Protein AF-A0A960TLL6-F1 (afdb_monomer)

Structure (mmCIF, N/CA/C/O backbone):
data_AF-A0A960TLL6-F1
#
_entry.id   AF-A0A960TLL6-F1
#
loop_
_atom_site.group_PDB
_atom_site.id
_atom_site.type_symbol
_atom_site.label_atom_id
_atom_site.label_alt_id
_atom_site.label_comp_id
_atom_site.label_asym_id
_atom_site.label_entity_id
_atom_site.label_seq_id
_atom_site.pdbx_PDB_ins_code
_atom_site.Cartn_x
_atom_site.Cartn_y
_atom_site.Cartn_z
_atom_site.occupancy
_atom_site.B_iso_or_equiv
_atom_site.auth_seq_id
_atom_site.auth_comp_id
_atom_site.auth_asym_id
_atom_site.auth_atom_id
_atom_site.pdbx_PDB_model_num
ATOM 1 N N . MET A 1 1 ? 1.009 25.937 6.745 1.00 42.19 1 MET A N 1
ATOM 2 C CA . MET A 1 1 ? -0.023 25.103 7.408 1.00 42.19 1 MET A CA 1
ATOM 3 C C . MET A 1 1 ? -1.118 26.028 7.913 1.00 42.19 1 MET A C 1
ATOM 5 O O . MET A 1 1 ? -0.790 27.159 8.256 1.00 42.19 1 MET A O 1
ATOM 9 N N . LYS A 1 2 ? -2.391 25.616 7.887 1.00 36.81 2 LYS A N 1
ATOM 10 C CA . LYS A 1 2 ? -3.510 26.462 8.350 1.00 36.81 2 LYS A CA 1
ATOM 11 C C . LYS A 1 2 ? -3.762 26.179 9.834 1.00 36.81 2 LYS A C 1
ATOM 13 O O . LYS A 1 2 ? -3.489 25.078 10.297 1.00 36.81 2 LYS A O 1
ATOM 18 N N . ASP A 1 3 ? -4.314 27.131 10.588 1.00 37.97 3 ASP A N 1
ATOM 19 C CA . ASP A 1 3 ? -4.406 27.019 12.060 1.00 37.97 3 ASP A CA 1
ATOM 20 C C . ASP A 1 3 ? -5.208 25.814 12.586 1.00 37.97 3 ASP A C 1
ATOM 22 O O . ASP A 1 3 ? -5.037 25.419 13.736 1.00 37.97 3 ASP A O 1
ATOM 26 N N . LYS A 1 4 ? -6.036 25.178 11.747 1.00 42.81 4 LYS A N 1
ATOM 27 C CA . LYS A 1 4 ? -6.726 23.925 12.093 1.00 42.81 4 LYS A CA 1
ATOM 28 C C . LYS A 1 4 ? -5.764 22.747 12.291 1.00 42.81 4 LYS A C 1
ATOM 30 O O . LYS A 1 4 ? -6.006 21.927 13.172 1.00 42.81 4 LYS A O 1
ATOM 35 N N . ASP A 1 5 ? -4.668 22.696 11.535 1.00 37.16 5 ASP A N 1
ATOM 36 C CA . ASP A 1 5 ? -3.710 21.585 11.576 1.00 37.16 5 ASP A CA 1
ATOM 37 C C . ASP A 1 5 ? -2.943 21.584 12.915 1.00 37.16 5 ASP A C 1
ATOM 39 O O . ASP A 1 5 ? -2.755 20.540 13.532 1.00 37.16 5 ASP A O 1
ATOM 43 N N . LYS A 1 6 ? -2.610 22.777 13.437 1.00 40.06 6 LYS A N 1
ATOM 44 C CA . LYS A 1 6 ? -1.954 22.970 14.746 1.00 40.06 6 LYS A CA 1
ATOM 45 C C . LYS A 1 6 ? -2.772 22.469 15.943 1.00 40.06 6 LYS A C 1
ATOM 47 O O . LYS A 1 6 ? -2.189 22.146 16.972 1.00 40.06 6 LYS A O 1
ATOM 52 N N . ILE A 1 7 ? -4.103 22.441 15.845 1.00 46.34 7 ILE A N 1
ATOM 53 C CA . ILE A 1 7 ? -4.979 22.003 16.948 1.00 46.34 7 ILE A CA 1
ATOM 54 C C . ILE A 1 7 ? -5.021 20.473 17.033 1.00 46.34 7 ILE A C 1
ATOM 56 O O . ILE A 1 7 ? -5.067 19.922 18.133 1.00 46.34 7 ILE A O 1
ATOM 60 N N . LEU A 1 8 ? -4.977 19.798 15.881 1.00 46.59 8 LEU A N 1
ATOM 61 C CA . LEU A 1 8 ? -4.983 18.337 15.793 1.00 46.59 8 LEU A CA 1
ATOM 62 C C . LEU A 1 8 ? -3.629 17.720 16.175 1.00 46.59 8 LEU A C 1
ATOM 64 O O . LEU A 1 8 ? -3.571 16.555 16.567 1.00 46.59 8 LEU A O 1
ATOM 68 N N . PHE A 1 9 ? -2.559 18.511 16.051 1.00 51.03 9 PHE A N 1
ATOM 69 C CA . PHE A 1 9 ? -1.186 18.025 16.024 1.00 51.03 9 PHE A CA 1
ATOM 70 C C . PHE A 1 9 ? -0.194 18.877 16.845 1.00 51.03 9 PHE A C 1
ATOM 72 O O . PHE A 1 9 ? 0.867 19.290 16.376 1.00 51.03 9 PHE A O 1
ATOM 79 N N . GLY A 1 10 ? -0.555 19.196 18.090 1.00 46.88 10 GLY A N 1
ATOM 80 C CA . GLY A 1 10 ? 0.370 19.816 19.044 1.00 46.88 10 GLY A CA 1
ATOM 81 C C . GLY A 1 10 ? 1.234 18.778 19.767 1.00 46.88 10 GLY A C 1
ATOM 82 O O . GLY A 1 10 ? 0.755 17.684 20.071 1.00 46.88 10 GLY A O 1
ATOM 83 N N . LYS A 1 11 ? 2.473 19.143 20.131 1.00 46.41 11 LYS A N 1
ATOM 84 C CA . LYS A 1 11 ? 3.259 18.371 21.109 1.00 46.41 11 LYS A CA 1
ATOM 85 C C . LYS A 1 11 ? 2.542 18.396 22.455 1.00 46.41 11 LYS A C 1
ATOM 87 O O . LYS A 1 11 ? 2.369 19.455 23.053 1.00 46.41 11 LYS A O 1
ATOM 92 N N . ILE A 1 12 ? 2.110 17.222 22.894 1.00 58.66 12 ILE A N 1
ATOM 93 C CA . ILE A 1 12 ? 1.536 16.956 24.210 1.00 58.66 12 ILE A CA 1
ATOM 94 C C . ILE A 1 12 ? 2.433 15.871 24.804 1.00 58.66 12 ILE A C 1
ATOM 96 O O . ILE A 1 12 ? 2.700 14.881 24.122 1.00 58.66 12 ILE A O 1
ATOM 100 N N . GLU A 1 13 ? 2.928 16.076 26.022 1.00 61.47 13 GLU A N 1
ATOM 101 C CA . GLU A 1 13 ? 3.632 15.026 26.768 1.00 61.47 13 GLU A CA 1
ATOM 102 C C . GLU A 1 13 ? 2.664 13.867 27.050 1.00 61.47 13 GLU A C 1
ATOM 104 O O . GLU A 1 13 ? 1.483 14.108 27.294 1.00 61.47 13 GLU A O 1
ATOM 109 N N . ASP A 1 14 ? 3.139 12.620 26.984 1.00 79.81 14 ASP A N 1
ATOM 110 C CA . ASP A 1 14 ? 2.284 11.433 27.132 1.00 79.81 14 ASP A CA 1
ATOM 111 C C . ASP A 1 14 ? 1.591 11.430 28.512 1.00 79.81 14 ASP A C 1
ATOM 113 O O . ASP A 1 14 ? 2.214 11.165 29.540 1.00 79.81 14 ASP A O 1
ATOM 117 N N . GLU A 1 15 ? 0.289 11.728 28.540 1.00 88.75 15 GLU A N 1
ATOM 118 C CA . GLU A 1 15 ? -0.447 12.036 29.774 1.00 88.75 15 GLU A CA 1
ATOM 119 C C . GLU A 1 15 ? -1.524 10.975 30.053 1.00 88.75 15 GLU A C 1
ATOM 121 O O . GLU A 1 15 ? -2.469 10.806 29.277 1.00 88.75 15 GLU A O 1
ATOM 126 N N . TYR A 1 16 ? -1.413 10.260 31.177 1.00 93.81 16 TYR A N 1
ATOM 127 C CA . TYR A 1 16 ? -2.413 9.270 31.591 1.00 93.81 16 TYR A CA 1
ATOM 128 C C . TYR A 1 16 ? -3.691 9.948 32.113 1.00 93.81 16 TYR A C 1
ATOM 130 O O . TYR A 1 16 ? -3.630 10.794 33.008 1.00 93.81 16 TYR A O 1
ATOM 138 N N . LYS A 1 17 ? -4.864 9.549 31.604 1.00 94.62 17 LYS A N 1
ATOM 139 C CA . LYS A 1 17 ? -6.179 10.079 32.015 1.00 94.62 17 LYS A CA 1
ATOM 140 C C . LYS A 1 17 ? -7.239 8.999 32.139 1.00 94.62 17 LYS A C 1
ATOM 142 O O . LYS A 1 17 ? -7.175 7.967 31.485 1.00 94.62 17 LYS A O 1
ATOM 147 N N . MET A 1 18 ? -8.272 9.299 32.923 1.00 96.50 18 MET A N 1
ATOM 148 C CA . MET A 1 18 ? -9.566 8.626 32.824 1.00 96.50 18 MET A CA 1
ATOM 149 C C . MET A 1 18 ? -10.479 9.487 31.944 1.00 96.50 18 MET A C 1
ATOM 151 O O . MET A 1 18 ? -10.707 10.651 32.272 1.00 96.50 18 MET A O 1
ATOM 155 N N . ILE A 1 19 ? -10.984 8.944 30.837 1.00 96.25 19 ILE A N 1
ATOM 156 C CA . ILE A 1 19 ? -11.868 9.653 29.898 1.00 96.25 19 ILE A CA 1
ATOM 157 C C . ILE A 1 19 ? -13.176 8.858 29.741 1.00 96.25 19 ILE A C 1
ATOM 159 O O . ILE A 1 19 ? -13.106 7.641 29.560 1.00 96.25 19 ILE A O 1
ATOM 163 N N . PRO A 1 20 ? -14.363 9.493 29.821 1.00 97.56 20 PRO A N 1
ATOM 164 C CA . PRO A 1 20 ? -15.636 8.824 29.543 1.00 97.56 20 PRO A CA 1
ATOM 165 C C . PRO A 1 20 ? -15.653 8.223 28.134 1.00 97.56 20 PRO A C 1
ATOM 167 O O . PRO A 1 20 ? -15.229 8.879 27.180 1.00 97.56 20 PRO A O 1
ATOM 170 N N . PHE A 1 21 ? -16.140 6.991 27.987 1.00 97.75 21 PHE A N 1
ATOM 171 C CA . PHE A 1 21 ? -16.129 6.290 26.698 1.00 97.75 21 PHE A CA 1
ATOM 172 C C . PHE A 1 21 ? -16.866 7.060 25.584 1.00 97.75 21 PHE A C 1
ATOM 174 O O . PHE A 1 21 ? -16.364 7.131 24.466 1.00 97.75 21 PHE A O 1
ATOM 181 N N . ASP A 1 22 ? -17.971 7.747 25.895 1.00 96.94 22 ASP A N 1
ATOM 182 C CA . ASP A 1 22 ? -18.712 8.619 24.968 1.00 96.94 22 ASP A CA 1
ATOM 183 C C . ASP A 1 22 ? -17.968 9.897 24.523 1.00 96.94 22 ASP A C 1
ATOM 185 O O . ASP A 1 22 ? -18.502 10.676 23.729 1.00 96.94 22 ASP A O 1
ATOM 189 N N . LYS A 1 23 ? -16.729 10.108 24.989 1.00 97.31 23 LYS A N 1
ATOM 190 C CA . LYS A 1 23 ? -15.785 11.125 24.493 1.00 97.31 23 LYS A CA 1
ATOM 191 C C . LYS A 1 23 ? -14.657 10.560 23.631 1.00 97.31 23 LYS A C 1
ATOM 193 O O . LYS A 1 23 ? -13.824 11.338 23.163 1.00 97.31 23 LYS A O 1
ATOM 198 N N . ILE A 1 24 ? -14.614 9.246 23.410 1.00 97.19 24 ILE A N 1
ATOM 199 C CA . ILE A 1 24 ? -13.587 8.582 22.605 1.00 97.19 24 ILE A CA 1
ATOM 200 C C . ILE A 1 24 ? -14.217 8.110 21.290 1.00 97.19 24 ILE A C 1
ATOM 202 O O . ILE A 1 24 ? -15.003 7.168 21.245 1.00 97.19 24 ILE A O 1
ATOM 206 N N . ASN A 1 25 ? -13.841 8.766 20.201 1.00 94.81 25 ASN A N 1
ATOM 207 C CA . ASN A 1 25 ? -14.300 8.479 18.853 1.00 94.81 25 ASN A CA 1
ATOM 208 C C . ASN A 1 25 ? -13.446 7.379 18.209 1.00 94.81 25 ASN A C 1
ATOM 210 O O . ASN A 1 25 ? -12.221 7.335 18.373 1.00 94.81 25 ASN A O 1
ATOM 214 N N . LYS A 1 26 ? -14.088 6.533 17.398 1.00 91.81 26 LYS A N 1
ATOM 215 C CA . LYS A 1 26 ? -13.390 5.644 16.465 1.00 91.81 26 LYS A CA 1
ATOM 216 C C . LYS A 1 26 ? -12.963 6.433 15.223 1.00 91.81 26 LYS A C 1
ATOM 218 O O . LYS A 1 26 ? -13.724 7.264 14.731 1.00 91.81 26 LYS A O 1
ATOM 223 N N . ILE A 1 27 ? -11.767 6.159 14.710 1.00 87.62 27 ILE A N 1
ATOM 224 C CA . ILE A 1 27 ? -11.279 6.660 13.416 1.00 87.62 27 ILE A CA 1
ATOM 225 C C . ILE A 1 27 ? -11.072 5.496 12.451 1.00 87.62 27 ILE A C 1
ATOM 227 O O . ILE A 1 27 ? -10.873 4.361 12.886 1.00 87.62 27 ILE A O 1
ATOM 231 N N . THR A 1 28 ? -11.095 5.782 11.149 1.00 83.19 28 THR A N 1
ATOM 232 C CA . THR A 1 28 ? -10.740 4.812 10.107 1.00 83.19 28 THR A CA 1
ATOM 233 C C . THR A 1 28 ? -9.322 4.285 10.336 1.00 83.19 28 THR A C 1
ATOM 235 O O . THR A 1 28 ? -8.399 5.064 10.569 1.00 83.19 28 THR A O 1
ATOM 238 N N . GLN A 1 29 ? -9.162 2.966 10.262 1.00 84.56 29 GLN A N 1
ATOM 239 C CA . GLN A 1 29 ? -7.890 2.258 10.398 1.00 84.56 29 GLN A CA 1
ATOM 240 C C . GLN A 1 29 ? -7.511 1.612 9.058 1.00 84.56 29 GLN A C 1
ATOM 242 O O . GLN A 1 29 ? -8.363 1.449 8.187 1.00 84.56 29 GLN A O 1
ATOM 247 N N . TYR A 1 30 ? -6.244 1.230 8.892 1.00 84.88 30 TYR A N 1
ATOM 248 C CA . TYR A 1 30 ? -5.792 0.471 7.719 1.00 84.88 30 TYR A CA 1
ATOM 249 C C . TYR A 1 30 ? -6.170 -1.023 7.792 1.00 84.88 30 TYR A C 1
ATOM 251 O O . TYR A 1 30 ? -6.348 -1.655 6.755 1.00 84.88 30 TYR A O 1
ATOM 259 N N . THR A 1 31 ? -6.337 -1.588 8.992 1.00 84.75 31 THR A N 1
ATOM 260 C CA . THR A 1 31 ? -6.965 -2.906 9.191 1.00 84.75 31 THR A CA 1
ATOM 261 C C . THR A 1 31 ? -8.482 -2.733 9.251 1.00 84.75 31 THR A C 1
ATOM 263 O O . THR A 1 31 ? -8.977 -1.920 10.036 1.00 84.75 31 THR A O 1
ATOM 266 N N . ASP A 1 32 ? -9.229 -3.504 8.461 1.00 83.06 32 ASP A N 1
ATOM 267 C CA . ASP A 1 32 ? -10.691 -3.423 8.441 1.00 83.06 32 ASP A CA 1
ATOM 268 C C . ASP A 1 32 ? -11.260 -4.156 9.673 1.00 83.06 32 ASP A C 1
ATOM 270 O O . ASP A 1 32 ? -10.827 -5.261 9.988 1.00 83.06 32 ASP A O 1
ATOM 274 N N . GLU A 1 33 ? -12.278 -3.610 10.351 1.00 83.94 33 GLU A N 1
ATOM 275 C CA . GLU A 1 33 ? -12.830 -4.240 11.573 1.00 83.94 33 GLU A CA 1
ATOM 276 C C . GLU A 1 33 ? -13.390 -5.656 11.344 1.00 83.94 33 GLU A C 1
ATOM 278 O O . GLU A 1 33 ? -13.426 -6.468 12.264 1.00 83.94 33 GLU A O 1
ATOM 283 N N . LYS A 1 34 ? -13.798 -5.971 10.108 1.00 82.38 34 LYS A N 1
ATOM 284 C CA . LYS A 1 34 ? -14.259 -7.309 9.697 1.00 82.38 34 LYS A CA 1
ATOM 285 C C . LYS A 1 34 ? -13.155 -8.379 9.793 1.00 82.38 34 LYS A C 1
ATOM 287 O O . LYS A 1 34 ? -13.471 -9.560 9.887 1.00 82.38 34 LYS A O 1
ATOM 292 N N . ASP A 1 35 ? -11.891 -7.951 9.731 1.00 82.38 35 ASP A N 1
ATOM 293 C CA . ASP A 1 35 ? -10.694 -8.792 9.755 1.00 82.38 35 ASP A CA 1
ATOM 294 C C . ASP A 1 35 ? -10.107 -8.880 11.183 1.00 82.38 35 ASP A C 1
ATOM 296 O O . ASP A 1 35 ? -9.100 -9.553 11.406 1.00 82.38 35 ASP A O 1
ATOM 300 N N . TYR A 1 36 ? -10.731 -8.225 12.175 1.00 87.31 36 TYR A N 1
ATOM 301 C CA . TYR A 1 36 ? -10.349 -8.367 13.580 1.00 87.31 36 TYR A CA 1
ATOM 302 C C . TYR A 1 36 ? -10.652 -9.777 14.101 1.00 87.31 36 TYR A C 1
ATOM 304 O O . TYR A 1 36 ? -11.700 -10.367 13.831 1.00 87.31 36 TYR A O 1
ATOM 312 N N . ASP A 1 37 ? -9.754 -10.290 14.942 1.00 87.75 37 ASP A N 1
ATOM 313 C CA . ASP A 1 37 ? -9.962 -11.545 15.660 1.00 87.75 37 ASP A CA 1
ATOM 314 C C . ASP A 1 37 ? -11.096 -11.396 16.686 1.00 87.75 37 ASP A C 1
ATOM 316 O O . ASP A 1 37 ? -10.911 -10.911 17.809 1.00 87.75 37 ASP A O 1
ATOM 320 N N . LYS A 1 38 ? -12.286 -11.845 16.283 1.00 92.38 38 LYS A N 1
ATOM 321 C CA . LYS A 1 38 ? -13.486 -11.808 17.113 1.00 92.38 38 LYS A CA 1
ATOM 322 C C . LYS A 1 38 ? -13.336 -12.625 18.401 1.00 92.38 38 LYS A C 1
ATOM 324 O O . LYS A 1 38 ? -13.826 -12.188 19.435 1.00 92.38 38 LYS A O 1
ATOM 329 N N . SER A 1 39 ? -12.601 -13.740 18.385 1.00 93.75 39 SER A N 1
ATOM 330 C CA . SER A 1 39 ? -12.402 -14.571 19.584 1.00 93.75 39 SER A CA 1
ATOM 331 C C . SER A 1 39 ? -11.611 -13.833 20.675 1.00 93.75 39 SER A C 1
ATOM 333 O O . SER A 1 39 ? -11.908 -13.940 21.867 1.00 93.75 39 SER A O 1
ATOM 335 N N . ASN A 1 40 ? -10.653 -13.000 20.263 1.00 92.81 40 ASN A N 1
ATOM 336 C CA . ASN A 1 40 ? -9.896 -12.110 21.136 1.00 92.81 40 ASN A CA 1
ATOM 337 C C . ASN A 1 40 ? -10.773 -10.965 21.674 1.00 92.81 40 ASN A C 1
ATOM 339 O O . ASN A 1 40 ? -10.717 -10.663 22.866 1.00 92.81 40 ASN A O 1
ATOM 343 N N . ILE A 1 41 ? -11.638 -10.378 20.838 1.00 95.25 41 ILE A N 1
ATOM 344 C CA . ILE A 1 41 ? -12.612 -9.359 21.270 1.00 95.25 41 ILE A CA 1
ATOM 345 C C . ILE A 1 41 ? -13.600 -9.940 22.291 1.00 95.25 41 ILE A C 1
ATOM 347 O O . ILE A 1 41 ? -13.772 -9.351 23.357 1.00 95.25 41 ILE A O 1
ATOM 351 N N . ASP A 1 42 ? -14.174 -11.118 22.038 1.00 96.19 42 ASP A N 1
ATOM 352 C CA . ASP A 1 42 ? -15.077 -11.802 22.972 1.00 96.19 42 ASP A CA 1
ATOM 353 C C . ASP A 1 42 ? -14.362 -12.136 24.300 1.00 96.19 42 ASP A C 1
ATOM 355 O O . ASP A 1 42 ? -14.890 -11.873 25.384 1.00 96.19 42 ASP A O 1
ATOM 359 N N . SER A 1 43 ? -13.105 -12.600 24.249 1.00 96.38 43 SER A N 1
ATOM 360 C CA . SER A 1 43 ? -12.274 -12.811 25.447 1.00 96.38 43 SER A CA 1
ATOM 361 C C . SER A 1 43 ? -12.012 -11.514 26.230 1.00 96.38 43 SER A C 1
ATOM 363 O O . SER A 1 43 ? -12.030 -11.517 27.465 1.00 96.38 43 SER A O 1
ATOM 365 N N . LEU A 1 44 ? -11.782 -10.392 25.538 1.00 96.50 44 LEU A N 1
ATOM 366 C CA . LEU A 1 44 ? -11.634 -9.074 26.161 1.00 96.50 44 LEU A CA 1
ATOM 367 C C . LEU A 1 44 ? -12.944 -8.604 26.800 1.00 96.50 44 LEU A C 1
ATOM 369 O O . LEU A 1 44 ? -12.906 -8.103 27.923 1.00 96.50 44 LEU A O 1
ATOM 373 N N . LYS A 1 45 ? -14.093 -8.806 26.143 1.00 97.06 45 LYS A N 1
ATOM 374 C CA . LYS A 1 45 ? -15.414 -8.472 26.695 1.00 97.06 45 LYS A CA 1
ATOM 375 C C . LYS A 1 45 ? -15.660 -9.199 28.009 1.00 97.06 45 LYS A C 1
ATOM 377 O O . LYS A 1 45 ? -15.941 -8.543 29.006 1.00 97.06 45 LYS A O 1
ATOM 382 N N . GLU A 1 46 ? -15.485 -10.519 28.053 1.00 97.06 46 GLU A N 1
ATOM 383 C CA . GLU A 1 46 ? -15.708 -11.299 29.280 1.00 97.06 46 GLU A CA 1
ATOM 384 C C . GLU A 1 46 ? -14.739 -10.919 30.413 1.00 97.06 46 GLU A C 1
ATOM 386 O O . GLU A 1 46 ? -15.140 -10.837 31.578 1.00 97.06 46 GLU A O 1
ATOM 391 N N . LYS A 1 47 ? -13.482 -10.578 30.093 1.00 96.88 47 LYS A N 1
ATOM 392 C CA . LYS A 1 47 ? -12.541 -10.015 31.079 1.00 96.88 47 LYS A CA 1
ATOM 393 C C . LYS A 1 47 ? -13.020 -8.667 31.623 1.00 96.88 47 LYS A C 1
ATOM 395 O O . LYS A 1 47 ? -13.021 -8.489 32.839 1.00 96.88 47 LYS A O 1
ATOM 400 N N . ILE A 1 48 ? -13.469 -7.754 30.759 1.00 96.69 48 ILE A N 1
ATOM 401 C CA . ILE A 1 48 ? -13.968 -6.430 31.163 1.00 96.69 48 ILE A CA 1
ATOM 402 C C . ILE A 1 48 ? -15.265 -6.553 31.982 1.00 96.69 48 ILE A C 1
ATOM 404 O O . ILE A 1 48 ? -15.391 -5.872 32.998 1.00 96.69 48 ILE A O 1
ATOM 408 N N . LYS A 1 49 ? -16.191 -7.455 31.618 1.00 95.12 49 LYS A N 1
ATOM 409 C CA . LYS A 1 49 ? -17.400 -7.757 32.413 1.00 95.12 49 LYS A CA 1
ATOM 410 C C . LYS A 1 49 ? -17.051 -8.211 33.831 1.00 95.12 49 LYS A C 1
ATOM 412 O O . LYS A 1 49 ? -17.684 -7.776 34.788 1.00 95.12 49 LYS A O 1
ATOM 417 N N . LYS A 1 50 ? -16.057 -9.095 33.965 1.00 96.06 50 LYS A N 1
ATOM 418 C CA . LYS A 1 50 ? -15.728 -9.764 35.232 1.00 96.06 50 LYS A CA 1
ATOM 419 C C . LYS A 1 50 ? -14.801 -8.962 36.149 1.00 96.06 50 LYS A C 1
ATOM 421 O O . LYS A 1 50 ? -14.934 -9.061 37.366 1.00 96.06 50 LYS A O 1
ATOM 426 N N . TYR A 1 51 ? -13.860 -8.204 35.587 1.00 95.75 51 TYR A N 1
ATOM 427 C CA . TYR A 1 51 ? -12.784 -7.539 36.335 1.00 95.75 51 TYR A CA 1
ATOM 428 C C . TYR A 1 51 ? -12.718 -6.016 36.119 1.00 95.75 51 TYR A C 1
ATOM 430 O O . TYR A 1 51 ? -11.917 -5.342 36.765 1.00 95.75 51 TYR A O 1
ATOM 438 N N . GLY A 1 52 ? -13.557 -5.460 35.239 1.00 94.12 52 GLY A N 1
ATOM 439 C CA . GLY A 1 52 ? -13.434 -4.083 34.759 1.00 94.12 52 GLY A CA 1
ATOM 440 C C . GLY A 1 52 ? -12.341 -3.925 33.697 1.00 94.12 52 GLY A C 1
ATOM 441 O O . GLY A 1 52 ? -11.645 -4.875 33.335 1.00 94.12 52 GLY A O 1
ATOM 442 N N . PHE A 1 53 ? -12.194 -2.712 33.161 1.00 96.12 53 PHE A N 1
ATOM 443 C CA . PHE A 1 53 ? -11.142 -2.421 32.189 1.00 96.12 53 PHE A CA 1
ATOM 444 C C . PHE A 1 53 ? -9.761 -2.378 32.862 1.00 96.12 53 PHE A C 1
ATOM 446 O O . PHE A 1 53 ? -9.558 -1.656 33.842 1.00 96.12 53 PHE A O 1
ATOM 453 N N . ASP A 1 54 ? -8.800 -3.119 32.308 1.00 94.44 54 ASP A N 1
ATOM 454 C CA . ASP A 1 54 ? -7.448 -3.224 32.857 1.00 94.44 54 ASP A CA 1
ATOM 455 C C . ASP A 1 54 ? -6.648 -1.921 32.673 1.00 94.44 54 ASP A C 1
ATOM 457 O O . ASP A 1 54 ? -6.332 -1.498 31.558 1.00 94.44 54 ASP A O 1
ATOM 461 N N . LYS A 1 55 ? -6.294 -1.289 33.796 1.00 93.19 55 LYS A N 1
ATOM 462 C CA . LYS A 1 55 ? -5.533 -0.033 33.843 1.00 93.19 55 LYS A CA 1
ATOM 463 C C . LYS A 1 55 ? -4.064 -0.198 33.449 1.00 93.19 55 LYS A C 1
ATOM 465 O O . LYS A 1 55 ? -3.449 0.798 33.081 1.00 93.19 55 LYS A O 1
ATOM 470 N N . ALA A 1 56 ? -3.507 -1.412 33.500 1.00 92.44 56 ALA A N 1
ATOM 471 C CA . ALA A 1 56 ? -2.149 -1.685 33.026 1.00 92.44 56 ALA A CA 1
ATOM 472 C C . ALA A 1 56 ? -2.047 -1.615 31.491 1.00 92.44 56 ALA A C 1
ATOM 474 O O . ALA A 1 56 ? -0.970 -1.371 30.950 1.00 92.44 56 ALA A O 1
ATOM 475 N N . PHE A 1 57 ? -3.176 -1.770 30.789 1.00 93.50 57 PHE A N 1
ATOM 476 C CA . PHE A 1 57 ? -3.267 -1.674 29.335 1.00 93.50 57 PHE A CA 1
ATOM 477 C C . PHE A 1 57 ? -4.278 -0.582 28.928 1.00 93.50 57 PHE A C 1
ATOM 479 O O . PHE A 1 57 ? -5.357 -0.906 28.419 1.00 93.50 57 PHE A O 1
ATOM 486 N N . PRO A 1 58 ? -3.941 0.713 29.094 1.00 95.75 58 PRO A N 1
ATOM 487 C CA . PRO A 1 58 ? -4.776 1.830 28.646 1.00 95.75 58 PRO A CA 1
ATOM 488 C C . PRO A 1 58 ? -4.882 1.899 27.112 1.00 95.75 58 PRO A C 1
ATOM 490 O O . PRO A 1 58 ? -4.042 1.351 26.389 1.00 95.75 58 PRO A O 1
ATOM 493 N N . LEU A 1 59 ? -5.911 2.575 26.591 1.00 96.88 59 LEU A N 1
ATOM 494 C CA . LEU A 1 59 ? -5.968 2.933 25.163 1.00 96.88 59 LEU A CA 1
ATOM 495 C C . LEU A 1 59 ? -5.003 4.093 24.876 1.00 96.88 59 LEU A C 1
ATOM 497 O O . LEU A 1 59 ? -4.898 4.999 25.697 1.00 96.88 59 LEU A O 1
ATOM 501 N N . THR A 1 60 ? -4.363 4.139 23.707 1.00 96.25 60 THR A N 1
ATOM 502 C CA . THR A 1 60 ? -3.679 5.373 23.273 1.00 96.25 60 THR A CA 1
ATOM 503 C C . THR A 1 60 ? -4.661 6.214 22.472 1.00 96.25 60 THR A C 1
ATOM 505 O O . THR A 1 60 ? -5.276 5.699 21.534 1.00 96.25 60 THR A O 1
ATOM 508 N N . VAL A 1 61 ? -4.800 7.493 22.820 1.00 96.00 61 VAL A N 1
ATOM 509 C CA . VAL A 1 61 ? -5.707 8.437 22.156 1.00 96.00 61 VAL A CA 1
ATOM 510 C C . VAL A 1 61 ? -5.003 9.742 21.788 1.00 96.00 61 VAL A C 1
ATOM 512 O O . VAL A 1 61 ? -4.044 10.139 22.444 1.00 96.00 61 VAL A O 1
ATOM 515 N N . ASP A 1 62 ? -5.519 10.449 20.786 1.00 93.75 62 ASP A N 1
ATOM 516 C CA . ASP A 1 62 ? -5.169 11.849 20.504 1.00 93.75 62 ASP A CA 1
ATOM 517 C C . ASP A 1 62 ? -6.397 12.763 20.573 1.00 93.75 62 ASP A C 1
ATOM 519 O O . ASP A 1 62 ? -7.515 12.309 20.818 1.00 93.75 62 ASP A O 1
ATOM 523 N N . ARG A 1 63 ? -6.196 14.074 20.401 1.00 90.81 63 ARG A N 1
ATOM 524 C CA . ARG A 1 63 ? -7.289 15.056 20.403 1.00 90.81 63 ARG A CA 1
ATOM 525 C C . ARG A 1 63 ? -8.072 15.008 19.093 1.00 90.81 63 ARG A C 1
ATOM 527 O O . ARG A 1 63 ? -7.494 15.034 18.009 1.00 90.81 63 ARG A O 1
ATOM 534 N N . SER A 1 64 ? -9.398 15.030 19.196 1.00 88.31 64 SER A N 1
ATOM 535 C CA . SER A 1 64 ? -10.271 15.247 18.044 1.00 88.31 64 SER A CA 1
ATOM 536 C C . SER A 1 64 ? -10.255 16.711 17.587 1.00 88.31 64 SER A C 1
ATOM 538 O O . SER A 1 64 ? -9.911 17.618 18.346 1.00 88.31 64 SER A O 1
ATOM 540 N N . THR A 1 65 ? -10.698 16.957 16.349 1.00 81.62 65 THR A N 1
ATOM 541 C CA . THR A 1 65 ? -11.100 18.301 15.902 1.00 81.62 65 THR A CA 1
ATOM 542 C C . THR A 1 65 ? -12.257 18.854 16.733 1.00 81.62 65 THR A C 1
ATOM 544 O O . THR A 1 65 ? -12.415 20.069 16.838 1.00 81.62 65 THR A O 1
ATOM 547 N N . GLU A 1 66 ? -13.089 17.974 17.299 1.00 86.56 66 GLU A N 1
ATOM 548 C CA . GLU A 1 66 ? -14.179 18.355 18.189 1.00 86.56 66 GLU A CA 1
ATOM 549 C C . GLU A 1 66 ? -13.661 18.569 19.619 1.00 86.56 66 GLU A C 1
ATOM 551 O O . GLU A 1 66 ? -13.035 17.699 20.230 1.00 86.56 66 GLU A O 1
ATOM 556 N N . LYS A 1 67 ? -13.905 19.764 20.169 1.00 85.38 67 LYS A N 1
ATOM 557 C CA . LYS A 1 67 ? -13.348 20.176 21.461 1.00 85.38 67 LYS A CA 1
ATOM 558 C C . LYS A 1 67 ? -13.884 19.295 22.596 1.00 85.38 67 LYS A C 1
ATOM 560 O O . LYS A 1 67 ? -15.078 19.295 22.876 1.00 85.38 67 LYS A O 1
ATOM 565 N N . GLY A 1 68 ? -12.975 18.626 23.304 1.00 88.75 68 GLY A N 1
ATOM 566 C CA . GLY A 1 68 ? -13.311 17.738 24.424 1.00 88.75 68 GLY A CA 1
ATOM 567 C C . GLY A 1 68 ? -13.587 16.287 24.020 1.00 88.75 68 GLY A C 1
ATOM 568 O O . GLY A 1 68 ? -13.941 15.494 24.887 1.00 88.75 68 GLY A O 1
ATOM 569 N N . PHE A 1 69 ? -13.398 15.945 22.743 1.00 93.75 69 PHE A N 1
ATOM 570 C CA . PHE A 1 69 ? -13.394 14.573 22.247 1.00 93.75 69 PHE A CA 1
ATOM 571 C C . PHE A 1 69 ? -11.983 14.138 21.848 1.00 93.75 69 PHE A C 1
ATOM 573 O O . PHE A 1 69 ? -11.090 14.952 21.583 1.00 93.75 69 PHE A O 1
ATOM 580 N N . PHE A 1 70 ? -11.798 12.827 21.795 1.00 95.50 70 PHE A N 1
ATOM 581 C CA . PHE A 1 70 ? -10.530 12.155 21.553 1.00 95.50 70 PHE A CA 1
ATOM 582 C C . PHE A 1 70 ? -10.713 11.095 20.471 1.00 95.50 70 PHE A C 1
ATOM 584 O O . PHE A 1 70 ? -11.829 10.640 20.252 1.00 95.50 70 PHE A O 1
ATOM 591 N N . ASN A 1 71 ? -9.642 10.687 19.799 1.00 94.88 71 ASN A N 1
ATOM 592 C CA . ASN A 1 71 ? -9.676 9.609 18.810 1.00 94.88 71 ASN A CA 1
ATOM 593 C C . ASN A 1 71 ? -8.876 8.414 19.325 1.00 94.88 71 ASN A C 1
ATOM 595 O O . ASN A 1 71 ? -7.765 8.610 19.814 1.00 94.88 71 ASN A O 1
ATOM 599 N N . VAL A 1 72 ? -9.383 7.187 19.181 1.00 95.88 72 VAL A N 1
ATOM 600 C CA . VAL A 1 72 ? -8.592 5.980 19.474 1.00 95.88 72 VAL A CA 1
ATOM 601 C C . VAL A 1 72 ? -7.503 5.768 18.418 1.00 95.88 72 VAL A C 1
ATOM 603 O O . VAL A 1 72 ? -7.774 5.689 17.222 1.00 95.88 72 VAL A O 1
ATOM 606 N N . VAL A 1 73 ? -6.257 5.667 18.875 1.00 93.81 73 VAL A N 1
ATOM 607 C CA . VAL A 1 73 ? -5.071 5.473 18.028 1.00 93.81 73 VAL A CA 1
ATOM 608 C C . VAL A 1 73 ? -4.582 4.038 18.138 1.00 93.81 73 VAL A C 1
ATOM 610 O O . VAL A 1 73 ? -4.415 3.369 17.122 1.00 93.81 73 VAL A O 1
ATOM 613 N N . SER A 1 74 ? -4.408 3.546 19.368 1.00 93.44 74 SER A N 1
ATOM 614 C CA . SER A 1 74 ? -4.018 2.162 19.654 1.00 93.44 74 SER A CA 1
ATOM 615 C C . SER A 1 74 ? -4.949 1.530 20.687 1.00 93.44 74 SER A C 1
ATOM 617 O O . SER A 1 74 ? -5.446 2.190 21.601 1.00 93.44 74 SER A O 1
ATOM 619 N N . GLY A 1 75 ? -5.168 0.221 20.544 1.00 92.94 75 GLY A N 1
ATOM 620 C CA . GLY A 1 75 ? -6.086 -0.555 21.378 1.00 92.94 75 GLY A CA 1
ATOM 621 C C . GLY A 1 75 ? -7.456 -0.834 20.757 1.00 92.94 75 GLY A C 1
ATOM 622 O O . GLY A 1 75 ? -8.386 -1.131 21.498 1.00 92.94 75 GLY A O 1
ATOM 623 N N . ASN A 1 76 ? -7.587 -0.814 19.427 1.00 93.50 76 ASN A N 1
ATOM 624 C CA . ASN A 1 76 ? -8.870 -0.972 18.725 1.00 93.50 76 ASN A CA 1
ATOM 625 C C . ASN A 1 76 ? -9.709 -2.188 19.179 1.00 93.50 76 ASN A C 1
ATOM 627 O O . ASN A 1 76 ? -10.896 -2.021 19.424 1.00 93.50 76 ASN A O 1
ATOM 631 N N . HIS A 1 77 ? -9.124 -3.372 19.415 1.00 93.88 77 HIS A N 1
ATOM 632 C CA . HIS A 1 77 ? -9.883 -4.526 19.949 1.00 93.88 77 HIS A CA 1
ATOM 633 C C . HIS A 1 77 ? -10.493 -4.256 21.342 1.00 93.88 77 HIS A C 1
ATOM 635 O O . HIS A 1 77 ? -11.606 -4.684 21.627 1.00 93.88 77 HIS A O 1
ATOM 641 N N . ARG A 1 78 ? -9.781 -3.522 22.213 1.00 95.75 78 ARG A N 1
ATOM 642 C CA . ARG A 1 78 ? -10.267 -3.109 23.544 1.00 95.75 78 ARG A CA 1
ATOM 643 C C . ARG A 1 78 ? -11.356 -2.036 23.427 1.00 95.75 78 ARG A C 1
ATOM 645 O O . ARG A 1 78 ? -12.304 -2.053 24.202 1.00 95.75 78 ARG A O 1
ATOM 652 N N . PHE A 1 79 ? -11.242 -1.142 22.442 1.00 96.69 79 PHE A N 1
ATOM 653 C CA . PHE A 1 79 ? -12.282 -0.163 22.117 1.00 96.69 79 PHE A CA 1
ATOM 654 C C . PHE A 1 79 ? -13.562 -0.839 21.599 1.00 96.69 79 PHE A C 1
ATOM 656 O O . PHE A 1 79 ? -14.638 -0.531 22.094 1.00 96.69 79 PHE A O 1
ATOM 663 N N . VAL A 1 80 ? -13.458 -1.793 20.666 1.00 96.06 80 VAL A N 1
ATOM 664 C CA . VAL A 1 80 ? -14.617 -2.550 20.151 1.00 96.06 80 VAL A CA 1
ATOM 665 C C . VAL A 1 80 ? -15.266 -3.383 21.259 1.00 96.06 80 VAL A C 1
ATOM 667 O O . VAL A 1 80 ? -16.486 -3.376 21.383 1.00 96.06 80 VAL A O 1
ATOM 670 N N . ALA A 1 81 ? -14.475 -4.012 22.137 1.00 97.12 81 ALA A N 1
ATOM 671 C CA . ALA A 1 81 ? -15.009 -4.701 23.311 1.00 97.12 81 ALA A CA 1
ATOM 672 C C . ALA A 1 81 ? -15.832 -3.761 24.218 1.00 97.12 81 ALA A C 1
ATOM 674 O O . ALA A 1 81 ? -16.941 -4.113 24.612 1.00 97.12 81 ALA A O 1
ATOM 675 N N . LEU A 1 82 ? -15.341 -2.549 24.509 1.00 97.69 82 LEU A N 1
ATOM 676 C CA . LEU A 1 82 ? -16.116 -1.527 25.230 1.00 97.69 82 LEU A CA 1
ATOM 677 C C . LEU A 1 82 ? -17.380 -1.103 24.465 1.00 97.69 82 LEU A C 1
ATOM 679 O O . LEU A 1 82 ? -18.448 -0.997 25.063 1.00 97.69 82 LEU A O 1
ATOM 683 N N . GLU A 1 83 ? -17.274 -0.894 23.152 1.00 96.94 83 GLU A N 1
ATOM 684 C CA . GLU A 1 83 ? -18.386 -0.487 22.290 1.00 96.94 83 GLU A CA 1
ATOM 685 C C . GLU A 1 83 ? -19.529 -1.512 22.313 1.00 96.94 83 GLU A C 1
ATOM 687 O O . GLU A 1 83 ? -20.695 -1.143 22.458 1.00 96.94 83 GLU A O 1
ATOM 692 N N . GLU A 1 84 ? -19.203 -2.802 22.216 1.00 97.12 84 GLU A N 1
ATOM 693 C CA . GLU A 1 84 ? -20.179 -3.887 22.304 1.00 97.12 84 GLU A CA 1
ATOM 694 C C . GLU A 1 84 ? -20.796 -3.993 23.703 1.00 97.12 84 GLU A C 1
ATOM 696 O O . GLU A 1 84 ? -22.010 -4.122 23.812 1.00 97.12 84 GLU A O 1
ATOM 701 N N . LEU A 1 85 ? -20.015 -3.843 24.778 1.00 97.56 85 LEU A N 1
ATOM 702 C CA . LEU A 1 85 ? -20.541 -3.866 26.152 1.00 97.56 85 LEU A CA 1
ATOM 703 C C . LEU A 1 85 ? -21.480 -2.694 26.473 1.00 97.56 85 LEU A C 1
ATOM 705 O O . LEU A 1 85 ? -22.411 -2.851 27.266 1.00 97.56 85 LEU A O 1
ATOM 709 N N . VAL A 1 86 ? -21.252 -1.525 25.867 1.00 97.38 86 VAL A N 1
ATOM 710 C CA . VAL A 1 86 ? -22.160 -0.372 25.967 1.00 97.38 86 VAL A CA 1
ATOM 711 C C . VAL A 1 86 ? -23.423 -0.598 25.129 1.00 97.38 86 VAL A C 1
ATOM 713 O O . VAL A 1 86 ? -24.518 -0.285 25.593 1.00 97.38 86 VAL A O 1
ATOM 716 N N . LYS A 1 87 ? -23.312 -1.200 23.935 1.00 96.31 87 LYS A N 1
ATOM 717 C CA . LYS A 1 87 ? -24.472 -1.602 23.111 1.00 96.31 87 LYS A CA 1
ATOM 718 C C . LYS A 1 87 ? -25.319 -2.697 23.773 1.00 96.31 87 LYS A C 1
ATOM 720 O O . LYS A 1 87 ? -26.539 -2.654 23.669 1.00 96.31 87 LYS A O 1
ATOM 725 N N . GLU A 1 88 ? -24.690 -3.632 24.485 1.00 96.75 88 GLU A N 1
ATOM 726 C CA . GLU A 1 88 ? -25.339 -4.659 25.318 1.00 96.75 88 GLU A CA 1
ATOM 727 C C . GLU A 1 88 ? -25.984 -4.074 26.596 1.00 96.75 88 GLU A C 1
ATOM 729 O O . GLU A 1 88 ? -26.682 -4.789 27.311 1.00 96.75 88 GLU A O 1
ATOM 734 N N . GLY A 1 89 ? -25.762 -2.790 26.910 1.00 95.75 89 GLY A N 1
ATOM 735 C CA . GLY A 1 89 ? -26.286 -2.130 28.113 1.00 95.75 89 GLY A CA 1
ATOM 736 C C . GLY A 1 89 ? -25.598 -2.541 29.422 1.00 95.75 89 GLY A C 1
ATOM 737 O O . GLY A 1 89 ? -26.046 -2.145 30.497 1.00 95.75 89 GLY A O 1
ATOM 738 N N . ILE A 1 90 ? -24.511 -3.315 29.347 1.00 96.25 90 ILE A N 1
ATOM 739 C CA . ILE A 1 90 ? -23.754 -3.815 30.505 1.00 96.25 90 ILE A CA 1
ATOM 740 C C . ILE A 1 90 ? -22.869 -2.709 31.089 1.00 96.25 90 ILE A C 1
ATOM 742 O O . ILE A 1 90 ? -22.744 -2.581 32.307 1.00 96.25 90 ILE A O 1
ATOM 746 N N . LEU A 1 91 ? -22.269 -1.889 30.223 1.00 96.50 91 LEU A N 1
ATOM 747 C CA . LEU A 1 91 ? -21.544 -0.683 30.615 1.00 96.50 91 LEU A CA 1
ATOM 748 C C . LEU A 1 91 ? -22.352 0.565 30.255 1.00 96.50 91 LEU A C 1
ATOM 750 O O . LEU A 1 91 ? -23.024 0.625 29.227 1.00 96.50 91 LEU A O 1
ATOM 754 N N . LYS A 1 92 ? -22.251 1.602 31.089 1.00 97.25 92 LYS A N 1
ATOM 755 C CA . LYS A 1 92 ? -22.799 2.919 30.751 1.00 97.25 92 LYS A CA 1
ATOM 756 C C . LYS A 1 92 ? -21.941 3.588 29.675 1.00 97.25 92 LYS A C 1
ATOM 758 O O . LYS A 1 92 ? -20.727 3.406 29.642 1.00 97.25 92 LYS A O 1
ATOM 763 N N . LYS A 1 93 ? -22.556 4.431 28.843 1.00 95.81 93 LYS A N 1
ATOM 764 C CA . LYS A 1 93 ? -21.856 5.192 27.791 1.00 95.81 93 LYS A CA 1
ATOM 765 C C . LYS A 1 93 ? -20.733 6.100 28.321 1.00 95.81 93 LYS A C 1
ATOM 767 O O . LYS A 1 93 ? -19.763 6.336 27.619 1.00 95.81 93 LYS A O 1
ATOM 772 N N . ASP A 1 94 ? -20.850 6.578 29.556 1.00 96.88 94 ASP A N 1
ATOM 773 C CA . ASP A 1 94 ? -19.897 7.455 30.241 1.00 96.88 94 ASP A CA 1
ATOM 774 C C . ASP A 1 94 ? -18.857 6.676 31.072 1.00 96.88 94 ASP A C 1
ATOM 776 O O . ASP A 1 94 ? -18.140 7.269 31.878 1.00 96.88 94 ASP A O 1
ATOM 780 N N . TYR A 1 95 ? -18.757 5.350 30.886 1.00 97.44 95 TYR A N 1
ATOM 781 C CA . TYR A 1 95 ? -17.813 4.499 31.614 1.00 97.44 95 TYR A CA 1
ATOM 782 C C . TYR A 1 95 ? -16.379 5.060 31.526 1.00 97.44 95 TYR A C 1
ATOM 784 O O . TYR A 1 95 ? -15.904 5.334 30.420 1.00 97.44 95 TYR A O 1
ATOM 792 N N . PRO A 1 96 ? -15.675 5.245 32.660 1.00 97.06 96 PRO A N 1
ATOM 793 C CA . PRO A 1 96 ? -14.364 5.882 32.675 1.00 97.06 96 PRO A CA 1
ATOM 794 C C . PRO A 1 96 ? -13.281 4.921 32.171 1.00 97.06 96 PRO A C 1
ATOM 796 O O . PRO A 1 96 ? -12.910 3.962 32.850 1.00 97.06 96 PRO A O 1
ATOM 799 N N . VAL A 1 97 ? -12.731 5.209 30.993 1.00 97.81 97 VAL A N 1
ATOM 800 C CA . VAL A 1 97 ? -11.683 4.413 30.342 1.00 97.81 97 VAL A CA 1
ATOM 801 C C . VAL A 1 97 ? -10.304 4.995 30.666 1.00 97.81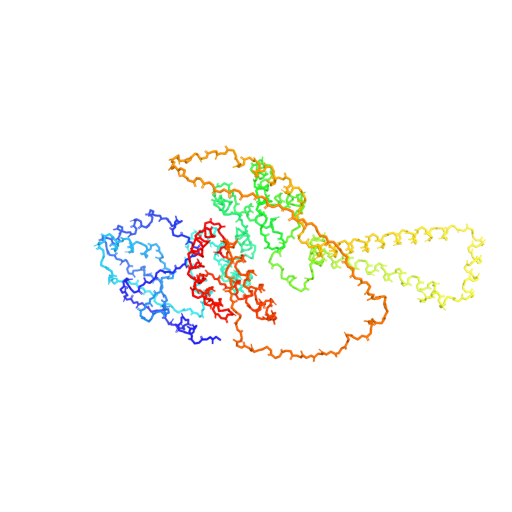 97 VAL A C 1
ATOM 803 O O . VAL A 1 97 ? -10.117 6.205 30.516 1.00 97.81 97 VAL A O 1
ATOM 806 N N . PRO A 1 98 ? -9.322 4.180 31.091 1.00 97.12 98 PRO A N 1
ATOM 807 C CA . PRO A 1 98 ? -7.943 4.625 31.236 1.00 97.12 98 PRO A CA 1
ATOM 808 C C . PRO A 1 98 ? -7.288 4.769 29.855 1.00 97.12 98 PRO A C 1
ATOM 810 O O . PRO A 1 98 ? -7.307 3.846 29.034 1.00 97.12 98 PRO A O 1
ATOM 813 N N . VAL A 1 99 ? -6.699 5.933 29.596 1.00 97.38 99 VAL A N 1
ATOM 814 C CA . VAL A 1 99 ? -6.056 6.269 28.322 1.00 97.38 99 VAL A CA 1
ATOM 815 C C . VAL A 1 99 ? -4.705 6.946 28.529 1.00 97.38 99 VAL A C 1
ATOM 817 O O . VAL A 1 99 ? -4.481 7.602 29.544 1.00 97.38 99 VAL A O 1
ATOM 820 N N . ILE A 1 100 ? -3.833 6.843 27.530 1.00 96.50 100 ILE A N 1
ATOM 821 C CA . ILE A 1 100 ? -2.654 7.693 27.356 1.00 96.50 100 ILE A CA 1
ATOM 822 C C . ILE A 1 100 ? -2.991 8.696 26.254 1.00 96.50 100 ILE A C 1
ATOM 824 O O . ILE A 1 100 ? -3.231 8.305 25.110 1.00 96.50 100 ILE A O 1
ATOM 828 N N . LEU A 1 101 ? -3.031 9.982 26.599 1.00 94.56 101 LEU A N 1
ATOM 829 C CA . LEU A 1 101 ? -3.162 11.066 25.633 1.00 94.56 101 LEU A CA 1
ATOM 830 C C . LEU A 1 101 ? -1.796 11.336 24.999 1.00 94.56 101 LEU A C 1
ATOM 832 O O . LEU A 1 101 ? -0.861 11.706 25.704 1.00 94.56 101 LEU A O 1
ATOM 836 N N . LYS A 1 102 ? -1.701 11.185 23.677 1.00 92.06 102 LYS A N 1
ATOM 837 C CA . LYS A 1 102 ? -0.472 11.363 22.900 1.00 92.06 102 LYS A CA 1
ATOM 838 C C . LYS A 1 102 ? -0.624 12.481 21.868 1.00 92.06 102 LYS A C 1
ATOM 840 O O . LYS A 1 102 ? -1.666 12.610 21.223 1.00 92.06 102 LYS A O 1
ATOM 845 N N . GLY A 1 103 ? 0.419 13.297 21.722 1.00 87.50 103 GLY A N 1
ATOM 846 C CA . GLY A 1 103 ? 0.560 14.248 20.619 1.00 87.50 103 GLY A CA 1
ATOM 847 C C . GLY A 1 103 ? 1.275 13.619 19.419 1.00 87.50 103 GLY A C 1
ATOM 848 O O . GLY A 1 103 ? 2.196 12.824 19.592 1.00 87.50 103 GLY A O 1
ATOM 849 N N . PHE A 1 104 ? 0.874 14.015 18.214 1.00 85.94 104 PHE A N 1
ATOM 850 C CA . PHE A 1 104 ? 1.543 13.717 16.940 1.00 85.94 104 PHE A CA 1
ATOM 851 C C . PHE A 1 104 ? 1.699 15.042 16.186 1.00 85.94 104 PHE A C 1
ATOM 853 O O . PHE A 1 104 ? 0.841 15.901 16.357 1.00 85.94 104 PHE A O 1
ATOM 860 N N . GLU A 1 105 ? 2.725 15.245 15.360 1.00 77.50 105 GLU A N 1
ATOM 861 C CA . GLU A 1 105 ? 2.893 16.480 14.569 1.00 77.50 105 GLU A CA 1
ATOM 862 C C . GLU A 1 105 ? 2.099 16.467 13.248 1.00 77.50 105 GLU A C 1
ATOM 864 O O . GLU A 1 105 ? 1.861 17.518 12.647 1.00 77.50 105 GLU A O 1
ATOM 869 N N . ASN A 1 106 ? 1.669 15.290 12.784 1.00 81.00 106 ASN A N 1
ATOM 870 C CA . ASN A 1 106 ? 0.872 15.115 11.568 1.00 81.00 106 ASN A CA 1
ATOM 871 C C . ASN A 1 106 ? 0.251 13.699 11.488 1.00 81.00 106 ASN A C 1
ATOM 873 O O . ASN A 1 106 ? 0.409 12.863 12.383 1.00 81.00 106 ASN A O 1
ATOM 877 N N . TYR A 1 107 ? -0.469 13.424 10.394 1.00 83.81 107 TYR A N 1
ATOM 878 C CA . TYR A 1 107 ? -1.075 12.116 10.117 1.00 83.81 107 TYR A CA 1
ATOM 879 C C . TYR A 1 107 ? -0.041 10.988 9.951 1.00 83.81 107 TYR A C 1
ATOM 881 O O . TYR A 1 107 ? -0.287 9.872 10.403 1.00 83.81 107 TYR A O 1
ATOM 889 N N . GLN A 1 108 ? 1.118 11.272 9.351 1.00 86.25 108 GLN A N 1
ATOM 890 C CA . GLN A 1 108 ? 2.161 10.276 9.089 1.00 86.25 108 GLN A CA 1
ATOM 891 C C . GLN A 1 108 ? 2.759 9.757 10.397 1.00 86.25 108 GLN A C 1
ATOM 893 O O . GLN A 1 108 ? 2.894 8.553 10.566 1.00 86.25 108 GLN A O 1
ATOM 898 N N . GLU A 1 109 ? 3.051 10.638 11.358 1.00 87.75 109 GLU A N 1
ATOM 899 C CA . GLU A 1 109 ? 3.544 10.235 12.682 1.00 87.75 109 GLU A CA 1
ATOM 900 C C . GLU A 1 109 ? 2.527 9.397 13.459 1.00 87.75 109 GLU A C 1
ATOM 902 O O . GLU A 1 109 ? 2.893 8.398 14.082 1.00 87.75 109 GLU A O 1
ATOM 907 N N . ARG A 1 110 ? 1.242 9.774 13.387 1.00 90.38 110 ARG A N 1
ATOM 908 C CA . ARG A 1 110 ? 0.143 8.991 13.965 1.00 90.38 110 ARG A CA 1
ATOM 909 C C . ARG A 1 110 ? 0.124 7.586 13.364 1.00 90.38 110 ARG A C 1
ATOM 911 O O . ARG A 1 110 ? 0.136 6.609 14.108 1.00 90.38 110 ARG A O 1
ATOM 918 N N . LEU A 1 111 ? 0.162 7.481 12.036 1.00 91.19 111 LEU A N 1
ATOM 919 C CA . LEU A 1 111 ? 0.149 6.205 11.325 1.00 91.19 111 LEU A CA 1
ATOM 920 C C . LEU A 1 111 ? 1.416 5.372 11.597 1.00 91.19 111 LEU A C 1
ATOM 922 O O . LEU A 1 111 ? 1.302 4.177 11.859 1.00 91.19 111 LEU A O 1
ATOM 926 N N . ILE A 1 112 ? 2.605 5.985 11.642 1.00 92.31 112 ILE A N 1
ATOM 927 C CA . ILE A 1 112 ? 3.859 5.318 12.038 1.00 92.31 112 ILE A CA 1
ATOM 928 C C . ILE A 1 112 ? 3.730 4.709 13.435 1.00 92.31 112 ILE A C 1
ATOM 930 O O . ILE A 1 112 ? 4.071 3.543 13.627 1.00 92.31 112 ILE A O 1
ATOM 934 N N . TYR A 1 113 ? 3.193 5.455 14.403 1.00 92.44 113 TYR A N 1
ATOM 935 C CA . TYR A 1 113 ? 2.963 4.932 15.748 1.00 92.44 113 TYR A CA 1
ATOM 936 C C . TYR A 1 113 ? 1.971 3.755 15.743 1.00 92.44 113 TYR A C 1
ATOM 938 O O . TYR A 1 113 ? 2.234 2.729 16.367 1.00 92.44 113 TYR A O 1
ATOM 946 N N . GLN A 1 114 ? 0.871 3.847 14.990 1.00 92.25 114 GLN A N 1
ATOM 947 C CA . GLN A 1 114 ? -0.112 2.760 14.868 1.00 92.25 114 GLN A CA 1
ATOM 948 C C . GLN A 1 114 ? 0.462 1.489 14.229 1.00 92.25 114 GLN A C 1
ATOM 950 O O . GLN A 1 114 ? 0.140 0.382 14.659 1.00 92.25 114 GLN A O 1
ATOM 955 N N . VAL A 1 115 ? 1.303 1.628 13.202 1.00 92.94 115 VAL A N 1
ATOM 956 C CA . VAL A 1 115 ? 1.996 0.498 12.567 1.00 92.94 115 VAL A CA 1
ATOM 957 C C . VAL A 1 115 ? 3.040 -0.091 13.512 1.00 92.94 115 VAL A C 1
ATOM 959 O O . VAL A 1 115 ? 3.051 -1.303 13.706 1.00 92.94 115 VAL A O 1
ATOM 962 N N . GLY A 1 116 ? 3.843 0.743 14.178 1.00 92.00 116 GLY A N 1
ATOM 963 C CA . GLY A 1 116 ? 4.849 0.298 15.146 1.00 92.00 116 GLY A CA 1
ATOM 964 C C . GLY A 1 116 ? 4.257 -0.452 16.346 1.00 92.00 116 GLY A C 1
ATOM 965 O O . GLY A 1 116 ? 4.809 -1.462 16.776 1.00 92.00 116 GLY A O 1
ATOM 966 N N . GLU A 1 117 ? 3.100 -0.023 16.862 1.00 90.44 117 GLU A N 1
ATOM 967 C CA . GLU A 1 117 ? 2.366 -0.758 17.904 1.00 90.44 117 GLU A CA 1
ATOM 968 C C . GLU A 1 117 ? 1.878 -2.133 17.406 1.00 90.44 117 GLU A C 1
ATOM 970 O O . GLU A 1 117 ? 1.985 -3.123 18.133 1.00 90.44 117 GLU A O 1
ATOM 975 N N . ASN A 1 118 ? 1.398 -2.231 16.160 1.00 87.75 118 ASN A N 1
ATOM 976 C CA . ASN A 1 118 ? 0.983 -3.507 15.565 1.00 87.75 118 ASN A CA 1
ATOM 977 C C . ASN A 1 118 ? 2.171 -4.421 15.202 1.00 87.75 118 ASN A C 1
ATOM 979 O O . ASN A 1 118 ? 2.050 -5.639 15.322 1.00 87.75 118 ASN A O 1
ATOM 983 N N . GLN A 1 119 ? 3.338 -3.866 14.860 1.00 87.62 119 GLN A N 1
ATOM 984 C CA . GLN A 1 119 ? 4.582 -4.616 14.630 1.00 87.62 119 GLN A CA 1
ATOM 985 C C . GLN A 1 119 ? 5.191 -5.229 15.904 1.00 87.62 119 GLN A C 1
ATOM 987 O O . GLN A 1 119 ? 6.066 -6.085 15.807 1.00 87.62 119 GLN A O 1
ATOM 992 N N . ARG A 1 120 ? 4.697 -4.885 17.104 1.00 84.69 120 ARG A N 1
ATOM 993 C CA . ARG A 1 120 ? 4.984 -5.655 18.337 1.00 84.69 120 ARG A CA 1
ATOM 994 C C . ARG A 1 120 ? 4.231 -6.992 18.408 1.00 84.69 120 ARG A C 1
ATOM 996 O O . ARG A 1 120 ? 4.382 -7.734 19.377 1.00 84.69 120 ARG A O 1
ATOM 1003 N N . ARG A 1 121 ? 3.381 -7.280 17.422 1.00 82.62 121 ARG A N 1
ATOM 1004 C CA . ARG A 1 121 ? 2.693 -8.560 17.209 1.00 82.62 121 ARG A CA 1
ATOM 1005 C C . ARG A 1 121 ? 3.188 -9.161 15.888 1.00 82.62 121 ARG A C 1
ATOM 1007 O O . ARG A 1 121 ? 4.219 -8.756 15.368 1.00 82.62 121 ARG A O 1
ATOM 1014 N N . ILE A 1 122 ? 2.448 -10.117 15.335 1.00 82.75 122 ILE A N 1
ATOM 1015 C CA . ILE A 1 122 ? 2.644 -10.594 13.963 1.00 82.75 122 ILE A CA 1
ATOM 1016 C C . ILE A 1 122 ? 1.608 -9.861 13.090 1.00 82.75 122 ILE A C 1
ATOM 1018 O O . ILE A 1 122 ? 0.445 -10.269 13.094 1.00 82.75 122 ILE A O 1
ATOM 1022 N N . PRO A 1 123 ? 1.960 -8.748 12.418 1.00 85.00 123 PRO A N 1
ATOM 1023 C CA . PRO A 1 123 ? 1.029 -8.034 11.550 1.00 85.00 123 PRO A CA 1
ATOM 1024 C C . PRO A 1 123 ? 0.768 -8.825 10.263 1.00 85.00 123 PRO A C 1
ATOM 1026 O O . PRO A 1 123 ? 1.626 -9.570 9.783 1.00 85.00 123 PRO A O 1
ATOM 1029 N N . LEU A 1 124 ? -0.411 -8.637 9.668 1.00 89.75 124 LEU A N 1
ATOM 1030 C CA . LEU A 1 124 ? -0.706 -9.207 8.358 1.00 89.75 124 LEU A CA 1
ATOM 1031 C C . LEU A 1 124 ? 0.045 -8.425 7.262 1.00 89.75 124 LEU A C 1
ATOM 1033 O O . LEU A 1 124 ? -0.049 -7.197 7.225 1.00 89.75 124 LEU A O 1
ATOM 1037 N N . PRO A 1 125 ? 0.724 -9.098 6.313 1.00 92.38 125 PRO A N 1
ATOM 1038 C CA . PRO A 1 125 ? 1.379 -8.443 5.177 1.00 92.38 125 PRO A CA 1
ATOM 1039 C C . PRO A 1 125 ? 0.449 -7.559 4.334 1.00 92.38 125 PRO A C 1
ATOM 1041 O O . PRO A 1 125 ? 0.886 -6.570 3.752 1.00 92.38 125 PRO A O 1
ATOM 1044 N N . THR A 1 126 ? -0.840 -7.890 4.281 1.00 92.00 126 THR A N 1
ATOM 1045 C CA . THR A 1 126 ? -1.881 -7.079 3.637 1.00 92.00 126 THR A CA 1
ATOM 1046 C C . THR A 1 126 ? -2.094 -5.741 4.340 1.00 92.00 126 THR A C 1
ATOM 1048 O O . THR A 1 126 ? -2.238 -4.715 3.678 1.00 92.00 126 THR A O 1
ATOM 1051 N N . ASP A 1 127 ? -2.071 -5.739 5.671 1.00 91.62 127 ASP A N 1
ATOM 1052 C CA . ASP A 1 127 ? -2.301 -4.555 6.499 1.00 91.62 127 ASP A CA 1
ATOM 1053 C C . ASP A 1 127 ? -1.067 -3.652 6.518 1.00 91.62 127 ASP A C 1
ATOM 1055 O O . ASP A 1 127 ? -1.199 -2.439 6.369 1.00 91.62 127 ASP A O 1
ATOM 1059 N N . GLU A 1 128 ? 0.135 -4.241 6.600 1.00 93.12 128 GLU A N 1
ATOM 1060 C CA . GLU A 1 128 ? 1.391 -3.517 6.362 1.00 93.12 128 GLU A CA 1
ATOM 1061 C C . GLU A 1 128 ? 1.387 -2.866 4.970 1.00 93.12 128 GLU A C 1
ATOM 1063 O O . GLU A 1 128 ? 1.726 -1.694 4.847 1.00 93.12 128 GLU A O 1
ATOM 1068 N N . GLY A 1 129 ? 0.935 -3.583 3.932 1.00 94.00 129 GLY A N 1
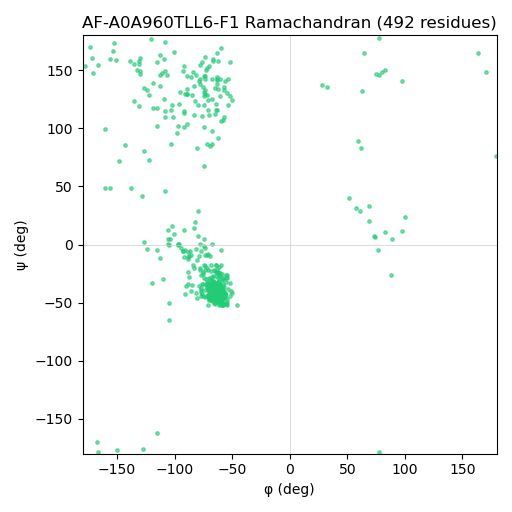ATOM 1069 C CA . GLY A 1 129 ? 0.786 -3.041 2.577 1.00 94.00 129 GLY A CA 1
ATOM 1070 C C . GLY A 1 129 ? -0.134 -1.823 2.518 1.00 94.00 129 GLY A C 1
ATOM 1071 O O . GLY A 1 129 ? 0.277 -0.777 2.016 1.00 94.00 129 GLY A O 1
ATOM 1072 N N . LYS A 1 130 ? -1.346 -1.917 3.086 1.00 92.69 130 LYS A N 1
ATOM 1073 C CA . LYS A 1 130 ? -2.292 -0.789 3.178 1.00 92.69 130 LYS A CA 1
ATOM 1074 C C . LYS A 1 130 ? -1.697 0.407 3.939 1.00 92.69 130 LYS A C 1
ATOM 1076 O O . LYS A 1 130 ? -1.837 1.544 3.495 1.00 92.69 130 LYS A O 1
ATOM 1081 N N . ALA A 1 131 ? -1.020 0.169 5.063 1.00 92.69 131 ALA A N 1
ATOM 1082 C CA . ALA A 1 131 ? -0.455 1.235 5.887 1.00 92.69 131 ALA A CA 1
ATOM 1083 C C . ALA A 1 131 ? 0.764 1.910 5.236 1.00 92.69 131 ALA A C 1
ATOM 1085 O O . ALA A 1 131 ? 0.848 3.137 5.194 1.00 92.69 131 ALA A O 1
ATOM 1086 N N . TYR A 1 132 ? 1.692 1.130 4.673 1.00 94.94 132 TYR A N 1
ATOM 1087 C CA . TYR A 1 132 ? 2.826 1.672 3.921 1.00 94.94 132 TYR A CA 1
ATOM 1088 C C . TYR A 1 132 ? 2.355 2.432 2.685 1.00 94.94 132 TYR A C 1
ATOM 1090 O O . TYR A 1 132 ? 2.953 3.448 2.343 1.00 94.94 132 TYR A O 1
ATOM 1098 N N . ARG A 1 133 ? 1.260 1.994 2.051 1.00 91.69 133 ARG A N 1
ATOM 1099 C CA . ARG A 1 133 ? 0.660 2.699 0.919 1.00 91.69 133 ARG A CA 1
ATOM 1100 C C . ARG A 1 133 ? 0.148 4.081 1.316 1.00 91.69 133 ARG A C 1
ATOM 1102 O O . ARG A 1 133 ? 0.511 5.053 0.668 1.00 91.69 133 ARG A O 1
ATOM 1109 N N . GLN A 1 134 ? -0.574 4.190 2.432 1.00 88.31 134 GLN A N 1
ATOM 1110 C CA . GLN A 1 134 ? -1.003 5.482 2.985 1.00 88.31 134 GLN A CA 1
ATOM 1111 C C . GLN A 1 134 ? 0.181 6.400 3.348 1.00 88.31 134 GLN A C 1
ATOM 1113 O O . GLN A 1 134 ? 0.109 7.608 3.124 1.00 88.31 134 GLN A O 1
ATOM 1118 N N . LEU A 1 135 ? 1.290 5.852 3.866 1.00 87.44 135 LEU A N 1
ATOM 1119 C CA . LEU A 1 135 ? 2.518 6.628 4.100 1.00 87.44 135 LEU A CA 1
ATOM 1120 C C . LEU A 1 135 ? 3.153 7.102 2.783 1.00 87.44 135 LEU A C 1
ATOM 1122 O O . LEU A 1 135 ? 3.486 8.281 2.661 1.00 87.44 135 LEU A O 1
ATOM 1126 N N . PHE A 1 136 ? 3.260 6.224 1.786 1.00 86.44 136 PHE A N 1
ATOM 1127 C CA . PHE A 1 136 ? 3.822 6.536 0.472 1.00 86.44 136 PHE A CA 1
ATOM 1128 C C . PHE A 1 136 ? 2.994 7.591 -0.281 1.00 86.44 136 PHE A C 1
ATOM 1130 O O . PHE A 1 136 ? 3.538 8.611 -0.697 1.00 86.44 136 PHE A O 1
ATOM 1137 N N . ASP A 1 137 ? 1.671 7.417 -0.372 1.00 82.81 137 ASP A N 1
ATOM 1138 C CA . ASP A 1 137 ? 0.762 8.372 -1.027 1.00 82.81 137 ASP A CA 1
ATOM 1139 C C . ASP A 1 137 ? 0.718 9.732 -0.302 1.00 82.81 137 ASP A C 1
ATOM 1141 O O . ASP A 1 137 ? 0.421 10.759 -0.911 1.00 82.81 137 ASP A O 1
ATOM 1145 N N . SER A 1 138 ? 1.073 9.775 0.990 1.00 76.94 138 SER A N 1
ATOM 1146 C CA . SER A 1 138 ? 1.263 11.032 1.729 1.00 76.94 138 SER A CA 1
ATOM 1147 C C . SER A 1 138 ? 2.599 11.745 1.436 1.00 76.94 138 SER A C 1
ATOM 1149 O O . SER A 1 138 ? 2.861 12.803 2.010 1.00 76.94 138 SER A O 1
ATOM 1151 N N . GLY A 1 139 ? 3.440 11.186 0.558 1.00 80.75 139 GLY A N 1
ATOM 1152 C CA . GLY A 1 139 ? 4.709 11.759 0.101 1.00 80.75 139 GLY A CA 1
ATOM 1153 C C . GLY A 1 139 ? 5.965 11.253 0.820 1.00 80.75 139 GLY A C 1
ATOM 1154 O O . GLY A 1 139 ? 7.027 11.852 0.656 1.00 80.75 139 GLY A O 1
ATOM 1155 N N . MET A 1 140 ? 5.873 10.189 1.626 1.00 83.69 140 MET A N 1
ATOM 1156 C CA . MET A 1 140 ? 7.032 9.604 2.313 1.00 83.69 140 MET A CA 1
ATOM 1157 C C . MET A 1 140 ? 7.801 8.649 1.391 1.00 83.69 140 MET A C 1
ATOM 1159 O O . MET A 1 140 ? 7.189 7.832 0.700 1.00 83.69 140 MET A O 1
ATOM 1163 N N . LYS A 1 141 ? 9.140 8.714 1.382 1.00 87.38 141 LYS A N 1
ATOM 1164 C CA . LYS A 1 141 ? 9.949 7.824 0.536 1.00 87.38 141 LYS A CA 1
ATOM 1165 C C . LYS A 1 141 ? 10.025 6.420 1.122 1.00 87.38 141 LYS A C 1
ATOM 1167 O O . LYS A 1 141 ? 9.878 6.215 2.324 1.00 87.38 141 LYS A O 1
ATOM 1172 N N . ILE A 1 142 ? 10.304 5.443 0.266 1.00 90.31 142 ILE A N 1
ATOM 1173 C CA . ILE A 1 142 ? 10.400 4.027 0.651 1.00 90.31 142 ILE A CA 1
ATOM 1174 C C . ILE A 1 142 ? 11.574 3.808 1.604 1.00 90.31 142 ILE A C 1
ATOM 1176 O O . ILE A 1 142 ? 11.468 3.020 2.537 1.00 90.31 142 ILE A O 1
ATOM 1180 N N . GLU A 1 143 ? 12.671 4.530 1.387 1.00 90.19 143 GLU A N 1
ATOM 1181 C CA . GLU A 1 143 ? 13.845 4.561 2.253 1.00 90.19 143 GLU A CA 1
ATOM 1182 C C . GLU A 1 143 ? 13.479 5.070 3.655 1.00 90.19 143 GLU A C 1
ATOM 1184 O O . GLU A 1 143 ? 13.796 4.403 4.638 1.00 90.19 143 GLU A O 1
ATOM 1189 N N . ASP A 1 144 ? 12.731 6.176 3.742 1.00 90.75 144 ASP A N 1
ATOM 1190 C CA . ASP A 1 144 ? 12.275 6.749 5.015 1.00 90.75 144 ASP A CA 1
ATOM 1191 C C . ASP A 1 144 ? 11.320 5.781 5.744 1.00 90.75 144 ASP A C 1
ATOM 1193 O O . ASP A 1 144 ? 11.460 5.545 6.943 1.00 90.75 144 ASP A O 1
ATOM 1197 N N . ILE A 1 145 ? 10.368 5.169 5.022 1.00 94.12 145 ILE A N 1
ATOM 1198 C CA . ILE A 1 145 ? 9.450 4.148 5.563 1.00 94.12 145 ILE A CA 1
ATOM 1199 C C . ILE A 1 145 ? 10.248 2.943 6.090 1.00 94.12 145 ILE A C 1
ATOM 1201 O O . ILE A 1 145 ? 9.995 2.465 7.197 1.00 94.12 145 ILE A O 1
ATOM 1205 N N . ALA A 1 146 ? 11.223 2.457 5.318 1.00 95.00 146 ALA A N 1
ATOM 1206 C CA . ALA A 1 146 ? 12.071 1.331 5.695 1.00 95.00 146 ALA A CA 1
ATOM 1207 C C . ALA A 1 146 ? 12.880 1.634 6.966 1.00 95.00 146 ALA A C 1
ATOM 1209 O O . ALA A 1 146 ? 12.892 0.812 7.884 1.00 95.00 146 ALA A O 1
ATOM 1210 N N . GLU A 1 147 ? 13.482 2.824 7.060 1.00 95.69 147 GLU A N 1
ATOM 1211 C CA . GLU A 1 147 ? 14.217 3.278 8.245 1.00 95.69 147 GLU A CA 1
ATOM 1212 C C . GLU A 1 147 ? 13.306 3.361 9.480 1.00 95.69 147 GLU A C 1
ATOM 1214 O O . GLU A 1 147 ? 13.637 2.795 10.524 1.00 95.69 147 GLU A O 1
ATOM 1219 N N . LYS A 1 148 ? 12.123 3.987 9.364 1.00 94.25 148 LYS A N 1
ATOM 1220 C CA . LYS A 1 148 ? 11.179 4.161 10.488 1.00 94.25 148 LYS A CA 1
ATOM 1221 C C . LYS A 1 148 ? 10.714 2.848 11.119 1.00 94.25 148 LYS A C 1
ATOM 1223 O O . LYS A 1 148 ? 10.440 2.834 12.317 1.00 94.25 148 LYS A O 1
ATOM 1228 N N . PHE A 1 149 ? 10.636 1.766 10.342 1.00 93.38 149 PHE A N 1
ATOM 1229 C CA . PHE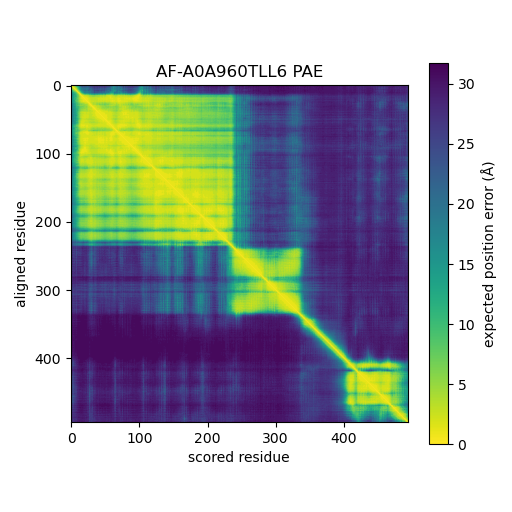 A 1 149 ? 10.207 0.443 10.814 1.00 93.38 149 PHE A CA 1
ATOM 1230 C C . PHE A 1 149 ? 11.353 -0.574 10.963 1.00 93.38 149 PHE A C 1
ATOM 1232 O O . PHE A 1 149 ? 11.096 -1.747 11.243 1.00 93.38 149 PHE A O 1
ATOM 1239 N N . GLY A 1 150 ? 12.612 -0.164 10.760 1.00 92.56 150 GLY A N 1
ATOM 1240 C CA . GLY A 1 150 ? 13.773 -1.062 10.809 1.00 92.56 150 GLY A CA 1
ATOM 1241 C C . GLY A 1 150 ? 13.726 -2.193 9.770 1.00 92.56 150 GLY A C 1
ATOM 1242 O O . GLY A 1 150 ? 14.239 -3.285 10.014 1.00 92.56 150 GLY A O 1
ATOM 1243 N N . GLN A 1 151 ? 13.071 -1.959 8.631 1.00 93.75 151 GLN A N 1
ATOM 1244 C CA . GLN A 1 151 ? 12.858 -2.940 7.566 1.00 93.75 151 GLN A CA 1
ATOM 1245 C C . GLN A 1 151 ? 13.834 -2.743 6.400 1.00 93.75 151 GLN A C 1
ATOM 1247 O O . GLN A 1 151 ? 14.478 -1.709 6.251 1.00 93.75 151 GLN A O 1
ATOM 1252 N N . ARG A 1 152 ? 13.930 -3.745 5.520 1.00 93.69 152 ARG A N 1
ATOM 1253 C CA . ARG A 1 152 ? 14.641 -3.607 4.237 1.00 93.69 152 ARG A CA 1
ATOM 1254 C C . ARG A 1 152 ? 13.734 -2.930 3.208 1.00 93.69 152 ARG A C 1
ATOM 1256 O O . ARG A 1 152 ? 12.544 -3.239 3.168 1.00 93.69 152 ARG A O 1
ATOM 1263 N N . LYS A 1 153 ? 14.306 -2.120 2.308 1.00 92.62 153 LYS A N 1
ATOM 1264 C CA . LYS A 1 153 ? 13.595 -1.505 1.167 1.00 92.62 153 LYS A CA 1
ATOM 1265 C C . LYS A 1 153 ? 12.715 -2.515 0.416 1.00 92.62 153 LYS A C 1
ATOM 1267 O O . LYS A 1 153 ? 11.508 -2.316 0.331 1.00 92.62 153 LYS A O 1
ATOM 1272 N N . ASN A 1 154 ? 13.277 -3.657 0.009 1.00 90.56 154 ASN A N 1
ATOM 1273 C CA . ASN A 1 154 ? 12.541 -4.716 -0.692 1.00 90.56 154 ASN A CA 1
ATOM 1274 C C . ASN A 1 154 ? 11.339 -5.259 0.106 1.00 90.56 154 ASN A C 1
ATOM 1276 O O . ASN A 1 154 ? 10.363 -5.693 -0.500 1.00 90.56 154 ASN A O 1
ATOM 1280 N N . THR A 1 155 ? 11.373 -5.245 1.447 1.00 94.00 155 THR A N 1
ATOM 1281 C CA . THR A 1 155 ? 10.211 -5.624 2.271 1.00 94.00 155 THR A CA 1
ATOM 1282 C C . THR A 1 155 ? 9.081 -4.618 2.079 1.00 94.00 155 THR A C 1
ATOM 1284 O O . THR A 1 155 ? 7.952 -5.027 1.820 1.00 94.00 155 THR A O 1
ATOM 1287 N N . ILE A 1 156 ? 9.383 -3.317 2.146 1.00 95.19 156 ILE A N 1
ATOM 1288 C CA . ILE A 1 156 ? 8.403 -2.244 1.930 1.00 95.19 156 ILE A CA 1
ATOM 1289 C C . ILE A 1 156 ? 7.837 -2.314 0.505 1.00 95.19 156 ILE A C 1
ATOM 1291 O O . ILE A 1 156 ? 6.622 -2.336 0.334 1.00 95.19 156 ILE A O 1
ATOM 1295 N N . GLU A 1 157 ? 8.694 -2.454 -0.510 1.00 93.25 157 GLU A N 1
ATOM 1296 C CA . GLU A 1 157 ? 8.285 -2.614 -1.916 1.00 93.25 157 GLU A CA 1
ATOM 1297 C C . GLU A 1 157 ? 7.378 -3.834 -2.121 1.00 93.25 157 GLU A C 1
ATOM 1299 O O . GLU A 1 157 ? 6.323 -3.718 -2.741 1.00 93.25 157 GLU A O 1
ATOM 1304 N N . THR A 1 158 ? 7.739 -4.988 -1.541 1.00 94.31 158 THR A N 1
ATOM 1305 C CA . THR A 1 158 ? 6.934 -6.223 -1.613 1.00 94.31 158 THR A CA 1
ATOM 1306 C C . THR A 1 158 ? 5.520 -5.989 -1.081 1.00 94.31 158 THR A C 1
ATOM 1308 O O . THR A 1 158 ? 4.544 -6.452 -1.661 1.00 94.31 158 THR A O 1
ATOM 1311 N N . ARG A 1 159 ? 5.400 -5.261 0.036 1.00 95.69 159 ARG A N 1
ATOM 1312 C CA . ARG A 1 159 ? 4.123 -4.930 0.688 1.00 95.69 159 ARG A CA 1
ATOM 1313 C C . ARG A 1 159 ? 3.314 -3.915 -0.114 1.00 95.69 159 ARG A C 1
ATOM 1315 O O . ARG A 1 159 ? 2.113 -4.103 -0.289 1.00 95.69 159 ARG A O 1
ATOM 1322 N N . LEU A 1 160 ? 3.968 -2.878 -0.634 1.00 94.50 160 LEU A N 1
ATOM 1323 C CA . LEU A 1 160 ? 3.353 -1.868 -1.491 1.00 94.50 160 LEU A CA 1
ATOM 1324 C C . LEU A 1 160 ? 2.808 -2.494 -2.784 1.00 94.50 160 LEU A C 1
ATOM 1326 O O . LEU A 1 160 ? 1.676 -2.195 -3.163 1.00 94.50 160 LEU A O 1
ATOM 1330 N N . TYR A 1 161 ? 3.531 -3.426 -3.415 1.00 94.56 161 TYR A N 1
ATOM 1331 C CA . TYR A 1 161 ? 3.044 -4.101 -4.621 1.00 94.56 161 TYR A CA 1
ATOM 1332 C C . TYR A 1 161 ? 1.761 -4.924 -4.405 1.00 94.56 161 TYR A C 1
ATOM 1334 O O . TYR A 1 161 ? 0.985 -5.078 -5.349 1.00 94.56 161 TYR A O 1
ATOM 1342 N N . LEU A 1 162 ? 1.472 -5.386 -3.178 1.00 95.31 162 LEU A N 1
ATOM 1343 C CA . LEU A 1 162 ? 0.195 -6.049 -2.870 1.00 95.31 162 LEU A CA 1
ATOM 1344 C C . LEU A 1 162 ? -1.003 -5.119 -3.104 1.00 95.31 162 LEU A C 1
ATOM 1346 O O . LEU A 1 162 ? -2.072 -5.583 -3.484 1.00 95.31 162 LEU A O 1
ATOM 1350 N N . THR A 1 163 ? -0.835 -3.808 -2.907 1.00 93.06 163 THR A N 1
ATOM 1351 C CA . THR A 1 163 ? -1.930 -2.824 -3.023 1.00 93.06 163 THR A CA 1
ATOM 1352 C C . THR A 1 163 ? -2.403 -2.568 -4.454 1.00 93.06 163 THR A C 1
ATOM 1354 O O . THR A 1 163 ? -3.437 -1.937 -4.645 1.00 93.06 163 THR A O 1
ATOM 1357 N N . PHE A 1 164 ? -1.697 -3.095 -5.458 1.00 91.00 164 PHE A N 1
ATOM 1358 C CA . PHE A 1 164 ? -2.127 -3.059 -6.858 1.00 91.00 164 PHE A CA 1
ATOM 1359 C C . PHE A 1 164 ? -2.958 -4.278 -7.279 1.00 91.00 164 PHE A C 1
ATOM 1361 O O . PHE A 1 164 ? -3.442 -4.330 -8.409 1.00 91.00 164 PHE A O 1
ATOM 1368 N N . LEU A 1 165 ? -3.122 -5.275 -6.409 1.00 90.06 165 LEU A N 1
ATOM 1369 C CA . LEU A 1 165 ? -3.866 -6.486 -6.741 1.00 90.06 165 LEU A CA 1
ATOM 1370 C C . LEU A 1 165 ? -5.374 -6.228 -6.791 1.00 90.06 165 LEU A C 1
ATOM 1372 O O . LEU A 1 165 ? -5.920 -5.469 -5.990 1.00 90.06 165 LEU A O 1
ATOM 1376 N N . ALA A 1 166 ? -6.061 -6.917 -7.703 1.00 88.31 166 ALA A N 1
ATOM 1377 C CA . ALA A 1 166 ? -7.516 -6.962 -7.737 1.00 88.31 166 ALA A CA 1
ATOM 1378 C C . ALA A 1 166 ? -8.075 -7.397 -6.361 1.00 88.31 166 ALA A C 1
ATOM 1380 O O . ALA A 1 166 ? -7.501 -8.301 -5.741 1.00 88.31 166 ALA A O 1
ATOM 1381 N N . PRO A 1 167 ? -9.207 -6.838 -5.883 1.00 86.81 167 PRO A N 1
ATOM 1382 C CA . PRO A 1 167 ? -9.711 -7.101 -4.531 1.00 86.81 167 PRO A CA 1
ATOM 1383 C C . PRO A 1 167 ? -9.920 -8.580 -4.191 1.00 86.81 167 PRO A C 1
ATOM 1385 O O . PRO A 1 167 ? -9.752 -8.968 -3.038 1.00 86.81 167 PRO A O 1
ATOM 1388 N N . ASP A 1 168 ? -10.277 -9.415 -5.168 1.00 86.00 168 ASP A N 1
ATOM 1389 C CA . ASP A 1 168 ? -10.433 -10.857 -4.953 1.00 86.00 168 ASP A CA 1
ATOM 1390 C C . ASP A 1 168 ? -9.090 -11.585 -4.879 1.00 86.00 168 ASP A C 1
ATOM 1392 O O . ASP A 1 168 ? -8.912 -12.437 -4.013 1.00 86.00 168 ASP A O 1
ATOM 1396 N N . LEU A 1 169 ? -8.109 -11.184 -5.690 1.00 87.62 169 LEU A N 1
ATOM 1397 C CA . LEU A 1 169 ? -6.750 -11.724 -5.646 1.00 87.62 169 LEU A CA 1
ATOM 1398 C C . LEU A 1 169 ? -6.037 -11.348 -4.333 1.00 87.62 169 LEU A C 1
ATOM 1400 O O . LEU A 1 169 ? -5.322 -12.162 -3.752 1.00 87.62 169 LEU A O 1
ATOM 1404 N N . PHE A 1 170 ? -6.308 -10.148 -3.808 1.00 87.06 170 PHE A N 1
ATOM 1405 C CA . PHE A 1 170 ? -5.815 -9.681 -2.510 1.00 87.06 170 PHE A CA 1
ATOM 1406 C C . PHE A 1 170 ? -6.320 -10.539 -1.331 1.00 87.06 170 PHE A C 1
ATOM 1408 O O . PHE A 1 170 ? -5.571 -10.806 -0.394 1.00 87.06 170 PHE A O 1
ATOM 1415 N N . LYS A 1 171 ? -7.566 -11.040 -1.381 1.00 87.00 171 LYS A N 1
ATOM 1416 C CA . LYS A 1 171 ? -8.152 -11.902 -0.326 1.00 87.00 171 LYS A CA 1
ATOM 1417 C C . LYS A 1 171 ? -7.513 -13.295 -0.232 1.00 87.00 171 LYS A C 1
ATOM 1419 O O . LYS A 1 171 ? -7.703 -13.969 0.783 1.00 87.00 171 LYS A O 1
ATOM 1424 N N . LEU A 1 172 ? -6.802 -13.729 -1.276 1.00 89.06 172 LEU A N 1
ATOM 1425 C CA . LEU A 1 172 ? -6.144 -15.040 -1.361 1.00 89.06 172 LEU A CA 1
ATOM 1426 C C . LEU A 1 172 ? -4.720 -15.040 -0.771 1.00 89.06 172 LEU A C 1
ATOM 1428 O O . LEU A 1 172 ? -4.122 -16.106 -0.591 1.00 89.06 172 LEU A O 1
ATOM 1432 N N . ILE A 1 173 ? -4.170 -13.863 -0.451 1.00 91.19 173 ILE A N 1
ATOM 1433 C CA . ILE A 1 173 ? -2.825 -13.710 0.120 1.00 91.19 173 ILE A CA 1
ATOM 1434 C C . ILE A 1 173 ? -2.734 -14.454 1.457 1.00 91.19 173 ILE A C 1
ATOM 1436 O O . ILE A 1 173 ? -3.553 -14.263 2.353 1.00 91.19 173 ILE A O 1
ATOM 1440 N N . GLY A 1 174 ? -1.718 -15.308 1.596 1.00 82.12 174 GLY A N 1
ATOM 1441 C CA . GLY A 1 174 ? -1.476 -16.102 2.805 1.00 82.12 174 GLY A CA 1
ATOM 1442 C C . GLY A 1 174 ? -2.399 -17.316 2.982 1.00 82.12 174 GLY A C 1
ATOM 1443 O O . GLY A 1 174 ? -2.175 -18.090 3.907 1.00 82.12 174 GLY A O 1
ATOM 1444 N N . LYS A 1 175 ? -3.391 -17.505 2.100 1.00 84.38 175 LYS A N 1
ATOM 1445 C CA . LYS A 1 175 ? -4.246 -18.703 2.039 1.00 84.38 175 LYS A CA 1
ATOM 1446 C C . LYS A 1 175 ? -3.852 -19.580 0.854 1.00 84.38 175 LYS A C 1
ATOM 1448 O O . LYS A 1 175 ? -3.313 -20.664 1.040 1.00 84.38 175 LYS A O 1
ATOM 1453 N N . ASP A 1 176 ? -4.046 -19.054 -0.352 1.00 85.06 176 ASP A N 1
ATOM 1454 C CA . ASP A 1 176 ? -3.855 -19.769 -1.619 1.00 85.06 176 ASP A CA 1
ATOM 1455 C C . ASP A 1 176 ? -2.671 -19.222 -2.433 1.00 85.06 176 ASP A C 1
ATOM 1457 O O . ASP A 1 176 ? -2.261 -19.833 -3.424 1.00 85.06 176 ASP A O 1
ATOM 1461 N N . ILE A 1 177 ? -2.126 -18.063 -2.031 1.00 91.00 177 ILE A N 1
ATOM 1462 C CA . ILE A 1 177 ? -1.023 -17.371 -2.710 1.00 91.00 177 ILE A CA 1
ATOM 1463 C C . ILE A 1 177 ? 0.020 -16.894 -1.690 1.00 91.00 177 ILE A C 1
ATOM 1465 O O . ILE A 1 177 ? -0.310 -16.104 -0.797 1.00 91.00 177 ILE A O 1
ATOM 1469 N N . PRO A 1 178 ? 1.297 -17.296 -1.827 1.00 93.25 178 PRO A N 1
ATOM 1470 C CA . PRO A 1 178 ? 2.393 -16.717 -1.060 1.00 93.25 178 PRO A CA 1
ATOM 1471 C C . PRO A 1 178 ? 2.540 -15.213 -1.322 1.00 93.25 178 PRO A C 1
ATOM 1473 O O . PRO A 1 178 ? 2.419 -14.748 -2.454 1.00 93.25 178 PRO A O 1
ATOM 1476 N N . VAL A 1 179 ? 2.877 -14.449 -0.281 1.00 94.31 179 VAL A N 1
ATOM 1477 C CA . VAL A 1 179 ? 3.034 -12.980 -0.342 1.00 94.31 179 VAL A CA 1
ATOM 1478 C C . VAL A 1 179 ? 4.003 -12.534 -1.444 1.00 94.31 179 VAL A C 1
ATOM 1480 O O . VAL A 1 179 ? 3.756 -11.539 -2.118 1.00 94.31 179 VAL A O 1
ATOM 1483 N N . THR A 1 180 ? 5.087 -13.281 -1.657 1.00 93.38 180 THR A N 1
ATOM 1484 C CA . THR A 1 180 ? 6.093 -13.012 -2.696 1.00 93.38 180 THR A CA 1
ATOM 1485 C C . THR A 1 180 ? 5.534 -13.164 -4.112 1.00 93.38 180 THR A C 1
ATOM 1487 O O . THR A 1 180 ? 5.850 -12.358 -4.982 1.00 93.38 180 THR A O 1
ATOM 1490 N N . ILE A 1 181 ? 4.657 -14.145 -4.339 1.00 95.06 181 ILE A N 1
ATOM 1491 C CA . ILE A 1 181 ? 3.997 -14.383 -5.630 1.00 95.06 181 ILE A CA 1
ATOM 1492 C C . ILE A 1 181 ? 2.901 -13.355 -5.878 1.00 95.06 181 ILE A C 1
ATOM 1494 O O . ILE A 1 181 ? 2.850 -12.768 -6.955 1.00 95.06 181 ILE A O 1
ATOM 1498 N N . ALA A 1 182 ? 2.085 -13.061 -4.865 1.00 95.38 182 ALA A N 1
ATOM 1499 C CA . ALA A 1 182 ? 1.105 -11.983 -4.934 1.00 95.38 182 ALA A CA 1
ATOM 1500 C C . ALA A 1 182 ? 1.785 -10.641 -5.271 1.00 95.38 182 ALA A C 1
ATOM 1502 O O . ALA A 1 182 ? 1.363 -9.941 -6.186 1.00 95.38 182 ALA A O 1
ATOM 1503 N N . SER A 1 183 ? 2.905 -10.324 -4.615 1.00 94.94 183 SER A N 1
ATOM 1504 C CA . SER A 1 183 ? 3.707 -9.138 -4.927 1.00 94.94 183 SER A CA 1
ATOM 1505 C C . SER A 1 183 ? 4.273 -9.155 -6.350 1.00 94.94 183 SER A C 1
ATOM 1507 O O . SER A 1 183 ? 4.280 -8.110 -6.996 1.00 94.94 183 SER A O 1
ATOM 1509 N N . ALA A 1 184 ? 4.740 -10.303 -6.852 1.00 93.25 184 ALA A N 1
ATOM 1510 C CA . ALA A 1 184 ? 5.262 -10.421 -8.214 1.00 93.25 184 ALA A CA 1
ATOM 1511 C C . ALA A 1 184 ? 4.170 -10.207 -9.273 1.00 93.25 184 ALA A C 1
ATOM 1513 O O . ALA A 1 184 ? 4.414 -9.522 -10.266 1.00 93.25 184 ALA A O 1
ATOM 1514 N N . ILE A 1 185 ? 2.957 -10.723 -9.043 1.00 93.50 185 ILE A N 1
ATOM 1515 C CA . ILE A 1 185 ? 1.787 -10.463 -9.895 1.00 93.50 185 ILE A CA 1
ATOM 1516 C C . ILE A 1 185 ? 1.425 -8.970 -9.851 1.00 93.50 185 ILE A C 1
ATOM 1518 O O . ILE A 1 185 ? 1.223 -8.358 -10.899 1.00 93.50 185 ILE A O 1
ATOM 1522 N N . GLY A 1 186 ? 1.406 -8.364 -8.659 1.00 92.31 186 GLY A N 1
ATOM 1523 C CA . GLY A 1 186 ? 1.118 -6.939 -8.466 1.00 92.31 186 GLY A CA 1
ATOM 1524 C C . GLY A 1 186 ? 2.109 -6.031 -9.198 1.00 92.31 186 GLY A C 1
ATOM 1525 O O . GLY A 1 186 ? 1.685 -5.148 -9.932 1.00 92.31 186 GLY A O 1
ATOM 1526 N N . LYS A 1 187 ? 3.416 -6.304 -9.084 1.00 91.69 187 LYS A N 1
ATOM 1527 C CA . LYS A 1 187 ? 4.488 -5.612 -9.823 1.00 91.69 187 LYS A CA 1
ATOM 1528 C C . LYS A 1 187 ? 4.359 -5.787 -11.338 1.00 91.69 187 LYS A C 1
ATOM 1530 O O . LYS A 1 187 ? 4.366 -4.814 -12.084 1.00 91.69 187 LYS A O 1
ATOM 1535 N N . SER A 1 188 ? 4.243 -7.032 -11.798 1.00 88.69 188 SER A N 1
ATOM 1536 C CA . SER A 1 188 ? 4.361 -7.376 -13.224 1.00 88.69 188 SER A CA 1
ATOM 1537 C C . SER A 1 188 ? 3.121 -7.039 -14.056 1.00 88.69 188 SER A C 1
ATOM 1539 O O . SER A 1 188 ? 3.139 -7.202 -15.275 1.00 88.69 188 SER A O 1
ATOM 1541 N N . SER A 1 189 ? 2.046 -6.586 -13.408 1.00 87.69 189 SER A N 1
ATOM 1542 C CA . SER A 1 189 ? 0.791 -6.165 -14.040 1.00 87.69 189 SER A CA 1
ATOM 1543 C C . SER A 1 189 ? 0.592 -4.646 -14.068 1.00 87.69 189 SER A C 1
ATOM 1545 O O . SER A 1 189 ? -0.509 -4.180 -14.353 1.00 87.69 189 SER A O 1
ATOM 1547 N N . LEU A 1 190 ? 1.632 -3.857 -13.779 1.00 82.12 190 LEU A N 1
ATOM 1548 C CA . LEU A 1 190 ? 1.558 -2.400 -13.845 1.00 82.12 190 LEU A CA 1
ATOM 1549 C C . LEU A 1 190 ? 1.780 -1.888 -15.267 1.00 82.12 190 LEU A C 1
ATOM 1551 O O . LEU A 1 190 ? 2.892 -1.907 -15.785 1.00 82.12 190 LEU A O 1
ATOM 1555 N N . VAL A 1 191 ? 0.722 -1.342 -15.862 1.00 72.38 191 VAL A N 1
ATOM 1556 C CA . VAL A 1 191 ? 0.750 -0.656 -17.155 1.00 72.38 191 VAL A CA 1
ATOM 1557 C C . VAL A 1 191 ? 0.561 0.837 -16.897 1.00 72.38 191 VAL A C 1
ATOM 1559 O O . VAL A 1 191 ? -0.476 1.269 -16.394 1.00 72.38 191 VAL A O 1
ATOM 1562 N N . ASN A 1 192 ? 1.580 1.646 -17.204 1.00 68.12 192 ASN A N 1
ATOM 1563 C CA . ASN A 1 192 ? 1.594 3.097 -16.948 1.00 68.12 192 ASN A CA 1
ATOM 1564 C C . ASN A 1 192 ? 1.233 3.469 -15.490 1.00 68.12 192 ASN A C 1
ATOM 1566 O O . ASN A 1 192 ? 0.484 4.413 -15.240 1.00 68.12 192 ASN A O 1
ATOM 1570 N N . GLY A 1 193 ? 1.731 2.690 -14.522 1.00 68.75 193 GLY A N 1
ATOM 1571 C CA . GLY A 1 193 ? 1.466 2.878 -13.091 1.00 68.75 193 GLY A CA 1
ATOM 1572 C C . GLY A 1 193 ? 0.064 2.474 -12.616 1.00 68.75 193 GLY A C 1
ATOM 1573 O O . GLY A 1 193 ? -0.259 2.704 -11.452 1.00 68.75 193 GLY A O 1
ATOM 1574 N N . LYS A 1 194 ? -0.763 1.868 -13.479 1.00 75.56 194 LYS A N 1
ATOM 1575 C CA . LYS A 1 194 ? -2.088 1.330 -13.135 1.00 75.56 194 LYS A CA 1
ATOM 1576 C C . LYS A 1 194 ? -2.103 -0.201 -13.238 1.00 75.56 194 LYS A C 1
ATOM 1578 O O . LYS A 1 194 ? -1.432 -0.739 -14.115 1.00 75.56 194 LYS A O 1
ATOM 1583 N N . PRO A 1 195 ? -2.862 -0.911 -12.387 1.00 82.81 195 PRO A N 1
ATOM 1584 C CA . PRO A 1 195 ? -2.961 -2.364 -12.464 1.00 82.81 195 PRO A CA 1
ATOM 1585 C C . PRO A 1 195 ? -3.828 -2.829 -13.642 1.00 82.81 195 PRO A C 1
ATOM 1587 O O . PRO A 1 195 ? -4.962 -2.380 -13.804 1.00 82.81 195 PRO A O 1
ATOM 1590 N N . ASP A 1 196 ? -3.317 -3.779 -14.424 1.00 84.44 196 ASP A N 1
ATOM 1591 C CA . ASP A 1 196 ? -4.087 -4.549 -15.402 1.00 84.44 196 ASP A CA 1
ATOM 1592 C C . ASP A 1 196 ? -4.623 -5.833 -14.752 1.00 84.44 196 ASP A C 1
ATOM 1594 O O . ASP A 1 196 ? -3.913 -6.828 -14.584 1.00 84.44 196 ASP A O 1
ATOM 1598 N N . TYR A 1 197 ? -5.904 -5.818 -14.385 1.00 88.06 197 TYR A N 1
ATOM 1599 C CA . TYR A 1 197 ? -6.549 -6.959 -13.737 1.00 88.06 197 TYR A CA 1
ATOM 1600 C C . TYR A 1 197 ? -6.722 -8.184 -14.651 1.00 88.06 197 TYR A C 1
ATOM 1602 O O . TYR A 1 197 ? -6.794 -9.297 -14.131 1.00 88.06 197 TYR A O 1
ATOM 1610 N N . ASN A 1 198 ? -6.745 -8.032 -15.982 1.00 84.75 198 ASN A N 1
ATOM 1611 C CA . ASN A 1 198 ? -6.802 -9.186 -16.887 1.00 84.75 198 ASN A CA 1
ATOM 1612 C C . ASN A 1 198 ? -5.466 -9.933 -16.852 1.00 84.75 198 ASN A C 1
ATOM 1614 O O . ASN A 1 198 ? -5.433 -11.143 -16.628 1.00 84.75 198 ASN A O 1
ATOM 1618 N N . LEU A 1 199 ? -4.363 -9.187 -16.958 1.00 87.06 199 LEU A N 1
ATOM 1619 C CA . LEU A 1 199 ? -3.017 -9.737 -16.832 1.00 87.06 199 LEU A CA 1
ATOM 1620 C C . LEU A 1 199 ? -2.794 -10.377 -15.450 1.00 87.06 199 LEU A C 1
ATOM 1622 O O . LEU A 1 199 ? -2.205 -11.452 -15.367 1.00 87.06 199 LEU A O 1
ATOM 1626 N N . GLN A 1 200 ? -3.317 -9.792 -14.365 1.00 91.75 200 GLN A N 1
ATOM 1627 C CA . GLN A 1 200 ? -3.270 -10.428 -13.038 1.00 91.75 200 GLN A CA 1
ATOM 1628 C C . GLN A 1 200 ? -3.997 -11.775 -12.992 1.00 91.75 200 GLN A C 1
ATOM 1630 O O . GLN A 1 200 ? -3.477 -12.723 -12.405 1.00 91.75 200 GLN A O 1
ATOM 1635 N N . ILE A 1 201 ? -5.179 -11.875 -13.609 1.00 88.06 201 ILE A N 1
ATOM 1636 C CA . ILE A 1 201 ? -5.951 -13.122 -13.677 1.00 88.06 201 ILE A CA 1
ATOM 1637 C C . ILE A 1 201 ? -5.188 -14.189 -14.472 1.00 88.06 201 ILE A C 1
ATOM 1639 O O . ILE A 1 201 ? -5.135 -15.342 -14.041 1.00 88.06 201 ILE A O 1
ATOM 1643 N N . ASP A 1 202 ? -4.573 -13.824 -15.595 1.00 88.25 202 ASP A N 1
ATOM 1644 C CA . ASP A 1 202 ? -3.832 -14.771 -16.434 1.00 88.25 202 ASP A CA 1
ATOM 1645 C C . ASP A 1 202 ? -2.520 -15.230 -15.778 1.00 88.25 202 ASP A C 1
ATOM 1647 O O . ASP A 1 202 ? -2.212 -16.425 -15.798 1.00 88.25 202 ASP A O 1
ATOM 1651 N N . LEU A 1 203 ? -1.794 -14.328 -15.106 1.00 92.31 203 LEU A N 1
ATOM 1652 C CA . LEU A 1 203 ? -0.630 -14.679 -14.282 1.00 92.31 203 LEU A CA 1
ATOM 1653 C C . LEU A 1 203 ? -1.015 -15.574 -13.095 1.00 92.31 203 LEU A C 1
ATOM 1655 O O . LEU A 1 203 ? -0.291 -16.517 -12.778 1.00 92.31 203 LEU A O 1
ATOM 1659 N N . PHE A 1 204 ? -2.157 -15.311 -12.454 1.00 93.00 204 PHE A N 1
ATOM 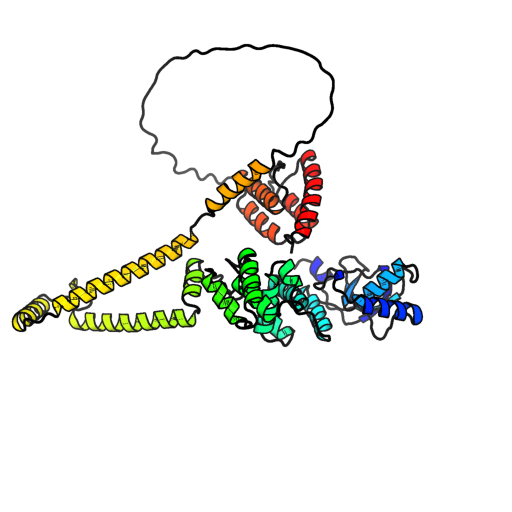1660 C CA . PHE A 1 204 ? -2.638 -16.108 -11.328 1.00 93.00 204 PHE A CA 1
ATOM 1661 C C . PHE A 1 204 ? -3.068 -17.523 -11.740 1.00 93.00 204 PHE A C 1
ATOM 1663 O O . PHE A 1 204 ? -2.682 -18.487 -11.077 1.00 93.00 204 PHE A O 1
ATOM 1670 N N . LYS A 1 205 ? -3.818 -17.670 -12.841 1.00 90.69 205 LYS A N 1
ATOM 1671 C CA . LYS A 1 205 ? -4.166 -18.988 -13.404 1.00 90.69 205 LYS A CA 1
ATOM 1672 C C . LYS A 1 205 ? -2.908 -19.774 -13.751 1.00 90.69 205 LYS A C 1
ATOM 1674 O O . LYS A 1 205 ? -2.726 -20.884 -13.262 1.00 90.69 205 LYS A O 1
ATOM 1679 N N . TRP A 1 206 ? -2.000 -19.147 -14.503 1.00 92.75 206 TRP A N 1
ATOM 1680 C CA . TRP A 1 206 ? -0.731 -19.759 -14.878 1.00 92.75 206 TRP A CA 1
ATOM 1681 C C . TRP A 1 206 ? 0.068 -20.210 -13.647 1.00 92.75 206 TRP A C 1
ATOM 1683 O O . TRP A 1 206 ? 0.574 -21.329 -13.633 1.00 92.75 206 TRP A O 1
ATOM 1693 N N . TYR A 1 207 ? 0.119 -19.399 -12.584 1.00 93.00 207 TYR A N 1
ATOM 1694 C CA . TYR A 1 207 ? 0.729 -19.800 -11.316 1.00 93.00 207 TYR A CA 1
ATOM 1695 C C . TYR A 1 207 ? 0.053 -21.032 -10.701 1.00 93.00 207 TYR A C 1
ATOM 1697 O O . TYR A 1 207 ? 0.754 -21.967 -10.325 1.00 93.00 207 TYR A O 1
ATOM 1705 N N . GLN A 1 208 ? -1.281 -21.076 -10.610 1.00 90.88 208 GLN A N 1
ATOM 1706 C CA . GLN A 1 208 ? -1.982 -22.228 -10.025 1.00 90.88 208 GLN A CA 1
ATOM 1707 C C . GLN A 1 208 ? -1.701 -23.532 -10.781 1.00 90.88 208 GLN A C 1
ATOM 1709 O O . GLN A 1 208 ? -1.464 -24.556 -10.137 1.00 90.88 208 GLN A O 1
ATOM 1714 N N . ASP A 1 209 ? -1.647 -23.469 -12.113 1.00 90.69 209 ASP A N 1
ATOM 1715 C CA . ASP A 1 209 ? -1.352 -24.614 -12.980 1.00 90.69 209 ASP A CA 1
ATOM 1716 C C . ASP A 1 209 ? 0.118 -25.075 -12.873 1.00 90.69 209 ASP A C 1
ATOM 1718 O O . ASP A 1 209 ? 0.416 -26.255 -13.051 1.00 90.69 209 ASP A O 1
ATOM 1722 N N . ASN A 1 210 ? 1.050 -24.161 -12.561 1.00 89.31 210 ASN A N 1
ATOM 1723 C CA . ASN A 1 210 ? 2.498 -24.396 -12.660 1.00 89.31 210 ASN A CA 1
ATOM 1724 C C . ASN A 1 210 ? 3.266 -24.368 -11.322 1.00 89.31 210 ASN A C 1
ATOM 1726 O O . ASN A 1 210 ? 4.462 -24.667 -11.305 1.00 89.31 210 ASN A O 1
ATOM 1730 N N . LYS A 1 211 ? 2.625 -24.046 -10.190 1.00 86.88 211 LYS A N 1
ATOM 1731 C CA . LYS A 1 211 ? 3.280 -23.794 -8.883 1.00 86.88 211 LYS A CA 1
ATOM 1732 C C . LYS A 1 211 ? 4.206 -24.902 -8.369 1.00 86.88 211 LYS A C 1
ATOM 1734 O O . LYS A 1 211 ? 5.137 -24.602 -7.630 1.00 86.88 211 LYS A O 1
ATOM 1739 N N . ASN A 1 212 ? 3.989 -26.155 -8.775 1.00 86.62 212 ASN A N 1
ATOM 1740 C CA . ASN A 1 212 ? 4.831 -27.293 -8.383 1.00 86.62 212 ASN A CA 1
ATOM 1741 C C . ASN A 1 212 ? 6.205 -27.311 -9.082 1.00 86.62 212 ASN A C 1
ATOM 1743 O O . ASN A 1 212 ? 7.125 -27.956 -8.589 1.00 86.62 212 ASN A O 1
ATOM 1747 N N . GLN A 1 213 ? 6.338 -26.635 -10.229 1.00 78.19 213 GLN A N 1
ATOM 1748 C CA . GLN A 1 213 ? 7.551 -26.621 -11.057 1.00 78.19 213 GLN A CA 1
ATOM 1749 C C . GLN A 1 213 ? 8.134 -25.209 -11.215 1.00 78.19 213 GLN A C 1
ATOM 1751 O O . GLN A 1 213 ? 9.350 -25.043 -11.257 1.00 78.19 213 GLN A O 1
ATOM 1756 N N . TYR A 1 214 ? 7.273 -24.189 -11.252 1.00 74.31 214 TYR A N 1
ATOM 1757 C CA . TYR A 1 214 ? 7.622 -22.791 -11.509 1.00 74.31 214 TYR A CA 1
ATOM 1758 C C . TYR A 1 214 ? 7.056 -21.854 -10.426 1.00 74.31 214 TYR A C 1
ATOM 1760 O O . TYR A 1 214 ? 6.538 -20.775 -10.704 1.00 74.31 214 TYR A O 1
ATOM 1768 N N . GLY A 1 215 ? 7.143 -22.284 -9.163 1.00 77.81 215 GLY A N 1
ATOM 1769 C CA . GLY A 1 215 ? 6.538 -21.610 -8.009 1.00 77.81 215 GLY A CA 1
ATOM 1770 C C . GLY A 1 215 ? 7.225 -20.328 -7.518 1.00 77.81 215 GLY A C 1
ATOM 1771 O O . GLY A 1 215 ? 6.726 -19.736 -6.567 1.00 77.81 215 GLY A O 1
ATOM 1772 N N . GLU A 1 216 ? 8.340 -19.907 -8.126 1.00 87.56 216 GLU A N 1
ATOM 1773 C CA . GLU A 1 216 ? 9.139 -18.737 -7.704 1.00 87.56 216 GLU A CA 1
ATOM 1774 C C . GLU A 1 216 ? 8.758 -17.411 -8.408 1.00 87.56 216 GLU A C 1
ATOM 1776 O O . GLU A 1 216 ? 8.414 -17.434 -9.594 1.00 87.56 216 GLU A O 1
ATOM 1781 N N . PRO A 1 217 ? 8.916 -16.235 -7.753 1.00 88.44 217 PRO A N 1
ATOM 1782 C CA . PRO A 1 217 ? 8.530 -14.917 -8.285 1.00 88.44 217 PRO A CA 1
ATOM 1783 C C . PRO A 1 217 ? 9.052 -14.572 -9.684 1.00 88.44 217 PRO A C 1
ATOM 1785 O O . PRO A 1 217 ? 8.318 -14.013 -10.496 1.00 88.44 217 PRO A O 1
ATOM 1788 N N . HIS A 1 218 ? 10.300 -14.927 -9.996 1.00 84.69 218 HIS A N 1
ATOM 1789 C CA . HIS A 1 218 ? 10.924 -14.590 -11.280 1.00 84.69 218 HIS A CA 1
ATOM 1790 C C . HIS A 1 218 ? 10.258 -15.294 -12.478 1.00 84.69 218 HIS A C 1
ATOM 1792 O O . HIS A 1 218 ? 10.341 -14.801 -13.604 1.00 84.69 218 HIS A O 1
ATOM 1798 N N . HIS A 1 219 ? 9.549 -16.408 -12.252 1.00 89.31 219 HIS A N 1
ATOM 1799 C CA . HIS A 1 219 ? 8.749 -17.050 -13.293 1.00 89.31 219 HIS A CA 1
ATOM 1800 C C . HIS A 1 219 ? 7.494 -16.237 -13.631 1.00 89.31 219 HIS A C 1
ATOM 1802 O O . HIS A 1 219 ? 7.155 -16.122 -14.804 1.00 89.31 219 HIS A O 1
ATOM 1808 N N . ILE A 1 220 ? 6.855 -15.604 -12.636 1.00 91.44 220 ILE A N 1
ATOM 1809 C CA . ILE A 1 220 ? 5.740 -14.666 -12.855 1.00 91.44 220 ILE A CA 1
ATOM 1810 C C . ILE A 1 220 ? 6.216 -13.472 -13.685 1.00 91.44 220 ILE A C 1
ATOM 1812 O O . ILE A 1 220 ? 5.575 -13.108 -14.668 1.00 91.44 220 ILE A O 1
ATOM 1816 N N . GLU A 1 221 ? 7.375 -12.901 -13.338 1.00 87.06 221 GLU A N 1
ATOM 1817 C CA . GLU A 1 221 ? 7.978 -11.797 -14.096 1.00 87.06 221 GLU A CA 1
ATOM 1818 C C . GLU A 1 221 ? 8.342 -12.214 -15.533 1.00 87.06 221 GLU A C 1
ATOM 1820 O O . GLU A 1 221 ? 8.216 -11.415 -16.462 1.00 87.06 221 GLU A O 1
ATOM 1825 N N . SER A 1 222 ? 8.781 -13.462 -15.746 1.00 81.94 222 SER A N 1
ATOM 1826 C CA . SER A 1 222 ? 9.027 -14.004 -17.091 1.00 81.94 222 SER A CA 1
ATOM 1827 C C . SER A 1 222 ? 7.736 -14.187 -17.878 1.00 81.94 222 SER A C 1
ATOM 1829 O O . SER A 1 222 ? 7.643 -13.735 -19.019 1.00 81.94 222 SER A O 1
ATOM 1831 N N . ARG A 1 223 ? 6.707 -14.762 -17.250 1.00 88.19 223 ARG A N 1
ATOM 1832 C CA . ARG A 1 223 ? 5.404 -14.977 -17.876 1.00 88.19 223 ARG A CA 1
ATOM 1833 C C . ARG A 1 223 ? 4.719 -13.662 -18.246 1.00 88.19 223 ARG A C 1
ATOM 1835 O O . ARG A 1 223 ? 4.106 -13.568 -19.303 1.00 88.19 223 ARG A O 1
ATOM 1842 N N . ALA A 1 224 ? 4.860 -12.627 -17.422 1.00 85.94 224 ALA A N 1
ATOM 1843 C CA . ALA A 1 224 ? 4.343 -11.299 -17.733 1.00 85.94 224 ALA A CA 1
ATOM 1844 C C . ALA A 1 224 ? 5.027 -10.699 -18.972 1.00 85.94 224 ALA A C 1
ATOM 1846 O O . ALA A 1 224 ? 4.342 -10.165 -19.843 1.00 85.94 224 ALA A O 1
ATOM 1847 N N . ARG A 1 225 ? 6.354 -10.850 -19.095 1.00 81.88 225 ARG A N 1
ATOM 1848 C CA . ARG A 1 225 ? 7.112 -10.421 -20.283 1.00 81.88 225 ARG A CA 1
ATOM 1849 C C . ARG A 1 225 ? 6.685 -11.170 -21.551 1.00 81.88 225 ARG A C 1
ATOM 1851 O O . ARG A 1 225 ? 6.542 -10.542 -22.595 1.00 81.88 225 ARG A O 1
ATOM 1858 N N . GLU A 1 226 ? 6.416 -12.476 -21.468 1.00 76.62 226 GLU A N 1
ATOM 1859 C CA . GLU A 1 226 ? 5.854 -13.262 -22.587 1.00 76.62 226 GLU A CA 1
ATOM 1860 C C . GLU A 1 226 ? 4.475 -12.759 -23.038 1.00 76.62 226 GLU A C 1
ATOM 1862 O O . GLU A 1 226 ? 4.173 -12.768 -24.229 1.00 76.62 226 GLU A O 1
ATOM 1867 N N . LEU A 1 227 ? 3.647 -12.297 -22.096 1.00 77.50 227 LEU A N 1
ATOM 1868 C CA . LEU A 1 227 ? 2.331 -11.704 -22.360 1.00 77.50 227 LEU A CA 1
ATOM 1869 C C . LEU A 1 227 ? 2.408 -10.233 -22.823 1.00 77.50 227 LEU A C 1
ATOM 1871 O O . LEU A 1 227 ? 1.378 -9.578 -22.961 1.00 77.50 227 LEU A O 1
ATOM 1875 N N . GLY A 1 228 ? 3.611 -9.708 -23.084 1.00 66.69 228 GLY A N 1
ATOM 1876 C CA . GLY A 1 228 ? 3.828 -8.344 -23.569 1.00 66.69 228 GLY A CA 1
ATOM 1877 C C . GLY A 1 228 ? 3.838 -7.267 -22.482 1.00 66.69 228 GLY A C 1
ATOM 1878 O O . GLY A 1 228 ? 3.835 -6.082 -22.815 1.00 66.69 228 GLY A O 1
ATOM 1879 N N . SER A 1 229 ? 3.872 -7.642 -21.199 1.00 74.50 229 SER A N 1
ATOM 1880 C CA . SER A 1 229 ? 4.025 -6.675 -20.110 1.00 74.50 229 SER A CA 1
ATOM 1881 C C . SER A 1 229 ? 5.415 -6.043 -20.136 1.00 74.50 229 SER A C 1
ATOM 1883 O O . SER A 1 229 ? 6.439 -6.733 -20.096 1.00 74.50 229 SER A O 1
ATOM 1885 N N . VAL A 1 230 ? 5.445 -4.713 -20.169 1.00 62.56 230 VAL A N 1
ATOM 1886 C CA . VAL A 1 230 ? 6.663 -3.914 -20.024 1.00 62.56 230 VAL A CA 1
ATOM 1887 C C . VAL A 1 230 ? 6.813 -3.585 -18.542 1.00 62.56 230 VAL A C 1
ATOM 1889 O O . VAL A 1 230 ? 5.970 -2.887 -17.986 1.00 62.56 230 VAL A O 1
ATOM 1892 N N . SER A 1 231 ? 7.869 -4.093 -17.899 1.00 56.09 231 SER A N 1
ATOM 1893 C CA . SER A 1 231 ? 8.092 -3.915 -16.457 1.00 56.09 231 SER A CA 1
ATOM 1894 C C . SER A 1 231 ? 8.136 -2.432 -16.081 1.00 56.09 231 SER A C 1
ATOM 1896 O O . SER A 1 231 ? 9.093 -1.730 -16.410 1.00 56.09 231 SER A O 1
ATOM 1898 N N . PHE A 1 232 ? 7.112 -1.962 -15.371 1.00 60.34 232 PHE A N 1
ATOM 1899 C CA . PHE A 1 232 ? 7.032 -0.598 -14.864 1.00 60.34 232 PHE A CA 1
ATOM 1900 C C . PHE A 1 232 ? 7.492 -0.553 -13.402 1.00 60.34 232 PHE A C 1
ATOM 1902 O O . PHE A 1 232 ? 6.738 -0.908 -12.494 1.00 60.34 232 PHE A O 1
ATOM 1909 N N . ASP A 1 233 ? 8.722 -0.090 -13.164 1.00 65.12 233 ASP A N 1
ATOM 1910 C CA . ASP A 1 233 ? 9.218 0.168 -11.806 1.00 65.12 233 ASP A CA 1
ATOM 1911 C C . ASP A 1 233 ? 8.537 1.411 -11.216 1.00 65.12 233 ASP A C 1
ATOM 1913 O O . ASP A 1 233 ? 9.047 2.529 -11.278 1.00 65.12 233 ASP A O 1
ATOM 1917 N N . PHE A 1 234 ? 7.368 1.194 -10.613 1.00 66.56 234 PHE A N 1
ATOM 1918 C CA . PHE A 1 234 ? 6.520 2.227 -10.007 1.00 66.56 234 PHE A CA 1
ATOM 1919 C C . PHE A 1 234 ? 7.227 3.080 -8.942 1.00 66.56 234 PHE A C 1
ATOM 1921 O O . PHE A 1 234 ? 6.856 4.230 -8.724 1.00 66.56 234 PHE A O 1
ATOM 1928 N N . PHE A 1 235 ? 8.256 2.534 -8.295 1.00 67.31 235 PHE A N 1
ATOM 1929 C CA . PHE A 1 235 ? 9.013 3.205 -7.238 1.00 67.31 235 PHE A CA 1
ATOM 1930 C C . PHE A 1 235 ? 10.194 4.044 -7.730 1.00 67.31 235 PHE A C 1
ATOM 1932 O O . PHE A 1 235 ? 10.786 4.775 -6.937 1.00 67.31 235 PHE A O 1
ATOM 1939 N N . ASN A 1 236 ? 10.574 3.925 -9.003 1.00 61.38 236 ASN A N 1
ATOM 1940 C CA . ASN A 1 236 ? 11.721 4.643 -9.537 1.00 61.38 236 ASN A CA 1
ATOM 1941 C C . ASN A 1 236 ? 11.235 5.976 -10.121 1.00 61.38 236 ASN A C 1
ATOM 1943 O O . ASN A 1 236 ? 10.484 5.984 -11.100 1.00 61.38 236 ASN A O 1
ATOM 1947 N N . ASP A 1 237 ? 11.629 7.096 -9.503 1.00 47.25 237 ASP A N 1
ATOM 1948 C CA . ASP A 1 237 ? 11.137 8.445 -9.826 1.00 47.25 237 ASP A CA 1
ATOM 1949 C C . ASP A 1 237 ? 11.730 8.984 -11.142 1.00 47.25 237 ASP A C 1
ATOM 1951 O O . ASP A 1 237 ? 12.494 9.947 -11.213 1.00 47.25 237 ASP A O 1
ATOM 1955 N N . ASN A 1 238 ? 11.322 8.337 -12.228 1.00 50.22 238 ASN A N 1
ATOM 1956 C CA . ASN A 1 238 ? 11.568 8.718 -13.607 1.00 50.22 238 ASN A CA 1
ATOM 1957 C C . ASN A 1 238 ? 10.604 9.834 -14.064 1.00 50.22 238 ASN A C 1
ATOM 1959 O O . ASN A 1 238 ? 10.268 9.914 -15.246 1.00 50.22 238 ASN A O 1
ATOM 1963 N N . SER A 1 239 ? 10.134 10.701 -13.156 1.00 48.50 239 SER A N 1
ATOM 1964 C CA . SER A 1 239 ? 9.263 11.846 -13.483 1.00 48.50 239 SER A CA 1
ATOM 1965 C C . SER A 1 239 ? 9.930 12.874 -14.405 1.00 48.50 239 SER A C 1
ATOM 1967 O O . SER A 1 239 ? 9.240 13.609 -15.110 1.00 48.50 239 SER A O 1
ATOM 1969 N N . SER A 1 240 ? 11.265 12.887 -14.452 1.00 53.06 240 SER A N 1
ATOM 1970 C CA . SER A 1 240 ? 12.065 13.667 -15.405 1.00 53.06 240 SER A CA 1
ATOM 1971 C C . SER A 1 240 ? 12.196 13.024 -16.795 1.00 53.06 240 SER A C 1
ATOM 1973 O O . SER A 1 240 ? 12.618 13.697 -17.737 1.00 53.06 240 SER A O 1
ATOM 1975 N N . LEU A 1 241 ? 11.835 11.743 -16.950 1.00 58.75 241 LEU A N 1
ATOM 1976 C CA . LEU A 1 241 ? 11.885 11.037 -18.227 1.00 58.75 241 LEU A CA 1
ATOM 1977 C C . LEU A 1 241 ? 10.572 11.207 -18.999 1.00 58.75 241 LEU A C 1
ATOM 1979 O O . LEU A 1 241 ? 9.476 11.000 -18.475 1.00 58.75 241 LEU A O 1
ATOM 1983 N N . THR A 1 242 ? 10.690 11.509 -20.291 1.00 64.00 242 THR A N 1
ATOM 1984 C CA . THR A 1 242 ? 9.579 11.387 -21.248 1.00 64.00 242 THR A CA 1
ATOM 1985 C C . THR A 1 242 ? 9.112 9.935 -21.353 1.00 64.00 242 THR A C 1
ATOM 1987 O O . THR A 1 242 ? 9.873 9.003 -21.086 1.00 64.00 242 THR A O 1
ATOM 1990 N N . ASP A 1 243 ? 7.877 9.703 -21.794 1.00 58.03 243 ASP A N 1
ATOM 1991 C CA . ASP A 1 243 ? 7.348 8.338 -21.891 1.00 58.03 243 ASP A CA 1
ATOM 1992 C C . ASP A 1 243 ? 8.149 7.472 -22.881 1.00 58.03 243 ASP A C 1
ATOM 1994 O O . ASP A 1 243 ? 8.392 6.297 -22.613 1.00 58.03 243 ASP A O 1
ATOM 1998 N N . SER A 1 244 ? 8.707 8.060 -23.948 1.00 62.91 244 SER A N 1
ATOM 1999 C CA . SER A 1 244 ? 9.616 7.346 -24.857 1.00 62.91 244 SER A CA 1
ATOM 2000 C C . SER A 1 244 ? 10.940 6.958 -24.178 1.00 62.91 244 SER A C 1
ATOM 2002 O O . SER A 1 244 ? 11.512 5.920 -24.503 1.00 62.91 244 SER A O 1
ATOM 2004 N N . GLN A 1 245 ? 11.429 7.756 -23.216 1.00 66.31 245 GLN A N 1
ATOM 2005 C CA . GLN A 1 245 ? 12.594 7.401 -22.394 1.00 66.31 245 GLN A CA 1
ATOM 2006 C C . GLN A 1 245 ? 12.261 6.307 -21.373 1.00 66.31 245 GLN A C 1
ATOM 2008 O O . GLN A 1 245 ? 13.109 5.452 -21.141 1.00 66.31 245 GLN A O 1
ATOM 2013 N N . LYS A 1 246 ? 11.045 6.278 -20.807 1.00 63.50 246 LYS A N 1
ATOM 2014 C CA . LYS A 1 246 ? 10.596 5.186 -19.921 1.00 63.50 246 LYS A CA 1
ATOM 2015 C C . LYS A 1 246 ? 10.513 3.856 -20.672 1.00 63.50 246 LYS A C 1
ATOM 2017 O O . LYS A 1 246 ? 11.043 2.861 -20.191 1.00 63.50 246 LYS A O 1
ATOM 2022 N N . ILE A 1 247 ? 9.922 3.848 -21.873 1.00 63.44 247 ILE A N 1
ATOM 2023 C CA . ILE A 1 247 ? 9.860 2.644 -22.719 1.00 63.44 247 ILE A CA 1
ATOM 2024 C C . ILE A 1 247 ? 11.277 2.205 -23.123 1.00 63.44 247 ILE A C 1
ATOM 2026 O O . ILE A 1 247 ? 11.613 1.034 -22.981 1.00 63.44 247 ILE A O 1
ATOM 2030 N N . GLY A 1 248 ? 12.137 3.137 -23.553 1.00 67.81 248 GLY A N 1
ATOM 2031 C CA . GLY A 1 248 ? 13.531 2.825 -23.890 1.00 67.81 248 GLY A CA 1
ATOM 2032 C C . GLY A 1 248 ? 14.340 2.278 -22.706 1.00 67.81 248 GLY A C 1
ATOM 2033 O O . GLY A 1 248 ? 15.118 1.344 -22.875 1.00 67.81 248 GLY A O 1
ATOM 2034 N N . LEU A 1 249 ? 14.128 2.806 -21.496 1.00 68.38 249 LEU A N 1
ATOM 2035 C CA . LEU A 1 249 ? 14.751 2.294 -20.274 1.00 68.38 249 LEU A CA 1
ATOM 2036 C C . LEU A 1 249 ? 14.271 0.871 -19.949 1.00 68.38 249 LEU A C 1
ATOM 2038 O O . LEU A 1 249 ? 15.084 0.034 -19.567 1.00 68.38 249 LEU A O 1
ATOM 2042 N N . ALA A 1 250 ? 12.985 0.577 -20.155 1.00 62.56 250 ALA A N 1
ATOM 2043 C CA . ALA A 1 250 ? 12.422 -0.753 -19.939 1.00 62.56 250 ALA A CA 1
ATOM 2044 C C . ALA A 1 250 ? 12.880 -1.789 -20.987 1.00 62.56 250 ALA A C 1
ATOM 2046 O O . ALA A 1 250 ? 13.082 -2.947 -20.631 1.00 62.56 250 ALA A O 1
ATOM 2047 N N . GLU A 1 251 ? 13.107 -1.394 -22.250 1.00 70.31 251 GLU A N 1
ATOM 2048 C CA . GLU A 1 251 ? 13.721 -2.274 -23.266 1.00 70.31 251 GLU A CA 1
ATOM 2049 C C . GLU A 1 251 ? 15.192 -2.605 -22.946 1.00 70.31 251 GLU A C 1
ATOM 2051 O O . GLU A 1 251 ? 15.659 -3.695 -23.270 1.00 70.31 251 GLU A O 1
ATOM 2056 N N . VAL A 1 252 ? 15.925 -1.686 -22.302 1.00 71.88 252 VAL A N 1
ATOM 2057 C CA . VAL A 1 252 ? 17.339 -1.879 -21.922 1.00 71.88 252 VAL A CA 1
ATOM 2058 C C . VAL A 1 252 ? 17.505 -2.535 -20.540 1.00 71.88 252 VAL A C 1
ATOM 2060 O O . VAL A 1 252 ? 18.530 -3.156 -20.264 1.00 71.88 252 VAL A O 1
ATOM 2063 N N . GLY A 1 253 ? 16.504 -2.424 -19.667 1.00 60.09 253 GLY A N 1
ATOM 2064 C CA . GLY A 1 253 ? 16.437 -3.076 -18.357 1.00 60.09 253 GLY A CA 1
ATOM 2065 C C . GLY A 1 253 ? 17.072 -2.305 -17.192 1.00 60.09 253 GLY A C 1
ATOM 2066 O O . GLY A 1 253 ? 16.631 -2.485 -16.060 1.00 60.09 253 GLY A O 1
ATOM 2067 N N . SER A 1 254 ? 18.065 -1.434 -17.420 1.00 67.94 254 SER A N 1
ATOM 2068 C CA . SER A 1 254 ? 18.591 -0.527 -16.379 1.00 67.94 254 SER A CA 1
ATOM 2069 C C . SER A 1 254 ? 19.267 0.726 -16.952 1.00 67.94 254 SER A C 1
ATOM 2071 O O . SER A 1 254 ? 19.692 0.759 -18.112 1.00 67.94 254 SER A O 1
ATOM 2073 N N . GLU A 1 255 ? 19.393 1.774 -16.129 1.00 69.75 255 GLU A N 1
ATOM 2074 C CA . GLU A 1 255 ? 20.036 3.032 -16.533 1.00 69.75 255 GLU A CA 1
ATOM 2075 C C . GLU A 1 255 ? 21.561 2.864 -16.675 1.00 69.75 255 GLU A C 1
ATOM 2077 O O . GLU A 1 255 ? 22.189 3.459 -17.552 1.00 69.75 255 GLU A O 1
ATOM 2082 N N . GLU A 1 256 ? 22.169 2.016 -15.843 1.00 70.81 256 GLU A N 1
ATOM 2083 C CA . GLU A 1 256 ? 23.584 1.650 -15.915 1.00 70.81 256 GLU A CA 1
ATOM 2084 C C . GLU A 1 256 ? 23.900 0.908 -17.211 1.00 70.81 256 GLU A C 1
ATOM 2086 O O . GLU A 1 256 ? 24.918 1.196 -17.844 1.00 70.81 256 GLU A O 1
ATOM 2091 N N . GLU A 1 257 ? 23.039 -0.022 -17.632 1.00 70.75 257 GLU A N 1
ATOM 2092 C CA . GLU A 1 257 ? 23.249 -0.767 -18.872 1.00 70.75 257 GLU A CA 1
ATOM 2093 C C . GLU A 1 257 ? 23.037 0.129 -20.101 1.00 70.75 257 GLU A C 1
ATOM 2095 O O . GLU A 1 257 ? 23.862 0.116 -21.017 1.00 70.75 257 GLU A O 1
ATOM 2100 N N . ALA A 1 258 ? 22.052 1.035 -20.066 1.00 76.62 258 ALA A N 1
ATOM 2101 C CA . ALA A 1 258 ? 21.897 2.078 -21.083 1.00 76.62 258 ALA A CA 1
ATOM 2102 C C . ALA A 1 258 ? 23.151 2.965 -21.197 1.00 76.62 258 ALA A C 1
ATOM 2104 O O . ALA A 1 258 ? 23.672 3.174 -22.298 1.00 76.62 258 ALA A O 1
ATOM 2105 N N . LYS A 1 259 ? 23.696 3.433 -20.064 1.00 82.94 259 LYS A N 1
ATOM 2106 C CA . LYS A 1 259 ? 24.952 4.204 -20.020 1.00 82.94 259 LYS A CA 1
ATOM 2107 C C . LYS A 1 259 ? 26.127 3.401 -20.590 1.00 82.94 259 LYS A C 1
ATOM 2109 O O . LYS A 1 259 ? 26.869 3.930 -21.417 1.00 82.94 259 LYS A O 1
ATOM 2114 N N . ARG A 1 260 ? 26.280 2.122 -20.224 1.00 85.62 260 ARG A N 1
ATOM 2115 C CA . ARG A 1 260 ? 27.351 1.232 -20.724 1.00 85.62 260 ARG A CA 1
ATOM 2116 C C . ARG A 1 260 ? 27.286 1.007 -22.233 1.00 85.62 260 ARG A C 1
ATOM 2118 O O . ARG A 1 260 ? 28.328 1.068 -22.891 1.00 85.62 260 ARG A O 1
ATOM 2125 N N . ILE A 1 261 ? 26.095 0.757 -22.780 1.00 84.25 261 ILE A N 1
ATOM 2126 C CA . ILE A 1 261 ? 25.879 0.563 -24.222 1.00 84.25 261 ILE A CA 1
ATOM 2127 C C . ILE A 1 261 ? 26.269 1.839 -24.980 1.00 84.25 261 ILE A C 1
ATOM 2129 O O . ILE A 1 261 ? 27.080 1.786 -25.909 1.00 84.25 261 ILE A O 1
ATOM 2133 N N . ILE A 1 262 ? 25.768 2.995 -24.534 1.00 88.62 262 ILE A N 1
ATOM 2134 C CA . ILE A 1 262 ? 26.065 4.297 -25.143 1.00 88.62 262 ILE A CA 1
ATOM 2135 C C . ILE A 1 262 ? 27.556 4.649 -25.039 1.00 88.62 262 ILE A C 1
ATOM 2137 O O . ILE A 1 262 ? 28.141 5.107 -26.020 1.00 88.62 262 ILE A O 1
ATOM 2141 N N . ASP A 1 263 ? 28.211 4.401 -23.905 1.00 91.00 263 ASP A N 1
ATOM 2142 C CA . ASP A 1 263 ? 29.643 4.675 -23.746 1.00 91.00 263 ASP A CA 1
ATOM 2143 C C . ASP A 1 263 ? 30.527 3.747 -24.587 1.00 91.00 263 ASP A C 1
ATOM 2145 O O . ASP A 1 263 ? 31.558 4.185 -25.107 1.00 91.00 263 ASP A O 1
ATOM 2149 N N . ARG A 1 264 ? 30.133 2.480 -24.776 1.00 91.25 264 ARG A N 1
ATOM 2150 C CA . ARG A 1 264 ? 30.813 1.566 -25.708 1.00 91.25 264 ARG A CA 1
ATOM 2151 C C . ARG A 1 264 ? 30.674 2.057 -27.151 1.00 91.25 264 ARG A C 1
ATOM 2153 O O . ARG A 1 264 ? 31.668 2.080 -27.882 1.00 91.25 264 ARG A O 1
ATOM 2160 N N . PHE A 1 265 ? 29.475 2.495 -27.539 1.00 88.75 265 PHE A N 1
ATOM 2161 C CA . PHE A 1 265 ? 29.216 3.061 -28.862 1.00 88.75 265 PHE A CA 1
ATOM 2162 C C . PHE A 1 265 ? 30.041 4.334 -29.105 1.00 88.75 265 PHE A C 1
ATOM 2164 O O . PHE A 1 265 ? 30.777 4.392 -30.087 1.00 88.75 265 PHE A O 1
ATOM 2171 N N . LYS A 1 266 ? 30.021 5.301 -28.173 1.00 90.25 266 LYS A N 1
ATOM 2172 C CA . LYS A 1 266 ? 30.832 6.533 -28.234 1.00 90.25 266 LYS A CA 1
ATOM 2173 C C . LYS A 1 266 ? 32.322 6.240 -28.407 1.00 90.25 266 LYS A C 1
ATOM 2175 O O . LYS A 1 266 ? 32.930 6.740 -29.343 1.00 90.25 266 LYS A O 1
ATOM 2180 N N . LYS A 1 267 ? 32.905 5.379 -27.561 1.00 92.50 267 LYS A N 1
ATOM 2181 C CA . LYS A 1 267 ? 34.338 5.021 -27.633 1.00 92.50 267 LYS A CA 1
ATOM 2182 C C . LYS A 1 267 ? 34.7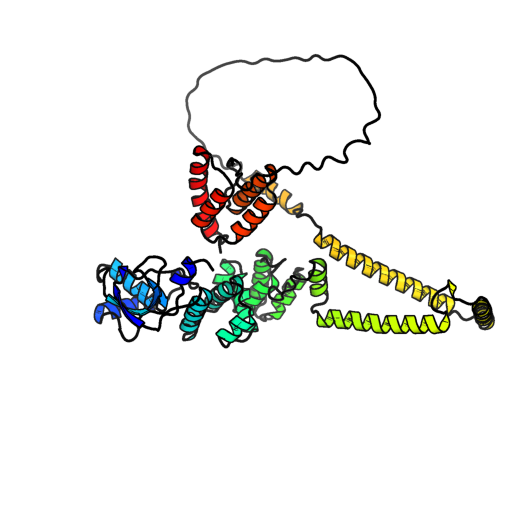19 4.415 -28.987 1.00 92.50 267 LYS A C 1
ATOM 2184 O O . LYS A 1 267 ? 35.781 4.728 -29.524 1.00 92.50 267 LYS A O 1
ATOM 2189 N N . THR A 1 268 ? 33.848 3.573 -29.543 1.00 89.56 268 THR A N 1
ATOM 2190 C CA . THR A 1 268 ? 34.039 2.971 -30.871 1.00 89.56 268 THR A CA 1
ATOM 2191 C C . THR A 1 268 ? 33.940 4.032 -31.970 1.00 89.56 268 THR A C 1
ATOM 2193 O O . THR A 1 268 ? 34.827 4.125 -32.817 1.00 89.56 268 THR A O 1
ATOM 2196 N N . PHE A 1 269 ? 32.912 4.882 -31.919 1.00 88.25 269 PHE A N 1
ATOM 2197 C CA . PHE A 1 269 ? 32.691 5.963 -32.878 1.00 88.25 269 PHE A CA 1
ATOM 2198 C C . PHE A 1 269 ? 33.843 6.979 -32.886 1.00 88.25 269 PHE A C 1
ATOM 2200 O O . PHE A 1 269 ? 34.385 7.271 -33.948 1.00 88.25 269 PHE A O 1
ATOM 2207 N N . ASP A 1 270 ? 34.300 7.433 -31.716 1.00 89.94 270 ASP A N 1
ATOM 2208 C CA . ASP A 1 270 ? 35.444 8.342 -31.574 1.00 89.94 270 ASP A CA 1
ATOM 2209 C C . ASP A 1 270 ? 36.732 7.747 -32.163 1.00 89.94 270 ASP A C 1
ATOM 2211 O O . ASP A 1 270 ? 37.558 8.467 -32.727 1.00 89.94 270 ASP A O 1
ATOM 2215 N N . SER A 1 271 ? 36.928 6.430 -32.030 1.00 92.25 271 SER A N 1
ATOM 2216 C CA . SER A 1 271 ? 38.081 5.725 -32.598 1.00 92.25 271 SER A CA 1
ATOM 2217 C C . SER A 1 271 ? 38.018 5.675 -34.130 1.00 92.25 271 SER A C 1
ATOM 2219 O O . SER A 1 271 ? 39.007 5.992 -34.801 1.00 92.25 271 SER A O 1
ATOM 2221 N N . ILE A 1 272 ? 36.842 5.371 -34.691 1.00 86.38 272 ILE A N 1
ATOM 2222 C CA . ILE A 1 272 ? 36.588 5.407 -36.140 1.00 86.38 272 ILE A CA 1
ATOM 2223 C C . ILE A 1 272 ? 36.783 6.831 -36.674 1.00 86.38 272 ILE A C 1
ATOM 2225 O O . ILE A 1 272 ? 37.520 7.029 -37.640 1.00 86.38 272 ILE A O 1
ATOM 2229 N N . GLN A 1 273 ? 36.205 7.837 -36.012 1.00 85.31 273 GLN A N 1
ATOM 2230 C CA . GLN A 1 273 ? 36.313 9.240 -36.401 1.00 85.31 273 GLN A CA 1
ATOM 2231 C C . GLN A 1 273 ? 37.768 9.728 -36.378 1.00 85.31 273 GLN A C 1
ATOM 2233 O O . GLN A 1 273 ? 38.210 10.343 -37.345 1.00 85.31 273 GLN A O 1
ATOM 2238 N N . LYS A 1 274 ? 38.549 9.420 -35.333 1.00 89.00 274 LYS A N 1
ATOM 2239 C CA . LYS A 1 274 ? 39.985 9.763 -35.276 1.00 89.00 274 LYS A CA 1
ATOM 2240 C C . LYS A 1 274 ? 40.783 9.089 -36.392 1.00 89.00 274 LYS A C 1
ATOM 2242 O O . LYS A 1 274 ? 41.658 9.719 -36.983 1.00 89.00 274 LYS A O 1
ATOM 2247 N N . SER A 1 275 ? 40.469 7.831 -36.700 1.00 86.31 275 SER A N 1
ATOM 2248 C CA . SER A 1 275 ? 41.127 7.068 -37.768 1.00 86.31 275 SER A CA 1
ATOM 2249 C C . SER A 1 275 ? 40.820 7.658 -39.148 1.00 86.31 275 SER A C 1
ATOM 2251 O O . SER A 1 275 ? 41.737 7.887 -39.934 1.00 86.31 275 SER A O 1
ATOM 2253 N N . TYR A 1 276 ? 39.554 8.003 -39.403 1.00 83.81 276 TYR A N 1
ATOM 2254 C CA . TYR A 1 276 ? 39.123 8.727 -40.598 1.00 83.81 276 TYR A CA 1
ATOM 2255 C C . TYR A 1 276 ? 39.824 10.089 -40.712 1.00 83.81 276 TYR A C 1
ATOM 2257 O O . TYR A 1 276 ? 40.452 10.373 -41.729 1.00 83.81 276 TYR A O 1
ATOM 2265 N N . GLN A 1 277 ? 39.791 10.906 -39.653 1.00 83.06 277 GLN A N 1
ATOM 2266 C CA . GLN A 1 277 ? 40.375 12.252 -39.655 1.00 83.06 277 GLN A CA 1
ATOM 2267 C C . GLN A 1 277 ? 41.890 12.242 -39.894 1.00 83.06 277 GLN A C 1
ATOM 2269 O O . GLN A 1 277 ? 42.414 13.139 -40.553 1.00 83.06 277 GLN A O 1
ATOM 2274 N N . LYS A 1 278 ? 42.595 11.212 -39.408 1.00 83.56 278 LYS A N 1
ATOM 2275 C CA . LYS A 1 278 ? 44.031 11.014 -39.649 1.00 83.56 278 LYS A CA 1
ATOM 2276 C C . LYS A 1 278 ? 44.353 10.668 -41.110 1.00 83.56 278 LYS A C 1
ATOM 2278 O O . LYS A 1 278 ? 45.434 11.015 -41.576 1.00 83.56 278 LYS A O 1
ATOM 2283 N N . LEU A 1 279 ? 43.452 9.978 -41.812 1.00 79.94 279 LEU A N 1
ATOM 2284 C CA . LEU A 1 279 ? 43.645 9.553 -43.204 1.00 79.94 279 LEU A CA 1
ATOM 2285 C C . LEU A 1 279 ? 43.141 10.580 -44.227 1.00 79.94 279 LEU A C 1
ATOM 2287 O O . LEU A 1 279 ? 43.755 10.730 -45.278 1.00 79.94 279 LEU A O 1
ATOM 2291 N N . PHE A 1 280 ? 42.040 11.276 -43.929 1.00 77.56 280 PHE A N 1
ATOM 2292 C CA . PHE A 1 280 ? 41.271 12.054 -44.908 1.00 77.56 280 PHE A CA 1
ATOM 2293 C C . PHE A 1 280 ? 41.036 13.526 -44.517 1.00 77.56 280 PHE A C 1
ATOM 2295 O O . PHE A 1 280 ? 40.385 14.253 -45.262 1.00 77.56 280 PHE A O 1
ATOM 2302 N N . GLY A 1 281 ? 41.557 13.991 -43.376 1.00 74.44 281 GLY A N 1
ATOM 2303 C CA . GLY A 1 281 ? 41.253 15.327 -42.848 1.00 74.44 281 GLY A CA 1
ATOM 2304 C C . GLY A 1 281 ? 39.875 15.399 -42.179 1.00 74.44 281 GLY A C 1
ATOM 2305 O O . GLY A 1 281 ? 39.171 14.395 -42.053 1.00 74.44 281 GLY A O 1
ATOM 2306 N N . LYS A 1 282 ? 39.469 16.578 -41.692 1.00 71.75 282 LYS A N 1
ATOM 2307 C CA . LYS A 1 282 ? 38.229 16.703 -40.901 1.00 71.75 282 LYS A CA 1
ATOM 2308 C C . LYS A 1 282 ? 36.968 16.689 -41.762 1.00 71.75 282 LYS A C 1
ATOM 2310 O O . LYS A 1 282 ? 35.896 16.398 -41.238 1.00 71.75 282 LYS A O 1
ATOM 2315 N N . SER A 1 283 ? 37.077 16.976 -43.060 1.00 65.50 283 SER A N 1
ATOM 2316 C CA . SER A 1 283 ? 35.962 16.923 -44.010 1.00 65.50 283 SER A CA 1
ATOM 2317 C C . SER A 1 283 ? 36.434 16.668 -45.445 1.00 65.50 283 SER A C 1
ATOM 2319 O O . SER A 1 283 ? 37.605 16.847 -45.765 1.00 65.50 283 SER A O 1
ATOM 2321 N N . ILE A 1 284 ? 35.499 16.324 -46.338 1.00 62.12 284 ILE A N 1
ATOM 2322 C CA . ILE A 1 284 ? 35.760 16.188 -47.784 1.00 62.12 284 ILE A CA 1
ATOM 2323 C C . ILE A 1 284 ? 36.239 17.518 -48.408 1.00 62.12 284 ILE A C 1
ATOM 2325 O O . ILE A 1 284 ? 36.975 17.500 -49.388 1.00 62.12 284 ILE A O 1
ATOM 2329 N N . ALA A 1 285 ? 35.902 18.670 -47.816 1.00 63.88 285 ALA A N 1
ATOM 2330 C CA . ALA A 1 285 ? 36.403 19.974 -48.259 1.00 63.88 285 ALA A CA 1
ATOM 2331 C C . ALA A 1 285 ? 37.876 20.234 -47.868 1.00 63.88 285 ALA A C 1
ATOM 2333 O O . ALA A 1 285 ? 38.516 21.103 -48.451 1.00 63.88 285 ALA A O 1
ATOM 2334 N N . GLU A 1 286 ? 38.427 19.477 -46.912 1.00 65.06 286 GLU A N 1
ATOM 2335 C CA . GLU A 1 286 ? 39.846 19.523 -46.513 1.00 65.06 286 GLU A CA 1
ATOM 2336 C C . GLU A 1 286 ? 40.705 18.465 -47.239 1.00 65.06 286 GLU A C 1
ATOM 2338 O O . GLU A 1 286 ? 41.923 18.400 -47.053 1.00 65.06 286 GLU A O 1
ATOM 2343 N N . LEU A 1 287 ? 40.087 17.619 -48.068 1.00 72.25 287 LEU A N 1
ATOM 2344 C CA . LEU A 1 287 ? 40.744 16.507 -48.748 1.00 72.25 287 LEU A CA 1
ATOM 2345 C C . LEU A 1 287 ? 41.611 17.039 -49.899 1.00 72.25 287 LEU A C 1
ATOM 2347 O O . LEU A 1 287 ? 41.125 17.384 -50.975 1.00 72.25 287 LEU A O 1
ATOM 2351 N N . SER A 1 288 ? 42.923 17.118 -49.662 1.00 74.38 288 SER A N 1
ATOM 2352 C CA . SER A 1 288 ? 43.878 17.651 -50.639 1.00 74.38 288 SER A CA 1
ATOM 2353 C C . SER A 1 288 ? 43.783 16.934 -52.000 1.00 74.38 288 SER A C 1
ATOM 2355 O O . SER A 1 288 ? 43.927 15.704 -52.047 1.00 74.38 288 SER A O 1
ATOM 2357 N N . PRO A 1 289 ? 43.693 17.666 -53.130 1.00 78.69 289 PRO A N 1
ATOM 2358 C CA . PRO A 1 289 ? 43.768 17.078 -54.470 1.00 78.69 289 PRO A CA 1
ATOM 2359 C C . PRO A 1 289 ? 45.035 16.239 -54.704 1.00 78.69 289 PRO A C 1
ATOM 2361 O O . PRO A 1 289 ? 45.011 15.265 -55.457 1.00 78.69 289 PRO A O 1
ATOM 2364 N N . THR A 1 290 ? 46.147 16.565 -54.030 1.00 81.06 290 THR A N 1
ATOM 2365 C CA . THR A 1 290 ? 47.392 15.782 -54.125 1.00 81.06 290 THR A CA 1
ATOM 2366 C C . THR A 1 290 ? 47.323 14.461 -53.359 1.00 81.06 290 THR A C 1
ATOM 2368 O O . THR A 1 290 ? 47.966 13.496 -53.770 1.00 81.06 290 THR A O 1
ATOM 2371 N N . LEU A 1 291 ? 46.525 14.386 -52.287 1.00 82.06 291 LEU A N 1
ATOM 2372 C CA . LEU A 1 291 ? 46.271 13.148 -51.550 1.00 82.06 291 LEU A CA 1
ATOM 2373 C C . LEU A 1 291 ? 45.348 12.226 -52.351 1.00 82.06 291 LEU A C 1
ATOM 2375 O O . LEU A 1 291 ? 45.676 11.054 -52.512 1.00 82.06 291 LEU A O 1
ATOM 2379 N N . ILE A 1 292 ? 44.269 12.768 -52.928 1.00 83.31 292 ILE A N 1
ATOM 2380 C CA . ILE A 1 292 ? 43.370 12.027 -53.829 1.00 83.31 292 ILE A CA 1
ATOM 2381 C C . ILE A 1 292 ? 44.176 11.418 -54.982 1.00 83.31 292 ILE A C 1
ATOM 2383 O O . ILE A 1 292 ? 44.131 10.210 -55.189 1.00 83.31 292 ILE A O 1
ATOM 2387 N N . LYS A 1 293 ? 45.002 12.220 -55.671 1.00 85.94 293 LYS A N 1
ATOM 2388 C CA . LYS A 1 293 ? 45.850 11.734 -56.773 1.00 85.94 293 LYS A CA 1
ATOM 2389 C C . LYS A 1 293 ? 46.796 10.601 -56.345 1.00 85.94 293 LYS A C 1
ATOM 2391 O O . LYS A 1 293 ? 46.978 9.652 -57.105 1.00 85.94 293 LYS A O 1
ATOM 2396 N N . LYS A 1 294 ? 47.386 10.678 -55.144 1.00 87.38 294 LYS A N 1
ATOM 2397 C CA . LYS A 1 294 ? 48.259 9.622 -54.599 1.00 87.38 294 LYS A CA 1
ATOM 2398 C C . LYS A 1 294 ? 47.489 8.348 -54.246 1.00 87.38 294 LYS A C 1
ATOM 2400 O O . LYS A 1 294 ? 47.955 7.269 -54.590 1.00 87.38 294 LYS A O 1
ATOM 2405 N N . LEU A 1 295 ? 46.327 8.463 -53.601 1.00 84.19 295 LEU A N 1
ATOM 2406 C CA . LEU A 1 295 ? 45.492 7.316 -53.232 1.00 84.19 295 LEU A CA 1
ATOM 2407 C C . LEU A 1 295 ? 44.938 6.600 -54.468 1.00 84.19 295 LEU A C 1
ATOM 2409 O O . LEU A 1 295 ? 45.076 5.385 -54.568 1.00 84.19 295 LEU A O 1
ATOM 2413 N N . SER A 1 296 ? 44.392 7.337 -55.440 1.00 84.44 296 SER A N 1
ATOM 2414 C CA . SER A 1 296 ? 43.910 6.752 -56.697 1.00 84.44 296 SER A CA 1
ATOM 2415 C C . SER A 1 296 ? 45.031 6.054 -57.469 1.00 84.44 296 SER A C 1
ATOM 2417 O O . SER A 1 296 ? 44.820 4.964 -57.989 1.00 84.44 296 SER A O 1
ATOM 2419 N N . GLY A 1 297 ? 46.236 6.640 -57.503 1.00 88.38 297 GLY A N 1
ATOM 2420 C CA . GLY A 1 297 ? 47.412 6.002 -58.101 1.00 88.38 297 GLY A CA 1
ATOM 2421 C C . GLY A 1 297 ? 47.852 4.731 -57.367 1.00 88.38 297 GLY A C 1
ATOM 2422 O O . GLY A 1 297 ? 48.193 3.749 -58.016 1.00 88.38 297 GLY A O 1
ATOM 2423 N N . ALA A 1 298 ? 47.801 4.722 -56.031 1.00 87.94 298 ALA A N 1
ATOM 2424 C CA . ALA A 1 298 ? 48.139 3.550 -55.228 1.00 87.94 298 ALA A CA 1
ATOM 2425 C C . ALA A 1 298 ? 47.151 2.393 -55.453 1.00 87.94 298 ALA A C 1
ATOM 2427 O O . ALA A 1 298 ? 47.586 1.294 -55.782 1.00 87.94 298 ALA A O 1
ATOM 2428 N N . PHE A 1 299 ? 45.838 2.642 -55.365 1.00 87.06 299 PHE A N 1
ATOM 2429 C CA . PHE A 1 299 ? 44.823 1.605 -55.604 1.00 87.06 299 PHE A CA 1
ATOM 2430 C C . PHE A 1 299 ? 44.828 1.091 -57.051 1.00 87.06 299 PHE A C 1
ATOM 2432 O O . PHE A 1 299 ? 44.672 -0.108 -57.268 1.00 87.06 299 PHE A O 1
ATOM 2439 N N . ALA A 1 300 ? 45.061 1.963 -58.039 1.00 86.31 300 ALA A N 1
ATOM 2440 C CA . ALA A 1 300 ? 45.203 1.548 -59.435 1.00 86.31 300 ALA A CA 1
ATOM 2441 C C . ALA A 1 300 ? 46.466 0.701 -59.686 1.00 86.31 300 ALA A C 1
ATOM 2443 O O . ALA A 1 300 ? 46.476 -0.110 -60.607 1.00 86.31 300 ALA A O 1
ATOM 2444 N N . TYR A 1 301 ? 47.520 0.878 -58.882 1.00 89.25 301 TYR A N 1
ATOM 2445 C CA . TYR A 1 301 ? 48.750 0.088 -58.970 1.00 89.2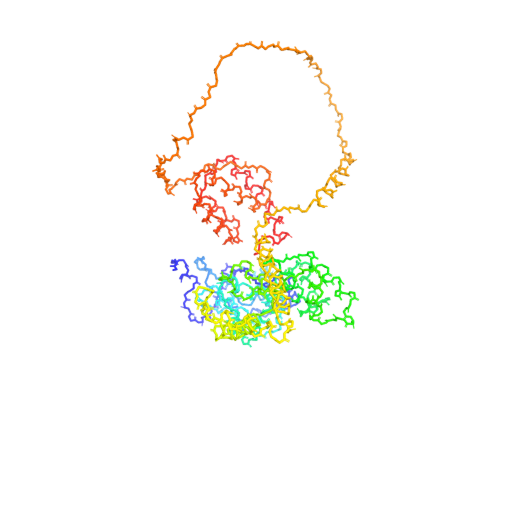5 301 TYR A CA 1
ATOM 2446 C C . TYR A 1 301 ? 48.639 -1.268 -58.258 1.00 89.25 301 TYR A C 1
ATOM 2448 O O . TYR A 1 301 ? 49.111 -2.268 -58.792 1.00 89.25 301 TYR A O 1
ATOM 2456 N N . THR A 1 302 ? 48.026 -1.327 -57.068 1.00 88.25 302 THR A N 1
ATOM 2457 C CA . THR A 1 302 ? 47.907 -2.588 -56.312 1.00 88.25 302 THR A CA 1
ATOM 2458 C C . THR A 1 302 ? 46.734 -3.464 -56.752 1.00 88.25 302 THR A C 1
ATOM 2460 O O . THR A 1 302 ? 46.757 -4.665 -56.497 1.00 88.25 302 THR A O 1
ATOM 2463 N N . ASN A 1 303 ? 45.732 -2.889 -57.430 1.00 79.38 303 ASN A N 1
ATOM 2464 C CA . ASN A 1 303 ? 44.500 -3.567 -57.851 1.00 79.38 303 ASN A CA 1
ATOM 2465 C C . ASN A 1 303 ? 43.710 -4.198 -56.676 1.00 79.38 303 ASN A C 1
ATOM 2467 O O . ASN A 1 303 ? 43.049 -5.226 -56.825 1.00 79.38 303 ASN A O 1
ATOM 2471 N N . ASP A 1 304 ? 43.783 -3.582 -55.490 1.00 80.38 304 ASP A N 1
ATOM 2472 C CA . ASP A 1 304 ? 43.113 -4.061 -54.277 1.00 80.38 304 ASP A CA 1
ATOM 2473 C C . ASP A 1 304 ? 41.608 -3.742 -54.232 1.00 80.38 304 ASP A C 1
ATOM 2475 O O . ASP A 1 304 ? 41.169 -2.620 -54.494 1.00 80.38 304 ASP A O 1
ATOM 2479 N N . ASN A 1 305 ? 40.810 -4.678 -53.707 1.00 84.12 305 ASN A N 1
ATOM 2480 C CA . ASN A 1 305 ? 39.360 -4.517 -53.525 1.00 84.12 305 ASN A CA 1
ATOM 2481 C C . ASN A 1 305 ? 38.933 -3.752 -52.249 1.00 84.12 305 ASN A C 1
ATOM 2483 O O . ASN A 1 305 ? 37.787 -3.856 -51.806 1.00 84.12 305 ASN A O 1
ATOM 2487 N N . TYR A 1 306 ? 39.820 -2.965 -51.628 1.00 84.69 306 TYR A N 1
ATOM 2488 C CA . TYR A 1 306 ? 39.479 -2.220 -50.404 1.00 84.69 306 TYR A CA 1
ATOM 2489 C C . TYR A 1 306 ? 38.391 -1.154 -50.614 1.00 84.69 306 TYR A C 1
ATOM 2491 O O . TYR A 1 306 ? 37.642 -0.877 -49.678 1.00 84.69 306 TYR A O 1
ATOM 2499 N N . LEU A 1 307 ? 38.244 -0.604 -51.825 1.00 83.62 307 LEU A N 1
ATOM 2500 C CA . LEU A 1 307 ? 37.151 0.322 -52.157 1.00 83.62 307 LEU A CA 1
ATOM 2501 C C . LEU A 1 307 ? 35.777 -0.372 -52.164 1.00 83.62 307 LEU A C 1
ATOM 2503 O O . LEU A 1 307 ? 34.790 0.209 -51.719 1.00 83.62 307 LEU A O 1
ATOM 2507 N N . GLU A 1 308 ? 35.716 -1.631 -52.599 1.00 85.81 308 GLU A N 1
ATOM 2508 C CA . GLU A 1 308 ? 34.494 -2.443 -52.574 1.00 85.81 308 GLU A CA 1
ATOM 2509 C C . GLU A 1 308 ? 34.129 -2.842 -51.136 1.00 85.81 308 GLU A C 1
ATOM 2511 O O . GLU A 1 308 ? 32.994 -2.641 -50.704 1.00 85.81 308 GLU A O 1
ATOM 2516 N N . LYS A 1 309 ? 35.116 -3.289 -50.346 1.00 88.69 309 LYS A N 1
ATOM 2517 C CA . LYS A 1 309 ? 34.951 -3.552 -48.903 1.00 88.69 309 LYS A CA 1
ATOM 2518 C C . LYS A 1 309 ? 34.467 -2.312 -48.141 1.00 88.69 309 LYS A C 1
ATOM 2520 O O . LYS A 1 309 ? 33.596 -2.423 -47.282 1.00 88.69 309 LYS A O 1
ATOM 2525 N N . LEU A 1 310 ? 34.993 -1.130 -48.471 1.00 84.06 310 LEU A N 1
ATOM 2526 C CA . LEU A 1 310 ? 34.532 0.141 -47.908 1.00 84.06 310 LEU A CA 1
ATOM 2527 C C . LEU A 1 310 ? 33.075 0.437 -48.293 1.00 84.06 310 LEU A C 1
ATOM 2529 O O . LEU A 1 310 ? 32.301 0.856 -47.437 1.00 84.06 310 LEU A O 1
ATOM 2533 N N . ASN A 1 311 ? 32.683 0.193 -49.546 1.00 85.50 311 ASN A N 1
ATOM 2534 C CA . ASN A 1 311 ? 31.300 0.371 -49.991 1.00 85.50 311 ASN A CA 1
ATOM 2535 C C . ASN A 1 311 ? 30.321 -0.553 -49.240 1.00 85.50 311 ASN A C 1
ATOM 2537 O O . ASN A 1 311 ? 29.263 -0.083 -48.829 1.00 85.50 311 ASN A O 1
ATOM 2541 N N . ILE A 1 312 ? 30.688 -1.816 -48.989 1.00 86.44 312 ILE A N 1
ATOM 2542 C CA . ILE A 1 312 ? 29.887 -2.745 -48.167 1.00 86.44 312 ILE A CA 1
ATOM 2543 C C . ILE A 1 312 ? 29.694 -2.174 -46.753 1.00 86.44 312 ILE A C 1
ATOM 2545 O O . ILE A 1 312 ? 28.563 -1.974 -46.319 1.00 86.44 312 ILE A O 1
ATOM 2549 N N . ILE A 1 313 ? 30.784 -1.783 -46.078 1.00 82.44 313 ILE A N 1
ATOM 2550 C CA . ILE A 1 313 ? 30.731 -1.191 -44.728 1.00 82.44 313 ILE A CA 1
ATOM 2551 C C . ILE A 1 313 ? 29.853 0.075 -44.696 1.00 82.44 313 ILE A C 1
ATOM 2553 O O . ILE A 1 313 ? 29.096 0.285 -43.749 1.00 82.44 313 ILE A O 1
ATOM 2557 N N . LEU A 1 314 ? 29.917 0.922 -45.729 1.00 84.69 314 LEU A N 1
ATOM 2558 C CA . LEU A 1 314 ? 29.074 2.118 -45.837 1.00 84.69 314 LEU A CA 1
ATOM 2559 C C . LEU A 1 314 ? 27.585 1.779 -46.014 1.00 84.69 314 LEU A C 1
ATOM 2561 O O . LEU A 1 314 ? 26.737 2.496 -45.476 1.00 84.69 314 LEU A O 1
ATOM 2565 N N . GLN A 1 315 ? 27.253 0.709 -46.741 1.00 85.81 315 GLN A N 1
ATOM 2566 C CA . GLN A 1 315 ? 25.874 0.236 -46.886 1.00 85.81 315 GLN A CA 1
ATOM 2567 C C . GLN A 1 315 ? 25.341 -0.342 -45.571 1.00 85.81 315 GLN A C 1
ATOM 2569 O O . GLN A 1 315 ? 24.263 0.069 -45.138 1.00 85.81 315 GLN A O 1
ATOM 2574 N N . ASP A 1 316 ? 26.112 -1.196 -44.897 1.00 84.38 316 ASP A N 1
ATOM 2575 C CA . ASP A 1 316 ? 25.733 -1.796 -43.613 1.00 84.38 316 ASP A CA 1
ATOM 2576 C C . ASP A 1 316 ? 25.499 -0.721 -42.545 1.00 84.38 316 ASP A C 1
ATOM 2578 O O . ASP A 1 316 ? 24.447 -0.683 -41.907 1.00 84.38 316 ASP A O 1
ATOM 2582 N N . LEU A 1 317 ? 26.428 0.233 -42.399 1.00 85.50 317 LEU A N 1
ATOM 2583 C CA . LEU A 1 317 ? 26.282 1.347 -41.455 1.00 85.50 317 LEU A CA 1
ATOM 2584 C C . LEU A 1 317 ? 25.067 2.231 -41.775 1.00 85.50 317 LEU A C 1
ATOM 2586 O O . LEU A 1 317 ? 24.412 2.727 -40.856 1.00 85.50 317 LEU A O 1
ATOM 2590 N N . LYS A 1 318 ? 24.729 2.411 -43.058 1.00 87.50 318 LYS A N 1
ATOM 2591 C CA . LYS A 1 318 ? 23.527 3.144 -43.479 1.00 87.50 318 LYS A CA 1
ATOM 2592 C C . LYS A 1 318 ? 22.242 2.390 -43.113 1.00 87.50 318 LYS A C 1
ATOM 2594 O O . LYS A 1 318 ? 21.295 3.029 -42.659 1.00 87.50 318 LYS A O 1
ATOM 2599 N N . GLN A 1 319 ? 22.212 1.065 -43.271 1.00 86.44 319 GLN A N 1
ATOM 2600 C CA . GLN A 1 319 ? 21.073 0.229 -42.872 1.00 86.44 319 GLN A CA 1
ATOM 2601 C C . GLN A 1 319 ? 20.905 0.187 -41.349 1.00 86.44 319 GLN A C 1
ATOM 2603 O O . GLN A 1 319 ? 19.815 0.454 -40.850 1.00 86.44 319 GLN A O 1
ATOM 2608 N N . VAL A 1 320 ? 21.987 -0.063 -40.602 1.00 79.38 320 VAL A N 1
ATOM 2609 C CA . VAL A 1 320 ? 21.986 -0.067 -39.128 1.00 79.38 320 VAL A CA 1
ATOM 2610 C C . VAL A 1 320 ? 21.506 1.277 -38.581 1.00 79.38 320 VAL A C 1
ATOM 2612 O O . VAL A 1 320 ? 20.658 1.308 -37.691 1.00 79.38 320 VAL A O 1
ATOM 2615 N N . LYS A 1 321 ? 21.983 2.393 -39.151 1.00 88.12 321 LYS A N 1
ATOM 2616 C CA . LYS A 1 321 ? 21.498 3.731 -38.798 1.00 88.12 321 LYS A CA 1
ATOM 2617 C C . LYS A 1 321 ? 19.985 3.857 -39.022 1.00 88.12 321 LYS A C 1
ATOM 2619 O O . LYS A 1 321 ? 19.286 4.272 -38.103 1.00 88.12 321 LYS A O 1
ATOM 2624 N N . ALA A 1 322 ? 19.491 3.490 -40.207 1.00 86.50 322 ALA A N 1
ATOM 2625 C CA . ALA A 1 322 ? 18.072 3.606 -40.546 1.00 86.50 322 ALA A CA 1
ATOM 2626 C C . ALA A 1 322 ? 17.178 2.767 -39.615 1.00 86.50 322 ALA A C 1
ATOM 2628 O O . ALA A 1 322 ? 16.187 3.281 -39.107 1.00 86.50 322 ALA A O 1
ATOM 2629 N N . LEU A 1 323 ? 17.565 1.522 -39.313 1.00 85.25 323 LEU A N 1
ATOM 2630 C CA . LEU A 1 323 ? 16.835 0.645 -38.387 1.00 85.25 323 LEU A CA 1
ATOM 2631 C C . LEU A 1 323 ? 16.746 1.231 -36.968 1.00 85.25 323 LEU A C 1
ATOM 2633 O O . LEU A 1 323 ? 15.695 1.159 -36.331 1.00 85.25 323 LEU A O 1
ATOM 2637 N N . ILE A 1 324 ? 17.832 1.837 -36.475 1.00 82.62 324 ILE A N 1
ATOM 2638 C CA . ILE A 1 324 ? 17.856 2.497 -35.163 1.00 82.62 324 ILE A CA 1
ATOM 2639 C C . ILE A 1 324 ? 16.990 3.767 -35.176 1.00 82.62 324 ILE A C 1
ATOM 2641 O O . ILE A 1 324 ? 16.219 3.988 -34.243 1.00 82.62 324 ILE A O 1
ATOM 2645 N N . GLU A 1 325 ? 17.072 4.590 -36.226 1.00 83.69 325 GLU A N 1
ATOM 2646 C CA . GLU A 1 325 ? 16.257 5.806 -36.366 1.00 83.69 325 GLU A CA 1
ATOM 2647 C C . GLU A 1 325 ? 14.754 5.487 -36.471 1.00 83.69 325 GLU A C 1
ATOM 2649 O O . GLU A 1 325 ? 13.952 6.117 -35.775 1.00 83.69 325 GLU A O 1
ATOM 2654 N N . ASP A 1 326 ? 14.372 4.470 -37.248 1.00 83.38 326 ASP A N 1
ATOM 2655 C CA . ASP A 1 326 ? 12.985 4.005 -37.350 1.00 83.38 326 ASP A CA 1
ATOM 2656 C C . ASP A 1 326 ? 12.482 3.407 -36.030 1.00 83.38 326 ASP A C 1
ATOM 2658 O O . ASP A 1 326 ? 11.356 3.703 -35.628 1.00 83.38 326 ASP A O 1
ATOM 2662 N N . ARG A 1 327 ? 13.302 2.649 -35.282 1.00 79.44 327 ARG A N 1
ATOM 2663 C CA . ARG A 1 327 ? 12.893 2.155 -33.953 1.00 79.44 327 ARG A CA 1
ATOM 2664 C C . ARG A 1 327 ? 12.728 3.290 -32.941 1.00 79.44 327 ARG A C 1
ATOM 2666 O O . ARG A 1 327 ? 11.762 3.291 -32.183 1.00 79.44 327 ARG A O 1
ATOM 2673 N N . ILE A 1 328 ? 13.603 4.297 -32.954 1.00 78.19 328 ILE A N 1
ATOM 2674 C CA . ILE A 1 328 ? 13.449 5.503 -32.119 1.00 78.19 328 ILE A CA 1
ATOM 2675 C C . ILE A 1 328 ? 12.168 6.270 -32.488 1.00 78.19 328 ILE A C 1
ATOM 2677 O O . ILE A 1 328 ? 11.513 6.837 -31.611 1.00 78.19 328 ILE A O 1
ATOM 2681 N N . LYS A 1 329 ? 11.788 6.290 -33.769 1.00 79.81 329 LYS A N 1
ATOM 2682 C CA . LYS A 1 329 ? 10.543 6.904 -34.249 1.00 79.81 329 LYS A CA 1
ATOM 2683 C C . LYS A 1 329 ? 9.304 6.101 -33.836 1.00 79.81 329 LYS A C 1
ATOM 2685 O O . LYS A 1 329 ? 8.347 6.699 -33.354 1.00 79.81 329 LYS A O 1
ATOM 2690 N N . ASP A 1 330 ? 9.343 4.775 -33.947 1.00 75.50 330 ASP A N 1
ATOM 2691 C CA . ASP A 1 330 ? 8.311 3.848 -33.458 1.00 75.50 330 ASP A CA 1
ATOM 2692 C C . ASP A 1 330 ? 8.050 4.057 -31.953 1.00 75.50 330 ASP A C 1
ATOM 2694 O O . ASP A 1 330 ? 6.919 4.342 -31.553 1.00 75.50 330 ASP A O 1
ATOM 2698 N N . LEU A 1 331 ? 9.109 4.069 -31.132 1.00 67.50 331 LEU A N 1
ATOM 2699 C CA . LEU A 1 331 ? 9.040 4.338 -29.687 1.00 67.50 331 LEU A CA 1
ATOM 2700 C C . LEU A 1 331 ? 8.412 5.700 -29.335 1.00 67.50 331 LEU A C 1
ATOM 2702 O O . LEU A 1 331 ? 7.719 5.806 -28.324 1.00 67.50 331 LEU A O 1
ATOM 2706 N N . LYS A 1 332 ? 8.613 6.731 -30.165 1.00 67.06 332 LYS A N 1
ATOM 2707 C CA . LYS A 1 332 ? 7.953 8.041 -30.012 1.00 67.06 332 LYS A CA 1
ATOM 2708 C C . LYS A 1 332 ? 6.490 8.006 -30.459 1.00 67.06 332 LYS A C 1
ATOM 2710 O O . LYS A 1 332 ? 5.624 8.505 -29.749 1.00 67.06 332 LYS A O 1
ATOM 2715 N N . SER A 1 333 ? 6.187 7.354 -31.580 1.00 64.19 333 SER A N 1
ATOM 2716 C CA . SER A 1 333 ? 4.809 7.247 -32.082 1.00 64.19 333 SER A CA 1
ATOM 2717 C C . SER A 1 333 ? 3.891 6.458 -31.142 1.00 64.19 333 SER A C 1
ATOM 2719 O O . SER A 1 333 ? 2.731 6.820 -30.967 1.00 64.19 333 SER A O 1
ATOM 2721 N N . LYS A 1 334 ? 4.421 5.447 -30.437 1.00 58.38 334 LYS A N 1
ATOM 2722 C CA . LYS A 1 334 ? 3.694 4.693 -29.401 1.00 58.38 334 LYS A CA 1
ATOM 2723 C C . LYS A 1 334 ? 3.246 5.548 -28.216 1.00 58.38 334 LYS A C 1
ATOM 2725 O O . LYS A 1 334 ? 2.279 5.189 -27.554 1.00 58.38 334 LYS A O 1
ATOM 2730 N N . THR A 1 335 ? 3.907 6.681 -27.973 1.00 48.06 335 THR A N 1
ATOM 2731 C CA . THR A 1 335 ? 3.506 7.656 -26.945 1.00 48.06 335 THR A CA 1
ATOM 2732 C C . THR A 1 335 ? 2.508 8.706 -27.446 1.00 48.06 335 THR A C 1
ATOM 2734 O O . THR A 1 335 ? 1.980 9.468 -26.645 1.00 48.06 335 THR A O 1
ATOM 2737 N N . GLU A 1 336 ? 2.201 8.723 -28.748 1.00 40.19 336 GLU A N 1
ATOM 2738 C CA . GLU A 1 336 ? 1.258 9.659 -29.384 1.00 40.19 336 GLU A CA 1
ATOM 2739 C C . GLU A 1 336 ? -0.088 9.010 -29.764 1.00 40.19 336 GLU A C 1
ATOM 2741 O O . GLU A 1 336 ? -0.965 9.689 -30.296 1.00 40.19 336 GLU A O 1
ATOM 2746 N N . ILE A 1 337 ? -0.280 7.712 -29.492 1.00 34.22 337 ILE A N 1
ATOM 2747 C CA . ILE A 1 337 ? -1.519 6.983 -29.808 1.00 34.22 337 ILE A CA 1
ATOM 2748 C C . ILE A 1 337 ? -2.693 7.570 -28.995 1.00 34.22 337 ILE A C 1
ATOM 2750 O O . ILE A 1 337 ? -2.713 7.429 -27.768 1.00 34.22 337 ILE A O 1
ATOM 2754 N N . PRO A 1 338 ? -3.721 8.170 -29.635 1.00 31.30 338 PRO A N 1
ATOM 2755 C CA . PRO A 1 338 ? -4.990 8.428 -28.966 1.00 31.30 338 PRO A CA 1
ATOM 2756 C C . PRO A 1 338 ? -5.606 7.085 -28.579 1.00 31.30 338 PRO A C 1
ATOM 2758 O O . PRO A 1 338 ? -5.493 6.127 -29.342 1.00 31.30 338 PRO A O 1
ATOM 2761 N N . ILE A 1 339 ? -6.289 7.010 -27.435 1.00 32.28 339 ILE A N 1
ATOM 2762 C CA . ILE A 1 339 ? -6.972 5.788 -26.985 1.00 32.28 339 ILE A CA 1
ATOM 2763 C C . ILE A 1 339 ? -8.067 5.417 -28.001 1.00 32.28 339 ILE A C 1
ATOM 2765 O O . ILE A 1 339 ? -9.206 5.871 -27.909 1.00 32.28 339 ILE A O 1
ATOM 2769 N N . VAL A 1 340 ? -7.702 4.591 -28.980 1.00 26.55 340 VAL A N 1
ATOM 2770 C CA . VAL A 1 340 ? -8.606 3.957 -29.934 1.00 26.55 340 VAL A CA 1
ATOM 2771 C C . VAL A 1 340 ? -8.791 2.528 -29.456 1.00 26.55 340 VAL A C 1
ATOM 2773 O O . VAL A 1 340 ? -7.868 1.713 -29.489 1.00 26.55 340 VAL A O 1
ATOM 2776 N N . PHE A 1 341 ? -9.993 2.245 -28.962 1.00 32.25 341 PHE A N 1
ATOM 2777 C CA . PHE A 1 341 ? -10.402 0.903 -28.575 1.00 32.25 341 PHE A CA 1
ATOM 2778 C C . PHE A 1 341 ? -10.241 -0.048 -29.765 1.00 32.25 341 PHE A C 1
ATOM 2780 O O . PHE A 1 341 ? -10.520 0.311 -30.909 1.00 32.25 341 PHE A O 1
ATOM 2787 N N . SER A 1 342 ? -9.777 -1.271 -29.508 1.00 27.84 342 SER A N 1
ATOM 2788 C CA . SER A 1 342 ? -9.615 -2.246 -30.585 1.00 27.84 342 SER A CA 1
ATOM 2789 C C . SER A 1 342 ? -10.991 -2.617 -31.180 1.00 27.84 342 SER A C 1
ATOM 2791 O O . SER A 1 342 ? -11.898 -2.960 -30.415 1.00 27.84 342 SER A O 1
ATOM 2793 N N . PRO A 1 343 ? -11.156 -2.669 -32.520 1.00 34.97 343 PRO A N 1
ATOM 2794 C CA . PRO A 1 343 ? -12.425 -3.056 -33.167 1.00 34.97 343 PRO A CA 1
ATOM 2795 C C . PRO A 1 343 ? -12.933 -4.472 -32.821 1.00 34.97 343 PRO A C 1
ATOM 2797 O O . PRO A 1 343 ? -14.016 -4.886 -33.229 1.00 34.97 343 PRO A O 1
ATOM 2800 N N . SER A 1 344 ? -12.143 -5.244 -32.069 1.00 33.09 344 SER A N 1
ATOM 2801 C CA . SER A 1 344 ? -12.510 -6.559 -31.540 1.00 33.09 344 SER A CA 1
ATOM 2802 C C . SER A 1 344 ? -13.511 -6.511 -30.374 1.00 33.09 344 SER A C 1
ATOM 2804 O O . SER A 1 344 ? -14.154 -7.524 -30.091 1.00 33.09 344 SER A O 1
ATOM 2806 N N . LEU A 1 345 ? -13.662 -5.356 -29.710 1.00 34.56 345 LEU A N 1
ATOM 2807 C CA . LEU A 1 345 ? -14.620 -5.159 -28.615 1.00 34.56 345 LEU A CA 1
ATOM 2808 C C . LEU A 1 345 ? -16.017 -4.770 -29.113 1.00 34.56 345 LEU A C 1
ATOM 2810 O O . LEU A 1 345 ? -16.996 -5.317 -28.615 1.00 34.56 345 LEU A O 1
ATOM 2814 N N . GLU A 1 346 ? -16.125 -3.912 -30.130 1.00 35.47 346 GLU A N 1
ATOM 2815 C CA . GLU A 1 346 ? -17.418 -3.463 -30.680 1.00 35.47 346 GLU A CA 1
ATOM 2816 C C . GLU A 1 346 ? -18.255 -4.652 -31.185 1.00 35.47 346 GLU A C 1
ATOM 2818 O O . GLU A 1 346 ? -19.388 -4.844 -30.746 1.00 35.47 346 GLU A O 1
ATOM 2823 N N . LYS A 1 347 ? -17.643 -5.570 -31.951 1.00 36.25 347 LYS A N 1
ATOM 2824 C CA . LYS A 1 347 ? -18.289 -6.823 -32.396 1.00 36.25 347 LYS A CA 1
ATOM 2825 C C . LYS A 1 347 ? -18.676 -7.795 -31.274 1.00 36.25 347 LYS A C 1
ATOM 2827 O O . LYS A 1 347 ? -19.460 -8.714 -31.512 1.00 36.25 347 LYS A O 1
ATOM 2832 N N . LYS A 1 348 ? -18.117 -7.656 -30.068 1.00 33.78 348 LYS A N 1
ATOM 2833 C CA . LYS A 1 348 ? -18.544 -8.437 -28.894 1.00 33.78 348 LYS A CA 1
ATOM 2834 C C . LYS A 1 348 ? -19.698 -7.771 -28.148 1.00 33.78 348 LYS A C 1
ATOM 2836 O O . LYS A 1 348 ? -20.491 -8.487 -27.550 1.00 33.78 348 LYS A O 1
ATOM 2841 N N . ILE A 1 349 ? -19.808 -6.445 -28.210 1.00 35.09 349 ILE A N 1
ATOM 2842 C CA . ILE A 1 349 ? -20.887 -5.676 -27.580 1.00 35.09 349 ILE A CA 1
ATOM 2843 C C . ILE A 1 349 ? -22.179 -5.787 -28.407 1.00 35.09 349 ILE A C 1
ATOM 2845 O O . ILE A 1 349 ? -23.218 -6.115 -27.841 1.00 35.09 349 ILE A O 1
ATOM 2849 N N . GLU A 1 350 ? -22.112 -5.674 -29.740 1.00 34.84 350 GLU A N 1
ATOM 2850 C CA . GLU A 1 350 ? -23.289 -5.854 -30.619 1.00 34.84 350 GLU A CA 1
ATOM 2851 C C . GLU A 1 350 ? -23.961 -7.234 -30.455 1.00 34.84 350 GLU A C 1
ATOM 2853 O O . GLU A 1 350 ? -25.184 -7.338 -30.479 1.00 34.84 350 GLU A O 1
ATOM 2858 N N . ASN A 1 351 ? -23.172 -8.291 -30.219 1.00 35.38 351 ASN A N 1
ATOM 2859 C CA . ASN A 1 351 ? -23.676 -9.652 -29.980 1.00 35.38 351 ASN A CA 1
ATOM 2860 C C . ASN A 1 351 ? -24.213 -9.887 -28.550 1.00 35.38 351 ASN A C 1
ATOM 2862 O O . ASN A 1 351 ? -24.806 -10.936 -28.282 1.00 35.38 351 ASN A O 1
ATOM 2866 N N . LEU A 1 352 ? -23.994 -8.953 -27.618 1.00 34.72 352 LEU A N 1
ATOM 2867 C CA . LEU A 1 352 ? -24.551 -9.010 -26.262 1.00 34.72 352 LEU A CA 1
ATOM 2868 C C . LEU A 1 352 ? -25.903 -8.289 -26.189 1.00 34.72 352 LEU A C 1
ATOM 2870 O O . LEU A 1 352 ? -26.844 -8.848 -25.624 1.00 34.72 352 LEU A O 1
ATOM 2874 N N . ASP A 1 353 ? -26.036 -7.119 -26.820 1.00 34.38 353 ASP A N 1
ATOM 2875 C CA . ASP A 1 353 ? -27.301 -6.368 -26.844 1.00 34.38 353 ASP A CA 1
ATOM 2876 C C . ASP A 1 353 ? -28.415 -7.118 -27.595 1.00 34.38 353 ASP A C 1
ATOM 2878 O O . ASP A 1 353 ? -29.565 -7.132 -27.150 1.00 34.38 353 ASP A O 1
ATOM 2882 N N . SER A 1 354 ? -28.086 -7.836 -28.676 1.00 35.25 354 SER A N 1
ATOM 2883 C CA . SER A 1 354 ? -29.065 -8.629 -29.435 1.00 35.25 354 SER A CA 1
ATOM 2884 C C . SER A 1 354 ? -29.710 -9.767 -28.629 1.00 35.25 354 SER A C 1
ATOM 2886 O O . SER A 1 354 ? -30.828 -10.171 -28.937 1.00 35.25 354 SER A O 1
ATOM 2888 N N . ASN A 1 355 ? -29.045 -10.270 -27.582 1.00 35.94 355 ASN A N 1
ATOM 2889 C CA . ASN A 1 355 ? -29.554 -11.351 -26.726 1.00 35.94 355 ASN A CA 1
ATOM 2890 C C . ASN A 1 355 ? -30.328 -10.850 -25.488 1.00 35.94 355 ASN A C 1
ATOM 2892 O O . ASN A 1 355 ? -30.915 -11.653 -24.764 1.00 35.94 355 ASN A O 1
ATOM 2896 N N . LEU A 1 356 ? -30.366 -9.536 -25.239 1.00 30.08 356 LEU A N 1
ATOM 2897 C CA . LEU A 1 356 ? -31.082 -8.931 -24.107 1.00 30.08 356 LEU A CA 1
ATOM 2898 C C . LEU A 1 356 ? -32.530 -8.517 -24.435 1.00 30.08 356 LEU A C 1
ATOM 2900 O O . LEU A 1 356 ? -33.300 -8.226 -23.520 1.00 30.08 356 LEU A O 1
ATOM 2904 N N . CYS A 1 357 ? -32.934 -8.533 -25.710 1.00 28.67 357 CYS A N 1
ATOM 2905 C CA . CYS A 1 357 ? -34.261 -8.076 -26.144 1.00 28.67 357 CYS A CA 1
ATOM 2906 C C . CYS A 1 357 ? -35.401 -9.117 -26.079 1.00 28.67 357 CYS A C 1
ATOM 2908 O O . CYS A 1 357 ? -36.555 -8.724 -26.245 1.00 28.67 357 CYS A O 1
ATOM 2910 N N . GLU A 1 358 ? -35.143 -10.407 -25.825 1.00 31.47 358 GLU A N 1
ATOM 2911 C CA . GLU A 1 358 ? -36.198 -11.448 -25.865 1.00 31.47 358 GLU A CA 1
ATOM 2912 C C . GLU A 1 358 ? -36.819 -11.834 -24.506 1.00 31.47 358 GLU A C 1
ATOM 2914 O O . GLU A 1 358 ? -37.763 -12.629 -24.459 1.00 31.47 358 GLU A O 1
ATOM 2919 N N . LEU A 1 359 ? -36.386 -11.235 -23.390 1.00 26.30 359 LEU A N 1
ATOM 2920 C CA . LEU A 1 359 ? -37.033 -11.447 -22.087 1.00 26.30 359 LEU A CA 1
ATOM 2921 C C . LEU A 1 359 ? -38.300 -10.590 -21.935 1.00 26.30 359 LEU A C 1
ATOM 2923 O O . LEU A 1 359 ? -38.312 -9.517 -21.330 1.00 26.30 359 LEU A O 1
ATOM 2927 N N . LYS A 1 360 ? -39.393 -11.120 -22.494 1.00 30.56 360 LYS A N 1
ATOM 2928 C CA . LYS A 1 360 ? -40.763 -10.604 -22.377 1.00 30.56 360 LYS A CA 1
ATOM 2929 C C . LYS A 1 360 ? -41.151 -10.348 -20.915 1.00 30.56 360 LYS A C 1
ATOM 2931 O O . LYS A 1 360 ? -41.183 -11.272 -20.106 1.00 30.56 360 LYS A O 1
ATOM 2936 N N . LEU A 1 361 ? -41.576 -9.121 -20.619 1.00 27.72 361 LEU A N 1
ATOM 2937 C CA . LEU A 1 361 ? -42.407 -8.812 -19.456 1.00 27.72 361 LEU A CA 1
ATOM 2938 C C . LEU A 1 361 ? -43.764 -8.303 -19.938 1.00 27.72 361 LEU A C 1
ATOM 2940 O O . LEU A 1 361 ? -43.906 -7.152 -20.352 1.00 27.72 361 LEU A O 1
ATOM 2944 N N . GLU A 1 362 ? -44.762 -9.180 -19.878 1.00 27.58 362 GLU A N 1
ATOM 2945 C CA . GLU A 1 362 ? -46.158 -8.821 -20.105 1.00 27.58 362 GLU A CA 1
ATOM 2946 C C . GLU A 1 362 ? -46.637 -7.828 -19.034 1.00 27.58 362 GLU A C 1
ATOM 2948 O O . GLU A 1 362 ? -46.310 -7.945 -17.850 1.00 27.58 362 GLU A O 1
ATOM 2953 N N . LYS A 1 363 ? -47.451 -6.851 -19.446 1.00 27.98 363 LYS A N 1
ATOM 2954 C CA . LYS A 1 363 ? -48.232 -5.992 -18.548 1.00 27.98 363 LYS A CA 1
ATOM 2955 C C . LYS A 1 363 ? -49.682 -5.911 -19.040 1.00 27.98 363 LYS A C 1
ATOM 2957 O O . LYS A 1 363 ? -49.919 -6.080 -20.236 1.00 27.98 363 LYS A O 1
ATOM 2962 N N . PRO A 1 364 ? -50.653 -5.733 -18.128 1.00 25.30 364 PRO A N 1
ATOM 2963 C CA . PRO A 1 364 ? -52.042 -6.093 -18.392 1.00 25.30 364 PRO A CA 1
ATOM 2964 C C . PRO A 1 364 ? -52.807 -5.080 -19.260 1.00 25.30 364 PRO A C 1
ATOM 2966 O O . PRO A 1 364 ? -52.526 -3.883 -19.255 1.00 25.30 364 PRO A O 1
ATOM 2969 N N . LYS A 1 365 ? -53.831 -5.607 -19.943 1.00 25.05 365 LYS A N 1
ATOM 2970 C CA . LYS A 1 365 ? -55.008 -4.910 -20.505 1.00 25.05 365 LYS A CA 1
ATOM 2971 C C . LYS A 1 365 ? -55.688 -4.038 -19.428 1.00 25.05 365 LYS A C 1
ATOM 2973 O O . LYS A 1 365 ? -55.567 -4.368 -18.253 1.00 25.05 365 LYS A O 1
ATOM 2978 N N . GLU A 1 366 ? -56.465 -2.980 -19.670 1.00 23.92 366 GLU A N 1
ATOM 2979 C CA . GLU A 1 366 ? -57.091 -2.278 -20.823 1.00 23.92 366 GLU A CA 1
ATOM 2980 C C . GLU A 1 366 ? -57.598 -0.904 -20.234 1.00 23.92 366 GLU A C 1
ATOM 2982 O O . GLU A 1 366 ? -57.260 -0.641 -19.073 1.00 23.92 366 GLU A O 1
ATOM 2987 N N . PRO A 1 367 ? -58.408 -0.018 -20.875 1.00 29.25 367 PRO A N 1
ATOM 2988 C CA . PRO A 1 367 ? -59.003 -0.034 -22.215 1.00 29.25 367 PRO A CA 1
ATOM 2989 C C . PRO A 1 367 ? -58.755 1.244 -23.062 1.00 29.25 367 PRO A C 1
ATOM 2991 O O . PRO A 1 367 ? -58.035 2.172 -22.699 1.00 29.25 367 PRO A O 1
ATOM 2994 N N . GLU A 1 368 ? -59.382 1.243 -24.235 1.00 26.62 368 GLU A N 1
ATOM 2995 C CA . GLU A 1 368 ? -59.259 2.150 -25.379 1.00 26.62 368 GLU A CA 1
ATOM 2996 C C . GLU A 1 368 ? -59.731 3.604 -25.165 1.00 26.62 368 GLU A C 1
ATOM 2998 O O . GLU A 1 368 ? -60.666 3.869 -24.405 1.00 26.62 368 GLU A O 1
ATOM 3003 N N . LYS A 1 369 ? -59.208 4.523 -26.001 1.00 28.05 369 LYS A N 1
ATOM 3004 C CA . LYS A 1 369 ? -60.044 5.502 -26.733 1.00 28.05 369 LYS A CA 1
ATOM 3005 C C . LYS A 1 369 ? -59.350 6.129 -27.959 1.00 28.05 369 LYS A C 1
ATOM 3007 O O . LYS A 1 369 ? -58.584 7.074 -27.842 1.00 28.05 369 LYS A O 1
ATOM 3012 N N . ASN A 1 370 ? -59.692 5.573 -29.122 1.00 24.41 370 ASN A N 1
ATOM 3013 C CA . ASN A 1 370 ? -59.953 6.195 -30.430 1.00 24.41 370 ASN A CA 1
ATOM 3014 C C . ASN A 1 370 ? -59.225 7.469 -30.916 1.00 24.41 370 ASN A C 1
ATOM 3016 O O . ASN A 1 370 ? -59.358 8.540 -30.332 1.00 24.41 370 ASN A O 1
ATOM 3020 N N . SER A 1 371 ? -58.820 7.371 -32.197 1.00 25.55 371 SER A N 1
ATOM 3021 C CA . SER A 1 371 ? -58.908 8.409 -33.255 1.00 25.55 371 SER A CA 1
ATOM 3022 C C . SER A 1 371 ? -57.901 9.584 -33.185 1.00 25.55 371 SER A C 1
ATOM 3024 O O . SER A 1 371 ? -57.509 10.000 -32.106 1.00 25.55 371 SER A O 1
ATOM 3026 N N . SER A 1 372 ? -57.411 10.175 -34.287 1.00 24.00 372 SER A N 1
ATOM 3027 C CA . SER A 1 372 ? -57.701 9.990 -35.728 1.00 24.00 372 SER A CA 1
ATOM 3028 C C . SER A 1 372 ? -56.695 10.766 -36.607 1.00 24.00 372 SER A C 1
ATOM 3030 O O . SER A 1 372 ? -56.368 11.883 -36.232 1.00 24.00 372 SER A O 1
ATOM 3032 N N . PHE A 1 373 ? -56.369 10.234 -37.804 1.00 25.16 373 PHE A N 1
ATOM 3033 C CA . PHE A 1 373 ? -55.909 10.929 -39.041 1.00 25.16 373 PHE A CA 1
ATOM 3034 C C . PHE A 1 373 ? -54.551 11.700 -38.972 1.00 25.16 373 PHE A C 1
ATOM 3036 O O . PHE A 1 373 ? -54.290 12.402 -38.008 1.00 25.16 373 PHE A O 1
ATOM 3043 N N . GLN A 1 374 ? -53.552 11.609 -39.873 1.00 24.70 374 GLN A N 1
ATOM 3044 C CA . GLN A 1 374 ? -53.383 11.296 -41.317 1.00 24.70 374 GLN A CA 1
ATOM 3045 C C . GLN A 1 374 ? -53.280 12.547 -42.235 1.00 24.70 374 GLN A C 1
ATOM 3047 O O . GLN A 1 374 ? -54.042 13.492 -42.077 1.00 24.70 374 GLN A O 1
ATOM 3052 N N . PHE A 1 375 ? -52.379 12.457 -43.235 1.00 22.89 375 PHE A N 1
ATOM 3053 C CA . PHE A 1 375 ? -52.057 13.377 -44.357 1.00 22.89 375 PHE A CA 1
ATOM 3054 C C . PHE A 1 375 ? -51.095 14.570 -44.087 1.00 22.89 375 PHE A C 1
ATOM 3056 O O . PHE A 1 375 ? -51.127 15.130 -42.999 1.00 22.89 375 PHE A O 1
ATOM 3063 N N . VAL A 1 376 ? -50.281 15.090 -45.035 1.00 22.08 376 VAL A N 1
ATOM 3064 C CA . VAL A 1 376 ? -49.438 14.556 -46.161 1.00 22.08 376 VAL A CA 1
ATOM 3065 C C . VAL A 1 376 ? -48.938 15.743 -47.020 1.00 22.08 376 VAL A C 1
ATOM 3067 O O . VAL A 1 376 ? -49.706 16.680 -47.214 1.00 22.08 376 VAL A O 1
ATOM 3070 N N . SER A 1 377 ? -47.736 15.646 -47.623 1.00 24.50 377 SER A N 1
ATOM 3071 C CA . SER A 1 377 ? -47.233 16.477 -48.761 1.00 24.50 377 SER A CA 1
ATOM 3072 C C . SER A 1 377 ? -47.035 17.999 -48.495 1.00 24.50 377 SER A C 1
ATOM 3074 O O . SER A 1 377 ? -47.480 18.500 -47.470 1.00 24.50 377 SER A O 1
ATOM 3076 N N . GLU A 1 378 ? -46.331 18.804 -49.309 1.00 24.86 378 GLU A N 1
ATOM 3077 C CA . GLU A 1 378 ? -45.579 18.550 -50.557 1.00 24.86 378 GLU A CA 1
ATOM 3078 C C . GLU A 1 378 ? -44.430 19.573 -50.762 1.00 24.86 378 GLU A C 1
ATOM 3080 O O . GLU A 1 378 ? -44.287 20.536 -50.007 1.00 24.86 378 GLU A O 1
ATOM 3085 N N . ASP A 1 379 ? -43.611 19.347 -51.794 1.00 25.81 379 ASP A N 1
ATOM 3086 C CA . ASP A 1 379 ? -42.507 20.199 -52.263 1.00 25.81 379 ASP A CA 1
ATOM 3087 C C . ASP A 1 379 ? -42.928 21.598 -52.778 1.00 25.81 379 ASP A C 1
ATOM 3089 O O . ASP A 1 379 ? -44.065 21.811 -53.188 1.00 25.81 379 ASP A O 1
ATOM 3093 N N . ILE A 1 380 ? -41.960 22.525 -52.922 1.00 24.98 380 ILE A N 1
ATOM 3094 C CA . ILE A 1 380 ? -41.459 22.994 -54.244 1.00 24.98 380 ILE A CA 1
ATOM 3095 C C . ILE A 1 380 ? -40.318 24.028 -54.102 1.00 24.98 380 ILE A C 1
ATOM 3097 O O . ILE A 1 380 ? -40.143 24.710 -53.098 1.00 24.98 380 ILE A O 1
ATOM 3101 N N . SER A 1 381 ? -39.473 24.074 -55.136 1.00 25.17 381 SER A N 1
ATOM 3102 C CA . SER A 1 381 ? -38.123 24.656 -55.172 1.00 25.17 381 SER A CA 1
ATOM 3103 C C . SER A 1 381 ? -37.995 25.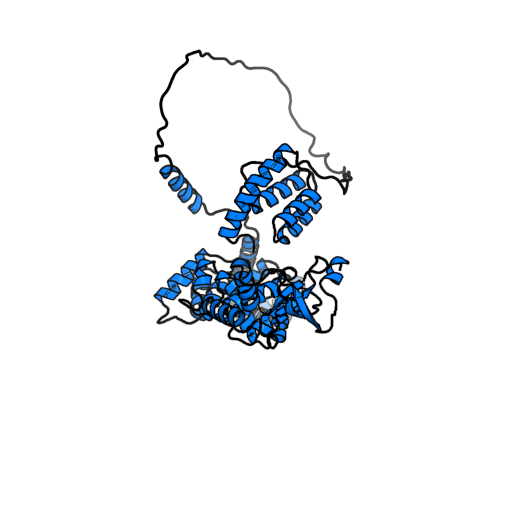968 -55.972 1.00 25.17 381 SER A C 1
ATOM 3105 O O . SER A 1 381 ? -38.881 26.300 -56.756 1.00 25.17 381 SER A O 1
ATOM 3107 N N . LYS A 1 382 ? -36.783 26.570 -55.912 1.00 28.34 382 LYS A N 1
ATOM 3108 C CA . LYS A 1 382 ? -36.204 27.612 -56.816 1.00 28.34 382 LYS A CA 1
ATOM 3109 C C . LYS A 1 382 ? -36.697 29.047 -56.509 1.00 28.34 382 LYS A C 1
ATOM 3111 O O . LYS A 1 382 ? -37.824 29.221 -56.085 1.00 28.34 382 LYS A O 1
ATOM 3116 N N . LYS A 1 383 ? -35.934 30.139 -56.703 1.00 26.33 383 LYS A N 1
ATOM 3117 C CA . LYS A 1 383 ? -34.640 30.453 -57.381 1.00 26.33 383 LYS A CA 1
ATOM 3118 C C . LYS A 1 383 ? -34.232 31.883 -56.880 1.00 26.33 383 LYS A C 1
ATOM 3120 O O . LYS A 1 383 ? -35.125 32.602 -56.464 1.00 26.33 383 LYS A O 1
ATOM 3125 N N . GLU A 1 384 ? -32.991 32.390 -56.806 1.00 24.19 384 GLU A N 1
ATOM 3126 C CA . GLU A 1 384 ? -31.957 32.615 -57.838 1.00 24.19 384 GLU A CA 1
ATOM 3127 C C . GLU A 1 384 ? -30.579 33.036 -57.238 1.00 24.19 384 GLU A C 1
ATOM 3129 O O . GLU A 1 384 ? -30.531 33.534 -56.122 1.00 24.19 384 GLU A O 1
ATOM 3134 N N . LYS A 1 385 ? -29.492 32.864 -58.028 1.00 26.73 385 LYS A N 1
ATOM 3135 C CA . LYS A 1 385 ? -28.329 33.774 -58.305 1.00 26.73 385 LYS A CA 1
ATOM 3136 C C . LYS A 1 385 ? -27.929 34.796 -57.205 1.00 26.73 385 LYS A C 1
ATOM 3138 O O . LYS A 1 385 ? -28.767 35.553 -56.754 1.00 26.73 385 LYS A O 1
ATOM 3143 N N . LYS A 1 386 ? -26.663 35.066 -56.848 1.00 24.20 386 LYS A N 1
ATOM 3144 C CA . LYS A 1 386 ? -25.319 35.021 -57.498 1.00 24.20 386 LYS A CA 1
ATOM 3145 C C . LYS A 1 386 ? -24.286 35.344 -56.360 1.00 24.20 386 LYS A C 1
ATOM 3147 O O . LYS A 1 386 ? -24.727 35.749 -55.295 1.00 24.20 386 LYS A O 1
ATOM 3152 N N . THR A 1 387 ? -22.949 35.233 -56.419 1.00 25.64 387 THR A N 1
ATOM 3153 C CA . THR A 1 387 ? -21.933 34.990 -57.472 1.00 25.64 387 THR A CA 1
ATOM 3154 C C . THR A 1 387 ? -20.709 34.251 -56.854 1.00 25.64 387 THR A C 1
ATOM 3156 O O . THR A 1 387 ? -20.702 33.931 -55.671 1.00 25.64 387 THR A O 1
ATOM 3159 N N . LYS A 1 388 ? -19.659 34.015 -57.655 1.00 25.20 388 LYS A N 1
ATOM 3160 C CA . LYS A 1 388 ? -18.235 33.796 -57.287 1.00 25.20 388 LYS A CA 1
ATOM 3161 C C . LYS A 1 388 ? -17.650 35.006 -56.522 1.00 25.20 388 LYS A C 1
ATOM 3163 O O . LYS A 1 388 ? -18.235 36.076 -56.632 1.00 25.20 388 LYS A O 1
ATOM 3168 N N . SER A 1 389 ? -16.480 35.034 -55.886 1.00 25.77 389 SER A N 1
ATOM 3169 C CA . SER A 1 389 ? -15.363 34.148 -55.489 1.00 25.77 389 SER A CA 1
ATOM 3170 C C . SER A 1 389 ? -14.226 35.137 -55.140 1.00 25.77 389 SER A C 1
ATOM 3172 O O . SER A 1 389 ? -14.277 36.287 -55.577 1.00 25.77 389 SER A O 1
ATOM 3174 N N . ASP A 1 390 ? -13.187 34.671 -54.453 1.00 26.77 390 ASP A N 1
ATOM 3175 C CA . ASP A 1 390 ? -11.885 35.342 -54.289 1.00 26.77 390 ASP A CA 1
ATOM 3176 C C . ASP A 1 390 ? -11.823 36.501 -53.266 1.00 26.77 390 ASP A C 1
ATOM 3178 O O . ASP A 1 390 ? -12.766 37.256 -53.050 1.00 26.77 390 ASP A O 1
ATOM 3182 N N . ASN A 1 391 ? -10.654 36.608 -52.619 1.00 28.16 391 ASN A N 1
ATOM 3183 C CA . ASN A 1 391 ? -10.313 37.498 -51.501 1.00 28.16 391 ASN A CA 1
ATOM 3184 C C . ASN A 1 391 ? -11.139 37.359 -50.209 1.00 28.16 391 ASN A C 1
ATOM 3186 O O . ASN A 1 391 ? -12.036 38.149 -49.936 1.00 28.16 391 ASN A O 1
ATOM 3190 N N . LEU A 1 392 ? -10.667 36.474 -49.317 1.00 28.64 392 LEU A N 1
ATOM 3191 C CA . LEU A 1 392 ? -10.337 36.858 -47.929 1.00 28.64 392 LEU A CA 1
ATOM 3192 C C . LEU A 1 392 ? -9.393 35.843 -47.243 1.00 28.64 392 LEU A C 1
ATOM 3194 O O . LEU A 1 392 ? -9.588 35.448 -46.099 1.00 28.64 392 LEU A O 1
ATOM 3198 N N . GLN A 1 393 ? -8.297 35.468 -47.917 1.00 30.91 393 GLN A N 1
ATOM 3199 C CA . GLN A 1 393 ? -7.190 34.721 -47.289 1.00 30.91 393 GLN A CA 1
ATOM 3200 C C . GLN A 1 393 ? -6.201 35.648 -46.538 1.00 30.91 393 GLN A C 1
ATOM 3202 O O . GLN A 1 393 ? -5.095 35.249 -46.190 1.00 30.91 393 GLN A O 1
ATOM 3207 N N . SER A 1 394 ? -6.592 36.904 -46.284 1.00 31.27 394 SER A N 1
ATOM 3208 C CA . SER A 1 394 ? -5.758 37.924 -45.640 1.00 31.27 394 SER A CA 1
ATOM 3209 C C . SER A 1 394 ? -6.585 38.911 -44.800 1.00 31.27 394 SER A C 1
ATOM 3211 O O . SER A 1 394 ? -6.767 40.062 -45.202 1.00 31.27 394 SER A O 1
ATOM 3213 N N . LYS A 1 395 ? -7.109 38.457 -43.649 1.00 32.03 395 LYS A N 1
ATOM 3214 C CA . LYS A 1 395 ? -7.463 39.276 -42.461 1.00 32.03 395 LYS A CA 1
ATOM 3215 C C . LYS A 1 395 ? -8.056 38.405 -41.343 1.00 32.03 395 LYS A C 1
ATOM 3217 O O . LYS A 1 395 ? -9.257 38.405 -41.120 1.00 32.03 395 LYS A O 1
ATOM 3222 N N . MET A 1 396 ? -7.200 37.669 -40.633 1.00 27.19 396 MET A N 1
ATOM 3223 C CA . MET A 1 396 ? -7.471 37.196 -39.262 1.00 27.19 396 MET A CA 1
ATOM 3224 C C . MET A 1 396 ? -6.152 36.908 -38.521 1.00 27.19 396 MET A C 1
ATOM 3226 O O . MET A 1 396 ? -5.956 35.869 -37.900 1.00 27.19 396 MET A O 1
ATOM 3230 N N . PHE A 1 397 ? -5.238 37.876 -38.601 1.00 28.11 397 PHE A N 1
ATOM 3231 C CA . PHE A 1 397 ? -4.200 38.082 -37.595 1.00 28.11 397 PHE A CA 1
ATOM 3232 C C . PHE A 1 397 ? -4.514 39.400 -36.875 1.00 28.11 397 PHE A C 1
ATOM 3234 O O . PHE A 1 397 ? -5.088 40.304 -37.481 1.00 28.11 397 PHE A O 1
ATOM 3241 N N . ASP A 1 398 ? -4.169 39.458 -35.591 1.00 29.53 398 ASP A N 1
ATOM 3242 C CA . ASP A 1 398 ? -4.342 40.591 -34.674 1.00 29.53 398 ASP A CA 1
ATOM 3243 C C . ASP A 1 398 ? -5.773 41.079 -34.392 1.00 29.53 398 ASP A C 1
ATOM 3245 O O . ASP A 1 398 ? -6.214 42.129 -34.845 1.00 29.53 398 ASP A O 1
ATOM 3249 N N . MET A 1 399 ? -6.428 40.384 -33.456 1.00 27.12 399 MET A N 1
ATOM 3250 C CA . MET A 1 399 ? -6.997 41.045 -32.271 1.00 27.12 399 MET A CA 1
ATOM 3251 C C . MET A 1 399 ? -6.854 40.129 -31.044 1.00 27.12 399 MET A C 1
ATOM 3253 O O . MET A 1 399 ? -7.766 39.392 -30.668 1.00 27.12 399 MET A O 1
ATOM 3257 N N . LYS A 1 400 ? -5.692 40.201 -30.378 1.00 32.72 400 LYS A N 1
ATOM 3258 C CA . LYS A 1 400 ? -5.562 39.763 -28.980 1.00 32.72 400 LYS A CA 1
ATOM 3259 C C . LYS A 1 400 ? -6.338 40.733 -28.084 1.00 32.72 400 LYS A C 1
ATOM 3261 O O . LYS A 1 400 ? -5.763 41.661 -27.528 1.00 32.72 400 LYS A O 1
ATOM 3266 N N . SER A 1 401 ? -7.641 40.520 -27.930 1.00 30.98 401 SER A N 1
ATOM 3267 C CA . SER A 1 401 ? -8.367 41.046 -26.774 1.00 30.98 401 SER A CA 1
ATOM 3268 C C . SER A 1 401 ? -8.307 40.000 -25.664 1.00 30.98 401 SER A C 1
ATOM 3270 O O . SER A 1 401 ? -9.017 38.992 -25.727 1.00 30.98 401 SER A O 1
ATOM 3272 N N . GLU A 1 402 ? -7.463 40.221 -24.657 1.00 33.72 402 GLU A N 1
ATOM 3273 C CA . GLU A 1 402 ? -7.516 39.448 -23.417 1.00 33.72 402 GLU A CA 1
ATOM 3274 C C . GLU A 1 402 ? -8.914 39.610 -22.809 1.00 33.72 402 GLU A C 1
ATOM 3276 O O . GLU A 1 402 ? -9.273 40.673 -22.299 1.00 33.72 402 GLU A O 1
ATOM 3281 N N . LYS A 1 403 ? -9.743 38.562 -22.884 1.00 37.84 403 LYS A N 1
ATOM 3282 C CA . LYS A 1 403 ? -10.999 38.539 -22.135 1.00 37.84 403 LYS A CA 1
ATOM 3283 C C . LYS A 1 403 ? -10.638 38.520 -20.658 1.00 37.84 403 LYS A C 1
ATOM 3285 O O . LYS A 1 403 ? -10.113 37.526 -20.163 1.00 37.84 403 LYS A O 1
ATOM 3290 N N . TYR A 1 404 ? -10.942 39.612 -19.965 1.00 36.91 404 TYR A N 1
ATOM 3291 C CA . TYR A 1 404 ? -10.790 39.718 -18.520 1.00 36.91 404 TYR A CA 1
ATOM 3292 C C . TYR A 1 404 ? -11.800 38.777 -17.845 1.00 36.91 404 TYR A C 1
ATOM 3294 O O . TYR A 1 404 ? -12.935 39.150 -17.552 1.00 36.91 404 TYR A O 1
ATOM 3302 N N . VAL A 1 405 ? -11.413 37.512 -17.671 1.00 47.66 405 VAL A N 1
ATOM 3303 C CA . VAL A 1 405 ? -12.228 36.504 -16.992 1.00 47.66 405 VAL A CA 1
ATOM 3304 C C . VAL A 1 405 ? -12.275 36.861 -15.511 1.00 47.66 405 VAL A C 1
ATOM 3306 O O . VAL A 1 405 ? -11.266 36.765 -14.811 1.00 47.66 405 VAL A O 1
ATOM 3309 N N . ASP A 1 406 ? -13.453 37.260 -15.026 1.00 51.53 406 ASP A N 1
ATOM 3310 C CA . ASP A 1 406 ? -13.673 37.500 -13.601 1.00 51.53 406 ASP A CA 1
ATOM 3311 C C . ASP A 1 406 ? -13.257 36.258 -12.792 1.00 51.53 406 ASP A C 1
ATOM 3313 O O . ASP A 1 406 ? -13.780 35.146 -12.956 1.00 51.53 406 ASP A O 1
ATOM 3317 N N . LYS A 1 407 ? -12.293 36.459 -11.887 1.00 55.91 407 LYS A N 1
ATOM 3318 C CA . LYS A 1 407 ? -11.746 35.405 -11.028 1.00 55.91 407 LYS A CA 1
ATOM 3319 C C . LYS A 1 407 ? -12.836 34.757 -10.169 1.00 55.91 407 LYS A C 1
ATOM 3321 O O . LYS A 1 407 ? -12.724 33.567 -9.876 1.00 55.91 407 LYS A O 1
ATOM 3326 N N . ASN A 1 408 ? -13.932 35.460 -9.882 1.00 62.25 408 ASN A N 1
ATOM 3327 C CA . ASN A 1 408 ? -15.071 34.957 -9.114 1.00 62.25 408 ASN A CA 1
ATOM 3328 C C . ASN A 1 408 ? -16.202 34.345 -9.961 1.00 62.25 408 ASN A C 1
ATOM 3330 O O . ASN A 1 408 ? -17.118 33.752 -9.387 1.00 62.25 408 ASN A O 1
ATOM 3334 N N . PHE A 1 409 ? -16.138 34.404 -11.297 1.00 76.56 409 PHE A N 1
ATOM 3335 C CA . PHE A 1 409 ? -17.163 33.811 -12.160 1.00 76.56 409 PHE A CA 1
ATOM 3336 C C . PHE A 1 409 ? -17.258 32.287 -11.972 1.00 76.56 409 PHE A C 1
ATOM 3338 O O . PHE A 1 409 ? -16.242 31.578 -11.972 1.00 76.56 409 PHE A O 1
ATOM 3345 N N . LYS A 1 410 ? -18.497 31.797 -11.842 1.00 85.06 410 LYS A N 1
ATOM 3346 C CA . LYS A 1 410 ? -18.870 30.380 -11.748 1.00 85.06 410 LYS A CA 1
ATOM 3347 C C . LYS A 1 410 ? -20.004 30.105 -12.742 1.00 85.06 410 LYS A C 1
ATOM 3349 O O . LYS A 1 410 ? -21.069 30.712 -12.592 1.00 85.06 410 LYS A O 1
ATOM 3354 N N . PRO A 1 411 ? -19.833 29.218 -13.736 1.00 83.50 411 PRO A N 1
ATOM 3355 C CA . PRO A 1 411 ? -20.899 28.926 -14.681 1.00 83.50 411 PRO A CA 1
ATOM 3356 C C . PRO A 1 411 ? -22.034 28.141 -14.014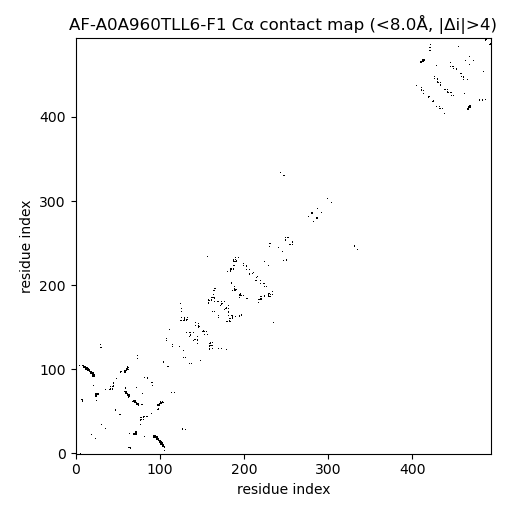 1.00 83.50 411 PRO A C 1
ATOM 3358 O O . PRO A 1 411 ? -21.840 27.424 -13.026 1.00 83.50 411 PRO A O 1
ATOM 3361 N N . LYS A 1 412 ? -23.243 28.278 -14.570 1.00 83.19 412 LYS A N 1
ATOM 3362 C CA . LYS A 1 412 ? -24.393 27.455 -14.182 1.00 83.19 412 LYS A CA 1
ATOM 3363 C C . LYS A 1 412 ? -24.217 26.062 -14.778 1.00 83.19 412 LYS A C 1
ATOM 3365 O O . LYS A 1 412 ? -24.162 25.921 -15.996 1.00 83.19 412 LYS A O 1
ATOM 3370 N N . TYR A 1 413 ? -24.155 25.049 -13.925 1.00 81.19 413 TYR A N 1
ATOM 3371 C CA . TYR A 1 413 ? -24.039 23.659 -14.349 1.00 81.19 413 TYR A CA 1
ATOM 3372 C C . TYR A 1 413 ? -25.427 23.044 -14.550 1.00 81.19 413 TYR A C 1
ATOM 3374 O O . TYR A 1 413 ? -26.286 23.134 -13.669 1.00 81.19 413 TYR A O 1
ATOM 3382 N N . LYS A 1 414 ? -25.641 22.408 -15.704 1.00 74.31 414 LYS A N 1
ATOM 3383 C CA . LYS A 1 414 ? -26.823 21.590 -15.986 1.00 74.31 414 LYS A CA 1
ATOM 3384 C C . LYS A 1 414 ? -26.413 20.126 -15.850 1.00 74.31 414 LYS A C 1
ATOM 3386 O O . LYS A 1 414 ? -25.508 19.687 -16.552 1.00 74.31 414 LYS A O 1
ATOM 3391 N N . TYR A 1 415 ? -27.055 19.402 -14.936 1.00 63.59 415 TYR A N 1
ATOM 3392 C CA . TYR A 1 415 ? -26.820 17.970 -14.769 1.00 63.59 415 TYR A CA 1
ATOM 3393 C C . TYR A 1 415 ? -27.464 17.195 -15.925 1.00 63.59 415 TYR A C 1
ATOM 3395 O O . TYR A 1 415 ? -28.546 17.564 -16.387 1.00 63.59 415 TYR A O 1
ATOM 3403 N N . ASP A 1 416 ? -26.792 16.139 -16.382 1.00 58.12 416 ASP A N 1
ATOM 3404 C CA . ASP A 1 416 ? -27.279 15.255 -17.441 1.00 58.12 416 ASP A CA 1
ATOM 3405 C C . ASP A 1 416 ? -27.246 13.794 -16.965 1.00 58.12 416 ASP A C 1
ATOM 3407 O O . ASP A 1 416 ? -26.269 13.335 -16.358 1.00 58.12 416 ASP A O 1
ATOM 3411 N N . LEU A 1 417 ? -28.337 13.072 -17.226 1.00 48.91 417 LEU A N 1
ATOM 3412 C CA . LEU A 1 417 ? -28.729 11.814 -16.562 1.00 48.91 417 LEU A CA 1
ATOM 3413 C C . LEU A 1 417 ? -27.904 10.583 -16.985 1.00 48.91 417 LEU A C 1
ATOM 3415 O O . LEU A 1 417 ? -28.186 9.462 -16.572 1.00 48.91 417 LEU A O 1
ATOM 3419 N N . ILE A 1 418 ? -26.880 10.788 -17.811 1.00 48.88 418 ILE A N 1
ATOM 3420 C CA . ILE A 1 418 ? -26.028 9.741 -18.390 1.00 48.88 418 ILE A CA 1
ATOM 3421 C C . ILE A 1 418 ? -24.834 9.414 -17.456 1.00 48.88 418 ILE A C 1
ATOM 3423 O O . ILE A 1 418 ? -24.145 8.409 -17.622 1.00 48.88 418 ILE A O 1
ATOM 3427 N N . SER A 1 419 ? -24.581 10.239 -16.430 1.00 47.38 419 SER A N 1
ATOM 3428 C CA . SER A 1 419 ? -23.401 10.136 -15.554 1.00 47.38 419 SER A CA 1
ATOM 3429 C C . SER A 1 419 ? -23.696 9.524 -14.173 1.00 47.38 419 SER A C 1
ATOM 3431 O O . SER A 1 419 ? -23.902 10.233 -13.189 1.00 47.38 419 SER A O 1
ATOM 3433 N N . TYR A 1 420 ? -23.651 8.187 -14.090 1.00 51.59 420 TYR A N 1
ATOM 3434 C CA . TYR A 1 420 ? -23.778 7.429 -12.829 1.00 51.59 420 TYR A CA 1
ATOM 3435 C C . TYR A 1 420 ? -22.456 7.219 -12.064 1.00 51.59 420 TYR A C 1
ATOM 3437 O O . TYR A 1 420 ? -22.481 6.690 -10.958 1.00 51.59 420 TYR A O 1
ATOM 3445 N N . SER A 1 421 ? -21.299 7.619 -12.610 1.00 61.97 421 SER A N 1
ATOM 3446 C CA . SER A 1 421 ? -20.011 7.576 -11.898 1.00 61.97 421 SER A CA 1
ATOM 3447 C C . SER A 1 421 ? -19.529 8.977 -11.520 1.00 61.97 421 SER A C 1
ATOM 3449 O O . SER A 1 421 ? -19.766 9.959 -12.229 1.00 61.97 421 SER A O 1
ATOM 3451 N N . ILE A 1 422 ? -18.803 9.070 -10.405 1.00 64.06 422 ILE A N 1
ATOM 3452 C CA . ILE A 1 422 ? -18.186 10.326 -9.962 1.00 64.06 422 ILE A CA 1
ATOM 3453 C C . ILE A 1 422 ? -17.128 10.812 -10.970 1.00 64.06 422 ILE A C 1
ATOM 3455 O O . ILE A 1 422 ? -17.030 12.013 -11.202 1.00 64.06 422 ILE A O 1
ATOM 3459 N N . GLU A 1 423 ? -16.404 9.909 -11.637 1.00 66.62 423 GLU A N 1
ATOM 3460 C CA . GLU A 1 423 ? -15.457 10.242 -12.715 1.00 66.62 423 GLU A CA 1
ATOM 3461 C C . GLU A 1 423 ? -16.152 10.915 -13.910 1.00 66.62 423 GLU A C 1
ATOM 3463 O O . GLU A 1 423 ? -15.669 11.928 -14.429 1.00 66.62 423 GLU A O 1
ATOM 3468 N N . ASN A 1 424 ? -17.327 10.411 -14.308 1.00 68.44 424 ASN A N 1
ATOM 3469 C CA . ASN A 1 424 ? -18.140 11.020 -15.361 1.00 68.44 424 ASN A CA 1
ATOM 3470 C C . ASN A 1 424 ? -18.659 12.396 -14.928 1.00 68.44 424 ASN A C 1
ATOM 3472 O O . ASN A 1 424 ? -18.711 13.315 -15.748 1.00 68.44 424 ASN A O 1
ATOM 3476 N N . LEU A 1 425 ? -18.980 12.581 -13.644 1.00 70.25 425 LEU A N 1
ATOM 3477 C CA . LEU A 1 425 ? -19.396 13.883 -13.128 1.00 70.25 425 LEU A CA 1
ATOM 3478 C C . LEU A 1 425 ? -18.238 14.892 -13.059 1.00 70.25 425 LEU A C 1
ATOM 3480 O O . LEU A 1 425 ? -18.399 16.031 -13.493 1.00 70.25 425 LEU A O 1
ATOM 3484 N N . ILE A 1 426 ? -17.058 14.484 -12.582 1.00 77.38 426 ILE A N 1
ATOM 3485 C CA . ILE A 1 426 ? -15.833 15.301 -12.608 1.00 77.38 426 ILE A CA 1
ATOM 3486 C C . ILE A 1 426 ? -15.517 15.700 -14.056 1.00 77.38 426 ILE A C 1
ATOM 3488 O O . ILE A 1 426 ? -15.261 16.870 -14.341 1.00 77.38 426 ILE A O 1
ATOM 3492 N N . THR A 1 427 ? -15.624 14.760 -14.997 1.00 79.12 427 THR A N 1
ATOM 3493 C CA . THR A 1 427 ? -15.428 15.017 -16.431 1.00 79.12 427 THR A CA 1
ATOM 3494 C C . THR A 1 427 ? -16.471 15.987 -16.993 1.00 79.12 427 THR A C 1
ATOM 3496 O O . THR A 1 427 ? -16.113 16.908 -17.727 1.00 79.12 427 THR A O 1
ATOM 3499 N N . SER A 1 428 ? -17.742 15.845 -16.612 1.00 79.25 428 SER A N 1
ATOM 3500 C CA . SER A 1 428 ? -18.830 16.744 -17.014 1.00 79.25 428 SER A CA 1
ATOM 3501 C C . SER A 1 428 ? -18.636 18.169 -16.473 1.00 79.25 428 SER A C 1
ATOM 3503 O O . SER A 1 428 ? -18.747 19.139 -17.226 1.00 79.25 428 SER A O 1
ATOM 3505 N N . ILE A 1 429 ? -18.262 18.321 -15.198 1.00 80.38 429 ILE A N 1
ATOM 3506 C CA . ILE A 1 429 ? -17.994 19.629 -14.581 1.00 80.38 429 ILE A CA 1
ATOM 3507 C C . ILE A 1 429 ? -16.738 20.271 -15.193 1.00 80.38 429 ILE A C 1
ATOM 3509 O O . ILE A 1 429 ? -16.770 21.455 -15.530 1.00 80.38 429 ILE A O 1
ATOM 3513 N N . LYS A 1 430 ? -15.668 19.499 -15.442 1.00 85.25 430 LYS A N 1
ATOM 3514 C CA . LYS A 1 430 ? -14.492 19.952 -16.208 1.00 85.25 430 LYS A CA 1
ATOM 3515 C C . LYS A 1 430 ? -14.906 20.484 -17.582 1.00 85.25 430 LYS A C 1
ATOM 3517 O O . LYS A 1 430 ? -14.520 21.590 -17.946 1.00 85.25 430 LYS A O 1
ATOM 3522 N N . ASN A 1 431 ? -15.715 19.732 -18.329 1.00 82.56 431 ASN A N 1
ATOM 3523 C CA . ASN A 1 431 ? -16.176 20.142 -19.656 1.00 82.56 431 ASN A CA 1
ATOM 3524 C C . ASN A 1 431 ? -17.038 21.416 -19.592 1.00 82.56 431 ASN A C 1
ATOM 3526 O O . ASN A 1 431 ? -16.874 22.292 -20.435 1.00 82.56 431 ASN A O 1
ATOM 3530 N N . CYS A 1 432 ? -17.876 21.578 -18.562 1.00 83.56 432 CYS A N 1
ATOM 3531 C CA . CYS A 1 432 ? -18.630 22.812 -18.319 1.00 83.56 432 CYS A CA 1
ATOM 3532 C C . CYS A 1 432 ? -17.709 24.025 -18.076 1.00 83.56 432 CYS A C 1
ATOM 3534 O O . CYS A 1 432 ? -17.958 25.104 -18.617 1.00 83.56 432 CYS A O 1
ATOM 3536 N N . LEU A 1 433 ? -16.616 23.859 -17.320 1.00 82.69 433 LEU A N 1
ATOM 3537 C CA . LEU A 1 433 ? -15.614 24.913 -17.112 1.00 82.69 433 LEU A CA 1
ATOM 3538 C C . LEU A 1 433 ? -14.880 25.266 -18.420 1.00 82.69 433 LEU A C 1
ATOM 3540 O O . LEU A 1 433 ? -14.767 26.446 -18.751 1.00 82.69 433 LEU A O 1
ATOM 3544 N N . LEU A 1 434 ? -14.456 24.264 -19.199 1.00 79.00 434 LEU A N 1
ATOM 3545 C CA . LEU A 1 434 ? -13.791 24.459 -20.498 1.00 79.00 434 LEU A CA 1
ATOM 3546 C C . LEU A 1 434 ? -14.700 25.160 -21.522 1.00 79.00 434 LEU A C 1
ATOM 3548 O O . LEU A 1 434 ? -14.281 26.115 -22.168 1.00 79.00 434 LEU A O 1
ATOM 3552 N N . GLN A 1 435 ? -15.977 24.772 -21.610 1.00 81.56 435 GLN A N 1
ATOM 3553 C CA . GLN A 1 435 ? -16.976 25.428 -22.470 1.00 81.56 435 GLN A CA 1
ATOM 3554 C C . GLN A 1 435 ? -17.219 26.907 -22.115 1.00 81.56 435 GLN A C 1
ATOM 3556 O O . GLN A 1 435 ? -17.721 27.661 -22.944 1.00 81.56 435 GLN A O 1
ATOM 3561 N N . ASN A 1 436 ? -16.854 27.332 -20.901 1.00 81.31 436 ASN A N 1
ATOM 3562 C CA . ASN A 1 436 ? -16.926 28.723 -20.451 1.00 81.31 436 ASN A CA 1
ATOM 3563 C C . ASN A 1 436 ? -15.562 29.451 -20.508 1.00 81.31 436 ASN A C 1
ATOM 3565 O O . ASN A 1 436 ? -15.457 30.567 -20.000 1.00 81.31 436 ASN A O 1
ATOM 3569 N N . GLY A 1 437 ? -14.527 28.853 -21.116 1.00 76.12 437 GLY A N 1
ATOM 3570 C CA . GLY A 1 437 ? -13.185 29.444 -21.238 1.00 76.12 437 GLY A CA 1
ATOM 3571 C C . GLY A 1 437 ? -12.435 29.555 -19.907 1.00 76.12 437 GLY A C 1
ATOM 3572 O O . GLY A 1 437 ? -11.735 30.537 -19.667 1.00 76.12 437 GLY A O 1
ATOM 3573 N N . LEU A 1 438 ? -12.653 28.599 -18.997 1.00 79.81 438 LEU A N 1
ATOM 3574 C CA . LEU A 1 438 ? -12.080 28.586 -17.648 1.00 79.81 438 LEU A CA 1
ATOM 3575 C C . LEU A 1 438 ? -10.987 27.515 -17.498 1.00 79.81 438 LEU A C 1
ATOM 3577 O O . LEU A 1 438 ? -10.980 26.766 -16.522 1.00 79.81 438 LEU A O 1
ATOM 3581 N N . ASP A 1 439 ? -10.067 27.430 -18.457 1.00 77.38 439 ASP A N 1
ATOM 3582 C CA . ASP A 1 439 ? -9.074 26.354 -18.595 1.00 77.38 439 ASP A CA 1
ATOM 3583 C C . ASP A 1 439 ? -8.225 26.118 -17.337 1.00 77.38 439 ASP A C 1
ATOM 3585 O O . ASP A 1 439 ? -8.114 24.988 -16.861 1.00 77.38 439 ASP A O 1
ATOM 3589 N N . GLU A 1 440 ? -7.694 27.179 -16.723 1.00 75.31 440 GLU A N 1
ATOM 3590 C CA . GLU A 1 440 ? -6.912 27.059 -15.481 1.00 75.31 440 GLU A CA 1
ATOM 3591 C C . GLU A 1 440 ? -7.768 26.615 -14.285 1.00 75.31 440 GLU A C 1
ATOM 3593 O O . GLU A 1 440 ? -7.325 25.804 -13.472 1.00 75.31 440 GLU A O 1
ATOM 3598 N N . LYS A 1 441 ? -9.033 27.055 -14.206 1.00 79.31 441 LYS A N 1
ATOM 3599 C CA . LYS A 1 441 ? -9.971 26.553 -13.187 1.00 79.31 441 LYS A CA 1
ATOM 3600 C C . LYS A 1 441 ? -10.342 25.093 -13.446 1.00 79.31 441 LYS A C 1
ATOM 3602 O O . LYS A 1 441 ? -10.535 24.362 -12.485 1.00 79.31 441 LYS A O 1
ATOM 3607 N N . ALA A 1 442 ? -10.426 24.653 -14.703 1.00 76.00 442 ALA A N 1
ATOM 3608 C CA . ALA A 1 442 ? -10.677 23.256 -15.051 1.00 76.00 442 ALA A CA 1
ATOM 3609 C C . ALA A 1 442 ? -9.500 22.350 -14.643 1.00 76.00 442 ALA A C 1
ATOM 3611 O O . ALA A 1 442 ? -9.730 21.265 -14.111 1.00 76.00 442 ALA A O 1
ATOM 3612 N N . LYS A 1 443 ? -8.252 22.817 -14.805 1.00 75.00 443 LYS A N 1
ATOM 3613 C CA . LYS A 1 443 ? -7.045 22.144 -14.287 1.00 75.00 443 LYS A CA 1
ATOM 3614 C C . LYS A 1 443 ? -7.026 22.101 -12.754 1.00 75.00 443 LYS A C 1
ATOM 3616 O O . LYS A 1 443 ? -6.877 21.024 -12.183 1.00 75.00 443 LYS A O 1
ATOM 3621 N N . GLU A 1 444 ? -7.232 23.239 -12.080 1.00 76.12 444 GLU A N 1
ATOM 3622 C CA . GLU A 1 444 ? -7.273 23.311 -10.607 1.00 76.12 444 GLU A CA 1
ATOM 3623 C C . GLU A 1 444 ? -8.387 22.414 -10.037 1.00 76.12 444 GLU A C 1
ATOM 3625 O O . GLU A 1 444 ? -8.174 21.702 -9.055 1.00 76.12 444 GLU A O 1
ATOM 3630 N N . PHE A 1 445 ? -9.554 22.398 -10.688 1.00 82.69 445 PHE A N 1
ATOM 3631 C CA . PHE A 1 445 ? -10.691 21.545 -10.351 1.00 82.69 445 PHE A CA 1
ATOM 3632 C C . PHE A 1 445 ? -10.363 20.055 -10.470 1.00 82.69 445 PHE A C 1
ATOM 3634 O O . PHE A 1 445 ? -10.646 19.301 -9.540 1.00 82.69 445 PHE A O 1
ATOM 3641 N N . ILE A 1 446 ? -9.759 19.631 -11.584 1.00 77.19 446 ILE A N 1
ATOM 3642 C CA . ILE A 1 446 ? -9.350 18.238 -11.814 1.00 77.19 446 ILE A CA 1
ATOM 3643 C C . ILE A 1 446 ? -8.336 17.797 -10.755 1.00 77.19 446 ILE A C 1
ATOM 3645 O O . ILE A 1 446 ? -8.568 16.807 -10.066 1.00 77.19 446 ILE A O 1
ATOM 3649 N N . ASN A 1 447 ? -7.272 18.578 -10.551 1.00 71.06 447 ASN A N 1
ATOM 3650 C CA . ASN A 1 447 ? -6.227 18.263 -9.576 1.00 71.06 447 ASN A CA 1
ATOM 3651 C C . ASN A 1 447 ? -6.783 18.197 -8.146 1.00 71.06 447 ASN A C 1
ATOM 3653 O O . ASN A 1 447 ? -6.445 17.289 -7.395 1.00 71.06 447 ASN A O 1
ATOM 3657 N N . SER A 1 448 ? -7.687 19.115 -7.790 1.00 71.31 448 SER A N 1
ATOM 3658 C CA . SER A 1 448 ? -8.362 19.096 -6.487 1.00 71.31 448 SER A CA 1
ATOM 3659 C C . SER A 1 448 ? -9.344 17.927 -6.346 1.00 71.31 448 SER A C 1
ATOM 3661 O O . SER A 1 448 ? -9.566 17.461 -5.235 1.00 71.31 448 SER A O 1
ATOM 3663 N N . SER A 1 449 ? -9.952 17.452 -7.439 1.00 70.81 449 SER A N 1
ATOM 3664 C CA . SER A 1 449 ? -10.914 16.339 -7.406 1.00 70.81 449 SER A CA 1
ATOM 3665 C C . SER A 1 449 ? -10.234 14.994 -7.140 1.00 70.81 449 SER A C 1
ATOM 3667 O O . SER A 1 449 ? -10.819 14.157 -6.463 1.00 70.81 449 SER A O 1
ATOM 3669 N N . TYR A 1 450 ? -8.994 14.809 -7.607 1.00 64.81 450 TYR A N 1
ATOM 3670 C CA . TYR A 1 450 ? -8.178 13.622 -7.308 1.00 64.81 450 TYR A CA 1
ATOM 3671 C C . TYR A 1 450 ? -7.617 13.585 -5.875 1.00 64.81 450 TYR A C 1
ATOM 3673 O O . TYR A 1 450 ? -7.062 12.573 -5.470 1.00 64.81 450 TYR A O 1
ATOM 3681 N N . GLN A 1 451 ? -7.752 14.667 -5.100 1.00 60.31 451 GLN A N 1
ATOM 3682 C CA . GLN A 1 451 ? -7.279 14.766 -3.709 1.00 60.31 451 GLN A CA 1
ATOM 3683 C C . GLN A 1 451 ? -8.416 14.606 -2.682 1.00 60.31 451 GLN A C 1
ATOM 3685 O O . GLN A 1 451 ? -8.286 15.036 -1.534 1.00 60.31 451 GLN A O 1
ATOM 3690 N N . ILE A 1 452 ? -9.572 14.081 -3.104 1.00 66.75 452 ILE A N 1
ATOM 3691 C CA . ILE A 1 452 ? -10.792 14.049 -2.297 1.00 66.75 452 ILE A CA 1
ATOM 3692 C C . ILE A 1 452 ? -11.253 12.619 -2.037 1.00 66.75 452 ILE A C 1
ATOM 3694 O O . ILE A 1 452 ? -11.700 11.910 -2.935 1.00 66.75 452 ILE A O 1
ATOM 3698 N N . ASN A 1 453 ? -11.261 12.262 -0.754 1.00 54.91 453 ASN A N 1
ATOM 3699 C CA . ASN A 1 453 ? -11.504 10.895 -0.299 1.00 54.91 453 ASN A CA 1
ATOM 3700 C C . ASN A 1 453 ? -12.925 10.725 0.280 1.00 54.91 453 ASN A C 1
ATOM 3702 O O . ASN A 1 453 ? -13.257 9.675 0.826 1.00 54.91 453 ASN A O 1
ATOM 3706 N N . ASN A 1 454 ? -13.782 11.758 0.223 1.00 55.06 454 ASN A N 1
ATOM 3707 C CA . ASN A 1 454 ? -15.182 11.648 0.642 1.00 55.06 454 ASN A CA 1
ATOM 3708 C C . ASN A 1 454 ? -16.154 12.587 -0.090 1.00 55.06 454 ASN A C 1
ATOM 3710 O O . ASN A 1 454 ? -15.817 13.650 -0.616 1.00 55.06 454 ASN A O 1
ATOM 3714 N N . LEU A 1 455 ? -17.425 12.189 -0.040 1.00 53.81 455 LEU A N 1
ATOM 3715 C CA . LEU A 1 455 ? -18.538 12.799 -0.762 1.00 53.81 455 LEU A CA 1
ATOM 3716 C C . LEU A 1 455 ? -18.827 14.265 -0.386 1.00 53.81 455 LEU A C 1
ATOM 3718 O O . LEU A 1 455 ? -19.366 15.016 -1.206 1.00 53.81 455 LEU A O 1
ATOM 3722 N N . ILE A 1 456 ? -18.514 14.661 0.851 1.00 60.03 456 ILE A N 1
ATOM 3723 C CA . ILE A 1 456 ? -18.810 15.991 1.405 1.00 60.03 456 ILE A CA 1
ATOM 3724 C C . ILE A 1 456 ? -17.764 16.997 0.919 1.00 60.03 456 ILE A C 1
ATOM 3726 O O . ILE A 1 456 ? -18.115 18.062 0.414 1.00 60.03 456 ILE A O 1
ATOM 3730 N N . GLN A 1 457 ? -16.481 16.632 0.987 1.00 61.53 457 GLN A N 1
ATOM 3731 C CA . GLN A 1 457 ? -15.389 17.411 0.398 1.00 61.53 457 GLN A CA 1
ATOM 3732 C C . GLN A 1 457 ? -15.613 17.646 -1.101 1.00 61.53 457 GLN A C 1
ATOM 3734 O O . GLN A 1 457 ? -15.434 18.765 -1.581 1.00 61.53 457 GLN A O 1
ATOM 3739 N N . LEU A 1 458 ? -16.079 16.622 -1.823 1.00 65.25 458 LEU A N 1
ATOM 3740 C CA . LEU A 1 458 ? -16.314 16.697 -3.264 1.00 65.25 458 LEU A CA 1
ATOM 3741 C C . LEU A 1 458 ? -17.424 17.698 -3.622 1.00 65.25 458 LEU A C 1
ATOM 3743 O O . LEU A 1 458 ? -17.305 18.479 -4.561 1.00 65.25 458 LEU A O 1
ATOM 3747 N N . GLU A 1 459 ? -18.479 17.746 -2.812 1.00 66.25 459 GLU A N 1
ATOM 3748 C CA . GLU A 1 459 ? -19.572 18.708 -2.959 1.00 66.25 459 GLU A CA 1
ATOM 3749 C C . GLU A 1 459 ? -19.150 20.150 -2.652 1.00 66.25 459 GLU A C 1
ATOM 3751 O O . GLU A 1 459 ? -19.539 21.085 -3.359 1.00 66.25 459 GLU A O 1
ATOM 3756 N N . ILE A 1 460 ? -18.338 20.330 -1.604 1.00 70.62 460 ILE A N 1
ATOM 3757 C CA . ILE A 1 460 ? -17.726 21.617 -1.256 1.00 70.62 460 ILE A CA 1
ATOM 3758 C C . ILE A 1 460 ? -16.832 22.090 -2.409 1.00 70.62 460 ILE A C 1
ATOM 3760 O O . ILE A 1 460 ? -16.884 23.267 -2.777 1.00 70.62 460 ILE A O 1
ATOM 3764 N N . LEU A 1 461 ? -16.075 21.177 -3.030 1.00 77.44 461 LEU A N 1
ATOM 3765 C CA . LEU A 1 461 ? -15.268 21.480 -4.206 1.00 77.44 461 LEU A CA 1
ATOM 3766 C C . LEU A 1 461 ? -16.142 21.915 -5.386 1.00 77.44 461 LEU A C 1
ATOM 3768 O O . LEU A 1 461 ? -15.894 22.975 -5.950 1.00 77.44 461 LEU A O 1
ATOM 3772 N N . TRP A 1 462 ? -17.199 21.178 -5.740 1.00 81.06 462 TRP A N 1
ATOM 3773 C CA . TRP A 1 462 ? -18.080 21.566 -6.851 1.00 81.06 462 TRP A CA 1
ATOM 3774 C C . TRP A 1 462 ? -18.665 22.973 -6.647 1.00 81.06 462 TRP A C 1
ATOM 3776 O O . TRP A 1 462 ? -18.575 23.819 -7.538 1.00 81.06 462 TRP A O 1
ATOM 3786 N N . LYS A 1 463 ? -19.152 23.281 -5.437 1.00 79.56 463 LYS A N 1
ATOM 3787 C CA . LYS A 1 463 ? -19.668 24.615 -5.069 1.00 79.56 463 LYS A CA 1
ATOM 3788 C C . LYS A 1 463 ? -18.600 25.726 -5.109 1.00 79.56 463 LYS A C 1
ATOM 3790 O O . LYS A 1 463 ? -18.955 26.908 -5.186 1.00 79.56 463 LYS A O 1
ATOM 3795 N N . LYS A 1 464 ? -17.298 25.403 -5.098 1.00 82.50 464 LYS A N 1
ATOM 3796 C CA . LYS A 1 464 ? -16.209 26.373 -5.339 1.00 82.50 464 LYS A CA 1
ATOM 3797 C C . LYS A 1 464 ? -16.172 26.834 -6.804 1.00 82.50 464 LYS A C 1
ATOM 3799 O O . LYS A 1 464 ? -15.896 28.009 -7.024 1.00 82.50 464 LYS A O 1
ATOM 3804 N N . TYR A 1 465 ? -16.507 25.977 -7.774 1.00 83.19 465 TYR A N 1
ATOM 3805 C CA . TYR A 1 465 ? -16.312 26.258 -9.208 1.00 83.19 465 TYR A CA 1
ATOM 3806 C C . TYR A 1 465 ? -17.590 26.491 -10.019 1.00 83.19 465 TYR A C 1
ATOM 3808 O O . TYR A 1 465 ? -17.544 27.247 -10.985 1.00 83.19 465 TYR A O 1
ATOM 3816 N N . ILE A 1 466 ? -18.719 25.887 -9.640 1.00 84.25 466 ILE A N 1
ATOM 3817 C CA . ILE A 1 466 ? -19.981 25.946 -10.398 1.00 84.25 466 ILE A CA 1
ATOM 3818 C C . ILE A 1 466 ? -21.176 26.343 -9.524 1.00 84.25 466 ILE A C 1
ATOM 3820 O O . ILE A 1 466 ? -21.140 26.231 -8.298 1.00 84.25 466 ILE A O 1
ATOM 3824 N N . VAL A 1 467 ? -22.251 26.804 -10.169 1.00 81.88 467 VAL A N 1
ATOM 3825 C CA . VAL A 1 467 ? -23.552 27.071 -9.535 1.00 81.88 467 VAL A CA 1
ATOM 3826 C C . VAL A 1 467 ? -24.565 26.026 -9.993 1.00 81.88 467 VAL A C 1
ATOM 3828 O O . VAL A 1 467 ? -24.801 25.874 -11.191 1.00 81.88 467 VAL A O 1
ATOM 3831 N N . PHE A 1 468 ? -25.204 25.343 -9.044 1.00 72.00 468 PHE A N 1
ATOM 3832 C CA . PHE A 1 468 ? -26.312 24.430 -9.327 1.00 72.00 468 PHE A CA 1
ATOM 3833 C C . PHE A 1 468 ? -27.656 25.176 -9.292 1.00 72.00 468 PHE A C 1
ATOM 3835 O O . PHE A 1 468 ? -27.944 25.846 -8.300 1.00 72.00 468 PHE A O 1
ATOM 3842 N N . PRO A 1 469 ? -28.520 25.042 -10.313 1.00 69.31 469 PRO A N 1
ATOM 3843 C CA . PRO A 1 469 ? -29.937 25.372 -10.186 1.00 69.31 469 PRO A CA 1
ATOM 3844 C C . PRO A 1 469 ? -30.604 24.453 -9.147 1.00 69.31 469 PRO A C 1
ATOM 3846 O O . PRO A 1 469 ? -30.363 23.244 -9.158 1.00 69.31 469 PRO A O 1
ATOM 3849 N N . ASN A 1 470 ? -31.478 24.996 -8.290 1.00 53.84 470 ASN A N 1
ATOM 3850 C CA . ASN A 1 470 ? -32.085 24.259 -7.163 1.00 53.84 470 ASN A CA 1
ATOM 3851 C C . ASN A 1 470 ? -32.747 22.921 -7.562 1.00 53.84 470 ASN A C 1
ATOM 3853 O O . ASN A 1 470 ? -32.694 21.960 -6.796 1.00 53.84 470 ASN A O 1
ATOM 3857 N N . ASN A 1 471 ? -33.317 22.830 -8.768 1.00 59.38 471 ASN A N 1
ATOM 3858 C CA . ASN A 1 471 ? -33.981 21.615 -9.256 1.00 59.38 471 ASN A CA 1
ATOM 3859 C C . ASN A 1 471 ? -33.011 20.523 -9.749 1.00 59.38 471 ASN A C 1
ATOM 3861 O O . ASN A 1 471 ? -33.391 19.355 -9.769 1.00 59.38 471 ASN A O 1
ATOM 3865 N N . GLU A 1 472 ? -31.774 20.867 -10.128 1.00 58.41 472 GLU A N 1
ATOM 3866 C CA . GLU A 1 472 ? -30.764 19.881 -10.557 1.00 58.41 472 GLU A CA 1
ATOM 3867 C C . GLU A 1 472 ? -29.958 19.339 -9.373 1.00 58.41 472 GLU A C 1
ATOM 3869 O O . GLU A 1 472 ? -29.615 18.159 -9.330 1.00 58.41 472 GLU A O 1
ATOM 3874 N N . TYR A 1 473 ? -29.719 20.178 -8.362 1.00 56.22 473 TYR A N 1
ATOM 3875 C CA . TYR A 1 473 ? -28.970 19.808 -7.161 1.00 56.22 473 TYR A CA 1
ATOM 3876 C C . TYR A 1 473 ? -29.597 18.626 -6.393 1.00 56.22 473 TYR A C 1
ATOM 3878 O O . TYR A 1 473 ? -28.897 17.725 -5.932 1.00 56.22 473 TYR A O 1
ATOM 3886 N N . ASN A 1 474 ? -30.931 18.590 -6.312 1.00 56.28 474 ASN A N 1
ATOM 3887 C CA . ASN A 1 474 ? -31.668 17.526 -5.624 1.00 56.28 474 ASN A CA 1
ATOM 3888 C C . ASN A 1 474 ? -31.720 16.202 -6.409 1.00 56.28 474 ASN A C 1
ATOM 3890 O O . ASN A 1 474 ? -31.857 15.147 -5.789 1.00 56.28 474 ASN A O 1
ATOM 3894 N N . LYS A 1 475 ? -31.594 16.231 -7.746 1.00 60.88 475 LYS A N 1
ATOM 3895 C CA . LYS A 1 475 ? -31.419 15.010 -8.555 1.00 60.88 475 LYS A CA 1
ATOM 3896 C C . LYS A 1 475 ? -30.030 14.431 -8.314 1.00 60.88 475 LYS A C 1
ATOM 3898 O O . LYS A 1 475 ? -29.907 13.291 -7.878 1.00 60.88 475 LYS A O 1
ATOM 3903 N N . LEU A 1 476 ? -29.010 15.283 -8.455 1.00 58.72 476 LEU A N 1
ATOM 3904 C CA . LEU A 1 476 ? -27.614 14.931 -8.218 1.00 58.72 476 LEU A CA 1
ATOM 3905 C C . LEU A 1 476 ? -27.412 14.276 -6.845 1.00 58.72 476 LEU A C 1
ATOM 3907 O O . LEU A 1 476 ? -26.745 13.257 -6.762 1.00 58.72 476 LEU A O 1
ATOM 3911 N N . LEU A 1 477 ? -28.015 14.800 -5.772 1.00 57.28 477 LEU A N 1
ATOM 3912 C CA . LEU A 1 477 ? -27.911 14.204 -4.432 1.00 57.28 477 LEU A CA 1
ATOM 3913 C C . LEU A 1 477 ? -28.473 12.775 -4.324 1.00 57.28 477 LEU A C 1
ATOM 3915 O O . LEU A 1 477 ? -27.915 11.971 -3.575 1.00 57.28 477 LEU A O 1
ATOM 3919 N N . LYS A 1 478 ? -29.546 12.438 -5.053 1.00 58.97 478 LYS A N 1
ATOM 3920 C CA . LYS A 1 478 ? -30.101 11.074 -5.060 1.00 58.97 478 LYS A CA 1
ATOM 3921 C C . LYS A 1 478 ? -29.169 10.104 -5.784 1.00 58.97 478 LYS A C 1
ATOM 3923 O O . LYS A 1 478 ? -28.827 9.061 -5.225 1.00 58.97 478 LYS A O 1
ATOM 3928 N N . ASP A 1 479 ? -28.704 10.479 -6.971 1.00 56.47 479 ASP A N 1
ATOM 3929 C CA . ASP A 1 479 ? -27.886 9.597 -7.809 1.00 56.47 479 ASP A CA 1
ATOM 3930 C C . ASP A 1 479 ? -26.436 9.491 -7.303 1.00 56.47 479 ASP A C 1
ATOM 3932 O O . ASP A 1 479 ? -25.860 8.409 -7.319 1.00 56.47 479 ASP A O 1
ATOM 3936 N N . LYS A 1 480 ? -25.873 10.561 -6.725 1.00 55.84 480 LYS A N 1
ATOM 3937 C CA . LYS A 1 480 ? -24.542 10.594 -6.081 1.00 55.84 480 LYS A CA 1
ATOM 3938 C C . LYS A 1 480 ? -24.433 9.626 -4.897 1.00 55.84 480 LYS A C 1
ATOM 3940 O O . LYS A 1 480 ? -23.384 9.015 -4.714 1.00 55.84 480 LYS A O 1
ATOM 3945 N N . ASN A 1 481 ? -25.499 9.456 -4.110 1.00 53.12 481 ASN A N 1
ATOM 3946 C CA . ASN A 1 481 ? -25.519 8.482 -3.013 1.00 53.12 481 ASN A CA 1
ATOM 3947 C C . ASN A 1 481 ? -25.544 7.038 -3.538 1.00 53.12 481 ASN A C 1
ATOM 3949 O O . ASN A 1 481 ? -24.837 6.187 -3.004 1.00 53.12 481 ASN A O 1
ATOM 3953 N N . LYS A 1 482 ? -26.299 6.772 -4.611 1.00 52.53 482 LYS A N 1
ATOM 3954 C CA . LYS A 1 482 ? -26.313 5.466 -5.286 1.00 52.53 482 LYS A CA 1
ATOM 3955 C C . LYS A 1 482 ? -24.947 5.151 -5.913 1.00 52.53 482 LYS A C 1
ATOM 3957 O O . LYS A 1 482 ? -24.377 4.099 -5.640 1.00 52.53 482 LYS A O 1
ATOM 3962 N N . ALA A 1 483 ? -24.385 6.110 -6.650 1.00 50.16 483 ALA A N 1
ATOM 3963 C CA . ALA A 1 483 ? -23.057 6.039 -7.251 1.00 50.16 483 ALA A CA 1
ATOM 3964 C C . ALA A 1 483 ? -21.958 5.758 -6.218 1.00 50.16 483 ALA A C 1
ATOM 3966 O O . ALA A 1 483 ? -21.097 4.927 -6.473 1.00 50.16 483 ALA A O 1
ATOM 3967 N N . TYR A 1 484 ? -22.007 6.405 -5.046 1.00 47.53 484 TYR A N 1
ATOM 3968 C CA . TYR A 1 484 ? -21.035 6.190 -3.969 1.00 47.53 484 TYR A CA 1
ATOM 3969 C C . TYR A 1 484 ? -21.104 4.780 -3.369 1.00 47.53 484 TYR A C 1
ATOM 3971 O O . TYR A 1 484 ? -20.075 4.161 -3.102 1.00 47.53 484 TYR A O 1
ATOM 3979 N N . ILE A 1 485 ? -22.317 4.252 -3.182 1.00 44.19 485 ILE A N 1
ATOM 3980 C CA . ILE A 1 485 ? -22.527 2.882 -2.698 1.00 44.19 485 ILE A CA 1
ATOM 3981 C C . ILE A 1 485 ? -21.970 1.878 -3.719 1.00 44.19 485 ILE A C 1
ATOM 3983 O O . ILE A 1 485 ? -21.204 0.991 -3.346 1.00 44.19 485 ILE A O 1
ATOM 3987 N N . GLU A 1 486 ? -22.272 2.059 -5.007 1.00 43.91 486 GLU A N 1
ATOM 3988 C CA . GLU A 1 486 ? -21.757 1.207 -6.087 1.00 43.91 486 GLU A CA 1
ATOM 3989 C C . GLU A 1 486 ? -20.233 1.350 -6.279 1.00 43.91 486 GLU A C 1
ATOM 3991 O O . GLU A 1 486 ? -19.546 0.362 -6.539 1.00 43.91 486 GLU A O 1
ATOM 3996 N N . SER A 1 487 ? -19.665 2.547 -6.102 1.00 44.09 487 SER A N 1
ATOM 3997 C CA . SER A 1 487 ? -18.222 2.781 -6.227 1.00 44.09 487 SER A C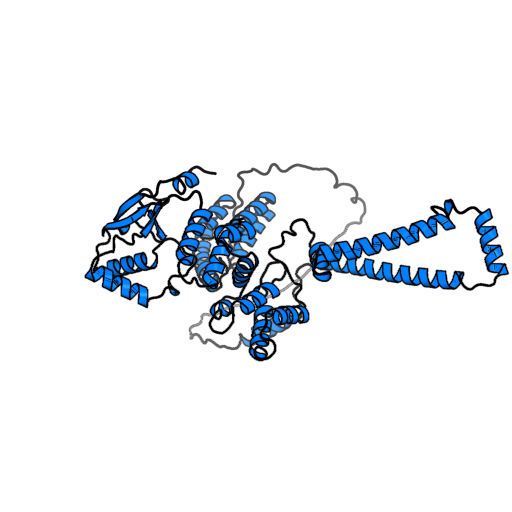A 1
ATOM 3998 C C . SER A 1 487 ? -17.425 2.254 -5.035 1.00 44.09 487 SER A C 1
ATOM 4000 O O . SER A 1 487 ? -16.323 1.753 -5.237 1.00 44.09 487 SER A O 1
ATOM 4002 N N . ASN A 1 488 ? -17.979 2.290 -3.817 1.00 41.47 488 ASN A N 1
ATOM 4003 C CA . ASN A 1 488 ? -17.384 1.627 -2.651 1.00 41.47 488 ASN A CA 1
ATOM 4004 C C . ASN A 1 488 ? -17.473 0.097 -2.765 1.00 41.47 488 ASN A C 1
ATOM 4006 O O . ASN A 1 488 ? -16.551 -0.597 -2.349 1.00 41.47 488 ASN A O 1
ATOM 4010 N N . GLN A 1 489 ? -18.536 -0.443 -3.375 1.00 37.94 489 GLN A N 1
ATOM 4011 C CA . GLN A 1 489 ? -18.620 -1.873 -3.706 1.00 37.94 489 GLN A CA 1
ATOM 4012 C C . GLN A 1 489 ? -17.620 -2.291 -4.799 1.00 37.94 489 GLN A C 1
ATOM 4014 O O . GLN A 1 489 ? -17.178 -3.438 -4.808 1.00 37.94 489 GLN A O 1
ATOM 4019 N N . ARG A 1 490 ? -17.239 -1.372 -5.698 1.00 35.97 490 ARG A N 1
ATOM 4020 C CA . ARG A 1 490 ? -16.258 -1.591 -6.780 1.00 35.97 490 ARG A CA 1
ATOM 4021 C C . ARG A 1 490 ? -14.830 -1.116 -6.464 1.00 35.97 490 ARG A C 1
ATOM 4023 O O . ARG A 1 490 ? -13.966 -1.248 -7.321 1.00 35.97 490 ARG A O 1
ATOM 4030 N N . GLY A 1 491 ? -14.571 -0.573 -5.273 1.00 38.56 491 GLY A N 1
ATOM 4031 C CA . GLY A 1 491 ? -13.239 -0.107 -4.856 1.00 38.56 491 GLY A CA 1
ATOM 4032 C C . GLY A 1 491 ? -12.704 1.136 -5.587 1.00 38.56 491 GLY A C 1
ATOM 4033 O O . GLY A 1 491 ? -11.502 1.361 -5.581 1.00 38.56 491 GLY A O 1
ATOM 4034 N N . LEU A 1 492 ? -13.569 1.943 -6.214 1.00 35.62 492 LEU A N 1
ATOM 4035 C CA . LEU A 1 492 ? -13.181 3.114 -7.024 1.00 35.62 492 LEU A CA 1
ATOM 4036 C C . LEU A 1 492 ? -12.879 4.389 -6.205 1.00 35.62 492 LEU A C 1
ATOM 4038 O O . LEU A 1 492 ? -12.493 5.401 -6.783 1.00 35.62 492 LEU A O 1
ATOM 4042 N N . PHE A 1 493 ? -13.067 4.354 -4.881 1.00 32.03 493 PHE A N 1
ATOM 4043 C CA . PHE A 1 493 ? -12.689 5.424 -3.945 1.00 32.03 493 PHE A CA 1
ATOM 4044 C C . PHE A 1 493 ? -11.813 4.852 -2.833 1.00 32.03 493 PHE A C 1
ATOM 4046 O O . PHE A 1 493 ? -12.298 4.567 -1.736 1.00 32.03 493 PHE A O 1
ATOM 4053 N N . VAL A 1 494 ? -10.530 4.674 -3.152 1.00 32.19 494 VAL A N 1
ATOM 4054 C CA . VAL A 1 494 ? -9.440 4.347 -2.223 1.00 32.19 494 VAL A CA 1
ATOM 4055 C C . VAL A 1 494 ? -8.295 5.312 -2.496 1.00 32.19 494 VAL A C 1
ATOM 4057 O O . VAL A 1 494 ? -7.936 5.428 -3.688 1.00 32.19 494 VAL A O 1
#

Radius of gyration: 34.87 Å; Cα contacts (8 Å, |Δi|>4): 418; chains: 1; bounding box: 109×68×96 Å

pLDDT: mean 73.09, std 22.77, range [22.08, 97.81]

Nearest PDB structures (foldseek):
  7nfu-assembly1_A  TM=6.353E-01  e=7.328E-10  Geobacillus thermoleovorans CCB_US3_UF5
  1vz0-assembly3_D  TM=7.219E-01  e=7.571E-08  Thermus thermophilus HB27
  8qa8-assembly3_E  TM=4.106E-01  e=3.205E-07  Escherichia coli
  1r71-assembly2_D  TM=6.401E-01  e=2.979E-02  Escherichia coli
  1zx4-assembly1_A  TM=5.311E-01  e=2.005E-01  Punavirus P1

Sequence (494 aa):
MKDKDKILFGKIEDEYKMIPFDKINKITQYTDEKDYDKSNIDSLKEKIKKYGFDKAFPLTVDRSTEKGFFNVVSGNHRFVALEELVKEGILKKDYPVPVILKGFENYQERLIYQVGENQRRIPLPTDEGKAYRQLFDSGMKIEDIAEKFGQRKNTIETRLYLTFLAPDLFKLIGKDIPVTIASAIGKSSLVNGKPDYNLQIDLFKWYQDNKNQYGEPHHIESRARELGSVSFDFFNDNSSLTDSQKIGLAEVGSEEEAKRIIDRFKKTFDSIQKSYQKLFGKSIAELSPTLIKKLSGAFAYTNDNYLEKLNIILQDLKQVKALIEDRIKDLKSKTEIPIVFSPSLEKKIENLDSNLCELKLEKPKEPEKNSSFQFVSEDISKKEKKTKSDNLQSKMFDMKSEKYVDKNFKPKYKYDLISYSIENLITSIKNCLLQNGLDEKAKEFINSSYQINNLIQLEILWKKYIVFPNNEYNKLLKDKNKAYIESNQRGLFV

Mean predicted aligned error: 20.38 Å

Solvent-accessible surface area (backbone atoms only — not comparable to full-atom values): 29378 Å² total; per-residue (Å²): 137,60,79,70,58,55,68,53,20,40,94,46,73,80,40,80,43,75,43,40,44,77,36,54,39,86,63,93,63,66,62,58,78,88,76,53,65,58,72,59,27,54,53,48,33,55,45,32,74,75,73,44,80,60,71,94,65,44,34,35,27,32,59,36,91,52,90,88,32,28,30,57,62,42,51,64,59,61,50,50,25,51,53,51,35,34,73,71,64,78,38,61,59,64,43,74,38,48,28,33,39,43,46,32,78,46,71,61,55,47,49,51,51,43,51,55,62,43,60,78,53,88,62,54,65,69,38,53,9,46,43,52,38,57,41,38,78,72,71,47,52,64,65,58,56,12,60,78,69,77,49,53,53,68,57,53,52,42,23,40,23,39,70,49,40,50,76,72,65,50,71,31,52,78,75,83,34,56,62,65,46,49,15,27,43,22,42,40,21,22,56,95,80,39,63,39,60,66,56,36,52,54,53,49,52,52,40,73,80,35,41,93,82,54,64,53,44,70,48,49,45,48,53,27,45,75,74,67,41,64,72,46,66,78,86,58,86,55,81,87,49,53,68,45,51,52,54,53,39,50,78,57,70,37,71,68,53,47,50,52,54,51,52,53,48,48,58,51,49,54,50,52,49,52,54,47,34,75,74,46,40,93,39,81,91,60,48,49,70,69,54,53,55,50,52,55,51,48,44,68,71,69,69,61,65,62,67,57,56,49,50,51,53,54,50,52,54,52,49,56,50,48,56,53,53,51,49,56,48,50,47,46,51,70,72,66,65,72,97,68,78,62,78,75,52,58,67,54,48,60,64,49,59,71,70,64,74,75,78,81,78,89,77,83,88,84,85,88,84,82,88,80,87,86,90,81,89,83,90,89,82,90,88,80,90,87,81,87,80,84,88,78,95,80,82,88,75,87,82,90,71,81,75,83,71,61,90,83,67,50,57,76,54,80,83,63,97,85,53,66,44,69,68,50,43,53,50,49,53,34,50,55,31,46,78,68,74,32,57,69,59,26,52,53,49,51,61,53,56,78,72,50,94,48,75,65,62,47,53,55,52,48,63,72,56,36,38,69,50,78,78,47,49,63,51,49,56,57,51,50,53,51,28,49,54,54,30,60,74,67,62,75,77,122

Secondary structure (DSSP, 8-state):
--HHHHHHS-----EEEEEEGGGEE----SS-GGGS-HHHHHHHHHHHHHH-S-TTSPEEEEE-SSTT-EEEEE-HHHHHHHHHHHHTTSS-TT-EEEEEE---SSHHHHHHHHHHHHTTS---HHHHHHHHHHHHHTT--HHHHHHHTT--HHHHHHHHHHTTS-HHHHTTBTTTB-HHHHHHHHHHTEETTEE-HHHHHHHHHHHHHHTTTS-SHHHHHHHHHHTT-----TTS-GGGS-HHHHHHHHHHS-HHHHHHHHHHHHHHHHHHHHHHHHHH-SSGGG--HHHHHHHHHHHHHH--THHHHHHHHHHHHHHHHHHHHHHHHHHHHTTS------HHHHHHHHHHHTTTS-----------------------------------SS--S---------TT--PBPPP-TT--SHHHHHHHHHHHHHHTT-HHHHHHHHHHHTT--SHHHHHHHHHHH-B--HHHHHHHHHHHHHHHHHHHHTT---

Foldseek 3Di:
DDVLLCVQFPADDFDKFWFFQLQEDEDDALDDPVPDDVVVLVVLLVCCLVPNADLVDAFEWEDDSDPSHIYGLDDVSNSVSVVVCCVVVVDPSRHTGIYTYGGHRHPLRSLLVSVLVCVVDDDDLQSLLSSLLVNVVVPDALVRVCVSNVHDSVSSLLSVLLVQAAPVLNVCDPPPADSLQSSLLSQLQQDVNHGDHVSSVVLVVVCVVCCVPQVHSVSSNVVSVVVVGQGDPNNDPCVVDDQLRSSVCSVQVHPVSVVVVVVVVVVVVVVVQVVCCVQANNDVVPGDPVSVVVVVVVCVVVVDCVVVVVVVVVVVVVVVVVVVVVVSVVSVVVSVDDPDDDPVVVVVVVVVVVVPPPPDDDDDDDDDDDYDDDDDDDDDDDDDDDDDDDDDPDDDDDDPDDDPPPPQDAEEQDDDPPDLAPVVVLVSLLVVCVVVVNNVLSVVLNVLCVVDQDDVSNVVSSVSHHDYDPVRVVVCVVSVVVNVVVCVVNVVRD